Protein AF-A0A3M1HUI9-F1 (afdb_monomer)

Radius of gyration: 31.49 Å; Cα contacts (8 Å, |Δi|>4): 550; chains: 1; bounding box: 81×39×83 Å

Solvent-accessible surface area (backbone atoms only — not comparable to full-atom values): 22190 Å² total; per-residue (Å²): 111,68,66,59,52,52,53,45,47,54,58,43,59,48,35,97,84,17,37,10,55,61,41,33,34,36,57,38,60,70,34,57,77,90,70,54,48,73,41,55,50,24,37,60,72,42,13,69,85,40,21,71,70,35,24,54,88,84,27,46,71,53,17,51,54,40,17,48,51,40,40,50,52,37,35,78,70,65,78,42,52,72,64,57,40,56,53,34,65,68,52,79,91,74,66,47,76,70,81,75,77,80,67,55,38,41,41,37,41,51,53,50,53,52,44,32,73,74,59,32,64,64,42,64,70,62,58,72,73,85,84,86,72,71,69,36,69,66,53,33,50,53,49,48,47,50,51,28,44,53,49,52,61,49,56,74,74,45,57,46,70,77,58,56,78,43,55,84,88,45,41,65,62,49,25,56,60,34,34,60,56,56,79,80,45,59,90,78,46,56,51,67,47,69,46,62,27,33,25,72,42,72,60,92,57,39,33,33,31,31,31,44,82,51,78,46,80,30,73,62,74,97,66,55,60,55,75,87,58,92,66,51,83,81,48,54,76,68,69,72,54,76,97,65,94,50,63,23,32,43,40,32,33,24,31,45,98,81,74,45,67,41,83,52,72,84,75,88,73,74,54,58,46,75,42,65,40,82,90,76,72,41,60,32,22,46,33,18,33,70,83,50,49,74,88,50,80,37,35,72,83,68,59,86,71,87,65,66,76,74,50,47,65,58,60,52,48,53,42,41,76,72,72,44,48,62,76,38,76,37,53,24,51,90,57,79,39,85,33,83,90,77,77,46,70,50,62,74,70,39,96,83,75,65,72,77,37,77,36,32,42,47,55,34,60,74,68,62,38,45,42,24,52,54,48,51,45,61,76,70,36,90,90,108

Sequence (384 aa):
KDEILWLYLNQIYLGRGAYGVASAAWRYFGKTLDELTLAECAMLAGLPKAPTSYAPHAHPKKALARRNTVLRLMHEAGFISEEEMKKAMREPLVVRPLFQNTLIGAYENRVYEELVRRFGANAVRRGGLVVIVPYRAEAQRAAQEAVRRGILAIEERTPYRYPERVSPEAIETKIEELATQWEALADPPPPTQPFRAVITARHGRTLVAADGRHRWKIAAPDWAWETPEEDVARDPERYQRPPRWQPGDLVWLRMDEEDHVRLTQRTDLEAALLAVDLERGTALARVGGFDFRFGGFDRVGRARRQPGSALKPFLYATAIEYGWTPASIVIDAPVVFDNPEEGDFWRPENYARRFAGPVTLRNALEHSRNLASVRLLMDLGIQR

Mean predicted aligned error: 9.44 Å

pLDDT: mean 89.83, std 9.35, range [51.06, 98.38]

Nearest PDB structures (foldseek):
  5u2g-assembly2_B  TM=6.193E-01  e=8.064E-25  Haemophilus influenzae Rd KW20
  3ue0-assembly1_B  TM=5.589E-01  e=5.125E-26  Acinetobacter baumannii
  3udx-assembly1_A  TM=5.624E-01  e=1.869E-25  Acinetobacter baumannii
  3udi-assembly1_A  TM=5.532E-01  e=9.024E-25  Acinetobacter baumannii
  3zg9-assembly1_B  TM=5.046E-01  e=2.049E-14  Listeria monocytogenes

Secondary structure (DSSP, 8-state):
-HHHHHHHHHH-B-STT-BSHHHHHHHHHS--GGG--HHHHHHHHHGGG-TTTT-TTT-HHHHHHHHHHHHHHHHHTTSS-HHHHHHHHHS----PPPPP----HHHHHHHHHHHHHHHHHHHHHHS---------HHHHHHHHHHHHHHHHHHHTTSPBPPPEE--GGGHHHHHHHHHGGGGTS-SSPPTT--EEEEEEEEETTEEEEE-SS-EEEEEPP-PPBPP--GGGGG-HHHHSS-SS--TTEEEEEEE-TTS-EEEE--------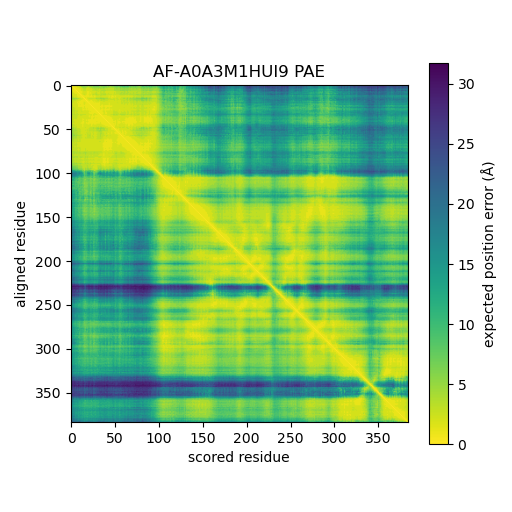EEEEETTTTEEEEEE-STT--TTS--HHHH-----GGGGHHHHHHHHHHTT--TT-EEEES---EEETTTTEEE----TT----EEEEHHHHHHTT-HHHHHHHHHHH-TT-

Foldseek 3Di:
DVVVVVVCQQAQDQDPLDGHPQSVCCQWPVDGPVPDALLRVLLSVLRSVPNVCLVCVVNVPSSLVSSLVSLVVCVVVPVDDPVSSVVSNPDDRHTDDGPDPLDDFPRVLVVLVVCCVVPNPCCVSRVSDDDDALADSVVQVVQLQVFLVVLQVVQQVDAAEQFDFDDPVCQVVVLQVLLVVPVVADVVHAQSDKGKWFFADDDPQWTWTGRNPDTDTEGNDPGHHDDDDPPCVPPVPSRPDPPDDDGRGIFIWGADPVRHIYTTHDGPDWDWDWDADPVVRGTHYTDQTNDGHNVDRRCVPPPDDDCPLVCLVVLLVLVVVVPADQFDKFFQDWDWDDDPVVRDIDTDAFPVNDGPGIDGSNVCSVSSRPSRSVRSCVVSDVVD

Structure (mmCIF, N/CA/C/O backbone):
data_AF-A0A3M1HUI9-F1
#
_entry.id   AF-A0A3M1HUI9-F1
#
loop_
_atom_site.group_PDB
_atom_site.id
_atom_site.type_symbol
_atom_site.label_atom_id
_atom_site.label_alt_id
_atom_site.label_comp_id
_atom_site.label_asym_id
_atom_site.label_entity_id
_atom_site.label_seq_id
_atom_site.pdbx_PDB_ins_code
_atom_site.Cartn_x
_atom_site.Cartn_y
_atom_site.Cartn_z
_atom_site.occupancy
_atom_site.B_iso_or_equiv
_atom_site.auth_seq_id
_atom_site.auth_comp_id
_atom_site.auth_asym_id
_atom_site.auth_atom_id
_atom_site.pdbx_PDB_model_num
ATOM 1 N N . LYS A 1 1 ? -44.506 14.246 18.195 1.00 80.88 1 LYS A N 1
ATOM 2 C CA . LYS A 1 1 ? -43.582 13.865 19.299 1.00 80.88 1 LYS A CA 1
ATOM 3 C C . LYS A 1 1 ? -42.683 12.716 18.863 1.00 80.88 1 LYS A C 1
ATOM 5 O O . LYS A 1 1 ? -41.469 12.859 18.945 1.00 80.88 1 LYS A O 1
ATOM 10 N N . ASP A 1 2 ? -43.263 11.642 18.334 1.00 86.19 2 ASP A N 1
ATOM 11 C CA . ASP A 1 2 ? -42.516 10.442 17.938 1.00 86.19 2 ASP A CA 1
ATOM 12 C C . ASP A 1 2 ? -41.558 10.688 16.769 1.00 86.19 2 ASP A C 1
ATOM 14 O O . ASP A 1 2 ? -40.432 10.212 16.804 1.00 86.19 2 ASP A O 1
ATOM 18 N N . GLU A 1 3 ? -41.923 11.543 15.811 1.00 86.62 3 GLU A N 1
ATOM 19 C CA . GLU A 1 3 ? -41.022 11.959 14.722 1.00 86.62 3 GLU A CA 1
ATOM 20 C C . GLU A 1 3 ? -39.769 12.699 15.219 1.00 86.62 3 GLU A C 1
ATOM 22 O O . GLU A 1 3 ? -38.675 12.497 14.696 1.00 86.62 3 GLU A O 1
ATOM 27 N N . ILE A 1 4 ? -39.901 13.523 16.265 1.00 89.88 4 ILE A N 1
ATOM 28 C CA . ILE A 1 4 ? -38.770 14.258 16.857 1.00 89.88 4 ILE A CA 1
ATOM 29 C C . ILE A 1 4 ? -37.828 13.276 17.555 1.00 89.88 4 ILE A C 1
ATOM 31 O O . ILE A 1 4 ? -36.611 13.366 17.399 1.00 89.88 4 ILE A O 1
ATOM 35 N N . LEU A 1 5 ? -38.389 12.320 18.302 1.00 89.06 5 LEU A N 1
ATOM 36 C CA . LEU A 1 5 ? -37.604 11.269 18.939 1.00 89.06 5 LEU A CA 1
ATOM 37 C C . LEU A 1 5 ? -36.931 10.379 17.888 1.00 89.06 5 LEU A C 1
ATOM 39 O O . LEU A 1 5 ? -35.750 10.080 18.019 1.00 89.06 5 LEU A O 1
ATOM 43 N N . TRP A 1 6 ? -37.642 10.014 16.823 1.00 88.56 6 TRP A N 1
ATOM 44 C CA . TRP A 1 6 ? -37.098 9.234 15.716 1.00 88.56 6 TRP A CA 1
ATOM 45 C C . TRP A 1 6 ? -35.922 9.953 15.042 1.00 88.56 6 TRP A C 1
ATOM 47 O O . TRP A 1 6 ? -34.850 9.364 14.900 1.00 88.56 6 TRP A O 1
ATOM 57 N N . LEU A 1 7 ? -36.069 11.238 14.701 1.00 87.50 7 LEU A N 1
ATOM 58 C CA . LEU A 1 7 ? -34.983 12.052 14.139 1.00 87.50 7 LEU A CA 1
ATOM 59 C C . LEU A 1 7 ? -33.784 12.113 15.090 1.00 87.50 7 LEU A C 1
ATOM 61 O O . LEU A 1 7 ? -32.647 11.878 14.677 1.00 87.50 7 LEU A O 1
ATOM 65 N N . TYR A 1 8 ? -34.036 12.371 16.375 1.00 90.94 8 TYR A N 1
ATOM 66 C CA . TYR A 1 8 ? -32.996 12.423 17.398 1.00 90.94 8 TYR A CA 1
ATOM 67 C C . TYR A 1 8 ? -32.230 11.097 17.507 1.00 90.94 8 TYR A C 1
ATOM 69 O O . TYR A 1 8 ? -30.999 11.088 17.454 1.00 90.94 8 TYR A O 1
ATOM 77 N N . LEU A 1 9 ? -32.943 9.971 17.599 1.00 91.75 9 LEU A N 1
ATOM 78 C CA . LEU A 1 9 ? -32.356 8.637 17.731 1.00 91.75 9 LEU A CA 1
ATOM 79 C C . LEU A 1 9 ? -31.540 8.214 16.506 1.00 91.75 9 LEU A C 1
ATOM 81 O O . LEU A 1 9 ? -30.655 7.374 16.652 1.00 91.75 9 LEU A O 1
ATOM 85 N N . ASN A 1 10 ? -31.791 8.791 15.329 1.00 87.56 10 ASN A N 1
ATOM 86 C CA . ASN A 1 10 ? -31.016 8.529 14.114 1.00 87.56 10 ASN A CA 1
ATOM 87 C C . ASN A 1 10 ? -29.785 9.437 13.963 1.00 87.56 10 ASN A C 1
ATOM 89 O O . ASN A 1 10 ? -28.849 9.076 13.255 1.00 87.56 10 ASN A O 1
ATOM 93 N N . GLN A 1 11 ? -29.752 10.597 14.624 1.00 87.38 11 GLN A N 1
ATOM 94 C CA . GLN A 1 11 ? -28.692 11.596 14.424 1.00 87.38 11 GLN A CA 1
ATOM 95 C C . GLN A 1 11 ? -27.763 11.781 15.627 1.00 87.38 11 GLN A C 1
ATOM 97 O O . GLN A 1 11 ? -26.660 12.310 15.472 1.00 87.38 11 GLN A O 1
ATOM 102 N N . ILE A 1 12 ? -28.178 11.365 16.826 1.00 90.88 12 ILE A N 1
ATOM 103 C CA . ILE A 1 12 ? -27.417 11.605 18.054 1.00 90.88 12 ILE A CA 1
ATOM 104 C C . ILE A 1 12 ? -26.034 10.947 18.008 1.00 90.88 12 ILE A C 1
ATOM 106 O O . ILE A 1 12 ? -25.888 9.773 17.669 1.00 90.88 12 ILE A O 1
ATOM 110 N N . TYR A 1 13 ? -25.001 11.701 18.382 1.00 89.00 13 TYR A N 1
ATOM 111 C CA . TYR A 1 13 ? -23.651 11.164 18.501 1.00 89.00 13 TYR A CA 1
ATOM 112 C C . TYR A 1 13 ? -23.488 10.379 19.806 1.00 89.00 13 TYR A C 1
ATOM 114 O O . TYR A 1 13 ? -23.690 10.918 20.895 1.00 89.00 13 TYR A O 1
ATOM 122 N N . LEU A 1 14 ? -23.076 9.115 19.697 1.00 92.50 14 LEU A N 1
ATOM 123 C CA . LEU A 1 14 ? -22.957 8.182 20.823 1.00 92.50 14 LEU A CA 1
ATOM 124 C C . LEU A 1 14 ? -21.514 7.700 21.048 1.00 92.50 14 LEU A C 1
ATOM 126 O O . LEU A 1 14 ? -21.293 6.753 21.791 1.00 92.50 14 LEU A O 1
ATOM 130 N N . GLY A 1 15 ? -20.513 8.371 20.465 1.00 88.69 15 GLY A N 1
ATOM 131 C CA . GLY A 1 15 ? -19.104 7.985 20.614 1.00 88.69 15 GLY A CA 1
ATOM 132 C C . GLY A 1 15 ? -18.670 6.920 19.601 1.00 88.69 15 GLY A C 1
ATOM 133 O O . GLY A 1 15 ? -19.481 6.397 18.844 1.00 88.69 15 GLY A O 1
ATOM 134 N N . ARG A 1 16 ? -17.360 6.634 19.520 1.00 85.25 16 ARG A N 1
ATOM 135 C CA . ARG A 1 16 ? -16.764 5.730 18.505 1.00 85.25 16 ARG A CA 1
ATOM 136 C C . ARG A 1 16 ? -17.149 6.066 17.054 1.00 85.25 16 ARG A C 1
ATOM 138 O O . ARG A 1 16 ? -17.158 5.176 16.217 1.00 85.25 16 ARG A O 1
ATOM 145 N N . GLY A 1 17 ? -17.487 7.317 16.731 1.00 82.00 17 GLY A N 1
ATOM 146 C CA . GLY A 1 17 ? -17.992 7.675 15.399 1.00 82.00 17 GLY A CA 1
ATOM 147 C C . GLY A 1 17 ? -19.431 7.213 15.113 1.00 82.00 17 GLY A C 1
ATOM 148 O O . GLY A 1 17 ? -19.867 7.308 13.969 1.00 82.00 17 GLY A O 1
ATOM 149 N N . ALA A 1 18 ? -20.153 6.657 16.091 1.00 87.38 18 ALA A N 1
ATOM 150 C CA . ALA A 1 18 ? -21.541 6.233 15.932 1.00 87.38 18 ALA A CA 1
ATOM 151 C C . ALA A 1 18 ? -22.483 7.442 15.968 1.00 87.38 18 ALA A C 1
ATOM 153 O O . ALA A 1 18 ? -22.549 8.154 16.975 1.00 87.38 18 ALA A O 1
ATOM 154 N N . TYR A 1 19 ? -23.221 7.636 14.877 1.00 88.44 19 TYR A N 1
ATOM 155 C CA . TYR A 1 19 ? -24.349 8.558 14.791 1.00 88.44 19 TYR A CA 1
ATOM 156 C C . TYR A 1 19 ? -25.625 7.723 14.690 1.00 88.44 19 TYR A C 1
ATOM 158 O O . TYR A 1 19 ? -25.761 6.894 13.791 1.00 88.44 19 TYR A O 1
ATOM 166 N N . GLY A 1 20 ? -26.506 7.899 15.668 1.00 91.00 20 GLY A N 1
ATOM 167 C CA . GLY A 1 20 ? -27.733 7.139 15.838 1.00 91.00 20 GLY A CA 1
ATOM 168 C C . GLY A 1 20 ? -27.578 5.825 16.613 1.00 91.00 20 GLY A C 1
ATOM 169 O O . GLY A 1 20 ? -26.504 5.217 16.678 1.00 91.00 20 GLY A O 1
ATOM 170 N N . VAL A 1 21 ? -28.680 5.374 17.219 1.00 93.75 21 VAL A N 1
ATOM 171 C CA . VAL A 1 21 ? -28.702 4.206 18.119 1.00 93.75 21 VAL A CA 1
ATOM 172 C C . VAL A 1 21 ? -28.389 2.890 17.412 1.00 93.75 21 VAL A C 1
ATOM 174 O O . VAL A 1 21 ? -27.696 2.059 17.992 1.00 93.75 21 VAL A O 1
ATOM 177 N N . ALA A 1 22 ? -28.800 2.720 16.151 1.00 91.12 22 ALA A N 1
ATOM 178 C CA . ALA A 1 22 ? -28.482 1.523 15.367 1.00 91.12 22 ALA A CA 1
ATOM 179 C C . ALA A 1 22 ? -26.972 1.409 15.092 1.00 91.12 22 ALA A C 1
ATOM 181 O O . ALA A 1 22 ? -26.373 0.352 15.290 1.00 91.12 22 ALA A O 1
ATOM 182 N N . SER A 1 23 ? -26.324 2.522 14.722 1.00 88.81 23 SER A N 1
ATOM 183 C CA . SER A 1 23 ? -24.868 2.561 14.539 1.00 88.81 23 SER A CA 1
ATOM 184 C C . SER A 1 23 ? -24.137 2.251 15.849 1.00 88.81 23 SER A C 1
ATOM 186 O O . SER A 1 23 ? -23.146 1.521 15.854 1.00 88.81 23 SER A O 1
ATOM 188 N N . ALA A 1 24 ? -24.634 2.758 16.980 1.00 92.25 24 ALA A N 1
ATOM 189 C CA . ALA A 1 24 ? -24.030 2.499 18.282 1.00 92.25 24 ALA A CA 1
ATOM 190 C C . ALA A 1 24 ? -24.196 1.037 18.728 1.00 92.25 24 ALA A C 1
ATOM 192 O O . ALA A 1 24 ? -23.216 0.439 19.171 1.00 92.25 24 ALA A O 1
ATOM 193 N N . ALA A 1 25 ? -25.378 0.442 18.551 1.00 94.25 25 ALA A N 1
ATOM 194 C CA . ALA A 1 25 ? -25.632 -0.975 18.821 1.00 94.25 25 ALA A CA 1
ATOM 195 C C . ALA A 1 25 ? -24.613 -1.871 18.102 1.00 94.25 25 ALA A C 1
ATOM 197 O O . ALA A 1 25 ? -23.915 -2.678 18.726 1.00 94.25 25 ALA A O 1
ATOM 198 N N . TRP A 1 26 ? -24.417 -1.623 16.807 1.00 89.38 26 TRP A N 1
ATOM 199 C CA . TRP A 1 26 ? -23.456 -2.366 16.004 1.00 89.38 26 TRP A CA 1
ATOM 200 C C . TRP A 1 26 ? -21.997 -2.106 16.425 1.00 89.38 26 TRP A C 1
ATOM 202 O O . TRP A 1 26 ? -21.218 -3.044 16.578 1.00 89.38 26 TRP A O 1
ATOM 212 N N . ARG A 1 27 ? -21.599 -0.852 16.684 1.00 88.25 27 ARG A N 1
ATOM 213 C CA . ARG A 1 27 ? -20.198 -0.511 17.026 1.00 88.25 27 ARG A CA 1
ATOM 214 C C . ARG A 1 27 ? -19.773 -0.884 18.448 1.00 88.25 27 ARG A C 1
ATOM 216 O O . ARG A 1 27 ? -18.570 -1.030 18.692 1.00 88.25 27 ARG A O 1
ATOM 223 N N . TYR A 1 28 ? -20.709 -0.967 19.391 1.00 92.38 28 TYR A N 1
ATOM 224 C CA . TYR A 1 28 ? -20.423 -1.343 20.778 1.00 92.38 28 TYR A CA 1
ATOM 225 C C . TYR A 1 28 ? -20.644 -2.832 21.037 1.00 92.38 28 TYR A C 1
ATOM 227 O O . TYR A 1 28 ? -19.827 -3.426 21.736 1.00 92.38 28 TYR A O 1
ATOM 235 N N . PHE A 1 29 ? -21.682 -3.439 20.460 1.00 93.81 29 PHE A N 1
ATOM 236 C CA . PHE A 1 29 ? -22.083 -4.814 20.783 1.00 93.81 29 PHE A CA 1
ATOM 237 C C . PHE A 1 29 ? -22.098 -5.745 19.564 1.00 93.81 29 PHE A C 1
ATOM 239 O O . PHE A 1 29 ? -22.062 -6.960 19.722 1.00 93.81 29 PHE A O 1
ATOM 246 N N . GLY A 1 30 ? -22.061 -5.201 18.343 1.00 90.75 30 GLY A N 1
ATOM 247 C CA . GLY A 1 30 ? -22.151 -5.995 17.116 1.00 90.75 30 GLY A CA 1
ATOM 248 C C . GLY A 1 30 ? -23.533 -6.603 16.902 1.00 90.75 30 GLY A C 1
ATOM 249 O O . GLY A 1 30 ? -23.606 -7.681 16.324 1.00 90.75 30 GLY A O 1
ATOM 250 N N . LYS A 1 31 ? -24.570 -5.921 17.398 1.00 93.56 31 LYS A N 1
ATOM 251 C CA . LYS A 1 31 ? -25.964 -6.368 17.445 1.00 93.56 31 LYS A CA 1
ATOM 252 C C . LYS A 1 31 ? -26.888 -5.418 16.687 1.00 93.56 31 LYS A C 1
ATOM 254 O O . LYS A 1 31 ? -26.590 -4.220 16.593 1.00 93.56 31 LYS A O 1
ATOM 259 N N . THR A 1 32 ? -28.005 -5.931 16.184 1.00 93.75 32 THR A N 1
ATOM 260 C CA . THR A 1 32 ? -29.153 -5.116 15.760 1.00 93.75 32 THR A CA 1
ATOM 261 C C . THR A 1 32 ? -29.937 -4.614 16.980 1.00 93.75 32 THR A C 1
ATOM 263 O O . THR A 1 32 ? -29.654 -4.994 18.115 1.00 93.75 32 THR A O 1
ATOM 266 N N . LEU A 1 33 ? -30.885 -3.689 16.786 1.00 94.38 33 LEU A N 1
ATOM 267 C CA . LEU A 1 33 ? -31.613 -3.071 17.907 1.00 94.38 33 LEU A CA 1
ATOM 268 C C . LEU A 1 33 ? -32.493 -4.070 18.672 1.00 94.38 33 LEU A C 1
ATOM 270 O O . LEU A 1 33 ? -32.640 -3.945 19.882 1.00 94.38 33 LEU A O 1
ATOM 274 N N . ASP A 1 34 ? -33.055 -5.047 17.968 1.00 96.31 34 ASP A N 1
ATOM 275 C CA . ASP A 1 34 ? -33.896 -6.127 18.488 1.00 96.31 34 ASP A CA 1
ATOM 276 C C . ASP A 1 34 ? -33.114 -7.189 19.281 1.00 96.31 34 ASP A C 1
ATOM 278 O O . ASP A 1 34 ? -33.689 -7.890 20.109 1.00 96.31 34 ASP A O 1
ATOM 282 N N . GLU A 1 35 ? -31.796 -7.262 19.094 1.00 96.81 35 GLU A N 1
ATOM 283 C CA . GLU A 1 35 ? -30.901 -8.165 19.827 1.00 96.81 35 GLU A CA 1
ATOM 284 C C . GLU A 1 35 ? -30.353 -7.549 21.130 1.00 96.81 35 GLU A C 1
ATOM 286 O O . GLU A 1 35 ? -29.666 -8.230 21.905 1.00 96.81 35 GLU A O 1
ATOM 291 N N . LEU A 1 36 ? -30.597 -6.253 21.368 1.00 97.19 36 LEU A N 1
ATOM 292 C CA . LEU A 1 36 ? -30.065 -5.551 22.533 1.00 97.19 36 LEU A CA 1
ATOM 293 C C . LEU A 1 36 ? -30.769 -5.974 23.821 1.00 97.19 36 LEU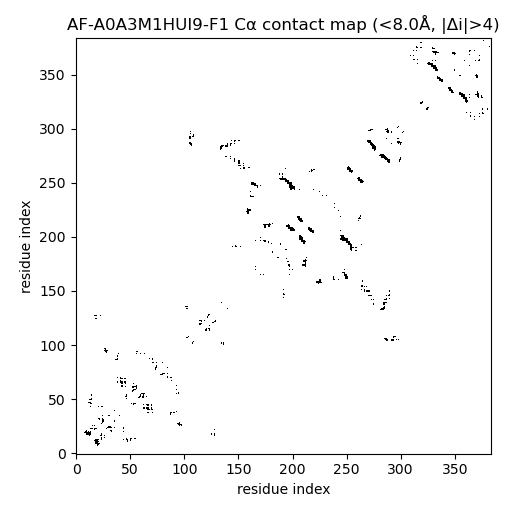 A C 1
ATOM 295 O O . LEU A 1 36 ? -31.996 -5.981 23.925 1.00 97.19 36 LEU A O 1
ATOM 299 N N . THR A 1 37 ? -29.977 -6.235 24.857 1.00 97.50 37 THR A N 1
ATOM 300 C CA . THR A 1 37 ? -30.508 -6.440 26.206 1.00 97.50 37 THR A CA 1
ATOM 301 C C . THR A 1 37 ? -30.914 -5.111 26.842 1.00 97.50 37 THR A C 1
ATOM 303 O O . THR A 1 37 ? -30.462 -4.030 26.454 1.00 97.50 37 THR A O 1
ATOM 306 N N . LEU A 1 38 ? -31.726 -5.174 27.900 1.00 97.56 38 LEU A N 1
ATOM 307 C CA . LEU A 1 38 ? -32.079 -3.991 28.690 1.00 97.56 38 LEU A CA 1
ATOM 308 C C . LEU A 1 38 ? -30.831 -3.263 29.231 1.00 97.56 38 LEU A C 1
ATOM 310 O O . LEU A 1 38 ? -30.795 -2.031 29.265 1.00 97.56 38 LEU A O 1
ATOM 314 N N . ALA A 1 39 ? -29.787 -4.006 29.617 1.00 97.75 39 ALA A N 1
ATOM 315 C CA . ALA A 1 39 ? -28.535 -3.432 30.098 1.00 97.75 39 ALA A CA 1
ATOM 316 C C . ALA A 1 39 ? -27.778 -2.681 28.989 1.00 97.75 39 ALA A C 1
ATOM 318 O O . ALA A 1 39 ? -27.239 -1.597 29.238 1.00 97.75 39 ALA A O 1
ATOM 319 N N . GLU A 1 40 ? -27.749 -3.225 27.771 1.00 97.69 40 GLU A N 1
ATOM 320 C CA . GLU A 1 40 ? -27.125 -2.596 26.603 1.00 97.69 40 GLU A CA 1
ATOM 321 C C . GLU A 1 40 ? -27.907 -1.354 26.150 1.00 97.69 40 GLU A C 1
ATOM 323 O O . GLU A 1 40 ? -27.307 -0.299 25.926 1.00 97.69 40 GLU A O 1
ATOM 328 N N . CYS A 1 41 ? -29.241 -1.421 26.125 1.00 97.44 41 CYS A N 1
ATOM 329 C CA . CYS A 1 41 ? -30.115 -0.271 25.874 1.00 97.44 41 CYS A CA 1
ATOM 330 C C . CYS A 1 41 ? -29.863 0.862 26.879 1.00 97.44 41 CYS A C 1
ATOM 332 O O . CYS A 1 41 ? -29.645 2.012 26.486 1.00 97.44 41 CYS A O 1
ATOM 334 N N . ALA A 1 42 ? -29.809 0.544 28.178 1.00 97.50 42 ALA A N 1
ATOM 335 C CA . ALA A 1 42 ? -29.512 1.519 29.225 1.00 97.50 42 ALA A CA 1
ATOM 336 C C . ALA A 1 42 ? -28.091 2.098 29.111 1.00 97.50 42 ALA A C 1
ATOM 338 O O . ALA A 1 42 ? -27.864 3.270 29.429 1.00 97.50 42 ALA A O 1
ATOM 339 N N . MET A 1 43 ? -27.128 1.303 28.634 1.00 97.56 43 MET A N 1
ATOM 340 C CA . MET A 1 43 ? -25.777 1.781 28.348 1.00 97.56 43 MET A CA 1
ATOM 341 C C . MET A 1 43 ? -25.807 2.815 27.218 1.00 97.56 43 MET A C 1
ATOM 343 O O . MET A 1 43 ? -25.308 3.924 27.410 1.00 97.56 43 MET A O 1
ATOM 347 N N . LEU A 1 44 ? -26.438 2.506 26.079 1.00 96.81 44 LEU A N 1
ATOM 348 C CA . LEU A 1 44 ? -26.535 3.433 24.944 1.00 96.81 44 LEU A CA 1
ATOM 349 C C . LEU A 1 44 ? -27.283 4.721 25.312 1.00 96.81 44 LEU A C 1
ATOM 351 O O . LEU A 1 44 ? -26.798 5.814 25.018 1.00 96.81 44 LEU A O 1
ATOM 355 N N . ALA A 1 45 ? -28.399 4.616 26.037 1.00 96.38 45 ALA A N 1
ATOM 356 C CA . ALA A 1 45 ? -29.171 5.764 26.519 1.00 96.38 45 ALA A CA 1
ATOM 357 C C . ALA A 1 45 ? -28.392 6.651 27.514 1.00 96.38 45 ALA A C 1
ATOM 359 O O . ALA A 1 45 ? -28.703 7.830 27.695 1.00 96.38 45 ALA A O 1
ATOM 360 N N . GLY A 1 46 ? -27.347 6.116 28.153 1.00 95.81 46 GLY A N 1
ATOM 361 C CA . GLY A 1 46 ? -26.476 6.858 29.060 1.00 95.81 46 GLY A CA 1
ATOM 362 C C . GLY A 1 46 ? -25.447 7.758 28.368 1.00 95.81 46 GLY A C 1
ATOM 363 O O . GLY A 1 46 ? -24.965 8.705 29.006 1.00 95.81 46 GLY A O 1
ATOM 364 N N . LEU A 1 47 ? -25.126 7.482 27.098 1.00 95.81 47 LEU A N 1
ATOM 365 C CA . LEU A 1 47 ? -24.039 8.108 26.336 1.00 95.81 47 LEU A CA 1
ATOM 366 C C . LEU A 1 47 ? -24.282 9.567 25.918 1.00 95.81 47 LEU A C 1
ATOM 368 O O . LEU A 1 47 ? -23.323 10.329 26.038 1.00 95.81 47 LEU A O 1
ATOM 372 N N . PRO A 1 48 ? -25.489 10.020 25.508 1.00 95.06 48 PRO A N 1
ATOM 373 C CA . PRO A 1 48 ? -25.694 11.381 24.997 1.00 95.06 48 PRO A CA 1
ATOM 374 C C . PRO A 1 48 ? -25.180 12.498 25.912 1.00 95.06 48 PRO A C 1
ATOM 376 O O . PRO A 1 48 ? -24.738 13.535 25.430 1.00 95.06 48 PRO A O 1
ATOM 379 N N . LYS A 1 49 ? -25.188 12.280 27.237 1.00 92.31 49 LYS A N 1
ATOM 380 C CA . LYS A 1 49 ? -24.700 13.260 28.221 1.00 92.31 49 LYS A CA 1
ATOM 381 C C . LYS A 1 49 ? -23.201 13.550 28.080 1.00 92.31 49 LYS A C 1
ATOM 383 O O . LYS A 1 49 ? -22.783 14.682 28.286 1.00 92.31 49 LYS A O 1
ATOM 388 N N . ALA A 1 50 ? -22.395 12.526 27.810 1.00 92.56 50 ALA A N 1
ATOM 389 C CA . ALA A 1 50 ? -20.951 12.653 27.623 1.00 92.56 50 ALA A CA 1
ATOM 390 C C . ALA A 1 50 ? -20.415 11.398 26.905 1.00 92.56 50 ALA A C 1
ATOM 392 O O . ALA A 1 50 ? -19.895 10.492 27.569 1.00 92.56 50 ALA A O 1
ATOM 393 N N . PRO A 1 51 ? -20.535 11.325 25.564 1.00 91.44 51 PRO A N 1
ATOM 394 C CA . PRO A 1 51 ? -20.269 10.099 24.809 1.00 91.44 51 PRO A CA 1
ATOM 395 C C . PRO A 1 51 ? -18.836 9.579 24.956 1.00 91.44 51 PRO A C 1
ATOM 397 O O . PRO A 1 51 ? -18.612 8.372 24.948 1.00 91.44 51 PRO A O 1
ATOM 400 N N . THR A 1 52 ? -17.869 10.481 25.139 1.00 89.06 52 THR A N 1
ATOM 401 C CA . THR A 1 52 ? -16.458 10.138 25.371 1.00 89.06 52 THR A CA 1
ATOM 402 C C . THR A 1 52 ? -16.216 9.690 26.815 1.00 89.06 52 THR A C 1
ATOM 404 O O . THR A 1 52 ? -15.634 8.636 27.043 1.00 89.06 52 THR A O 1
ATOM 407 N N . SER A 1 53 ? -16.711 10.434 27.810 1.00 91.44 53 SER A N 1
ATOM 408 C CA . SER A 1 53 ? -16.459 10.153 29.235 1.00 91.44 53 SER A CA 1
ATOM 409 C C . SER A 1 53 ? -17.154 8.891 29.748 1.00 91.44 53 SER A C 1
ATOM 411 O O . SER A 1 53 ? -16.660 8.245 30.673 1.00 91.44 53 SER A O 1
ATOM 413 N N . TYR A 1 54 ? -18.304 8.548 29.163 1.00 94.25 54 TYR A N 1
ATOM 414 C CA . TYR A 1 54 ? -19.047 7.323 29.462 1.00 94.25 54 TYR A CA 1
ATOM 415 C C . TYR A 1 54 ? -18.811 6.220 28.429 1.00 94.25 54 TYR A C 1
ATOM 417 O O . TYR A 1 54 ? -19.516 5.215 28.446 1.00 94.25 54 TYR A O 1
ATOM 425 N N . ALA A 1 55 ? -17.816 6.377 27.553 1.00 91.38 55 ALA A N 1
ATOM 426 C CA . ALA A 1 55 ? -17.474 5.370 26.568 1.00 91.38 55 ALA A CA 1
ATOM 427 C C . ALA A 1 55 ? -17.013 4.070 27.259 1.00 91.38 55 ALA A C 1
ATOM 429 O O . ALA A 1 55 ? -15.961 4.064 27.903 1.00 91.38 55 ALA A O 1
ATOM 430 N N . PRO A 1 56 ? -17.726 2.942 27.105 1.00 92.69 56 PRO A N 1
ATOM 431 C CA . PRO A 1 56 ? -17.457 1.731 27.883 1.00 92.69 56 PRO A CA 1
ATOM 432 C C . PRO A 1 56 ? -16.129 1.042 27.538 1.00 92.69 56 PRO A C 1
ATOM 434 O O . PRO A 1 56 ? -15.561 0.363 28.383 1.00 92.69 56 PRO A O 1
ATOM 437 N N . HIS A 1 57 ? -15.588 1.272 26.339 1.00 89.00 57 HIS A N 1
ATOM 438 C CA . HIS A 1 57 ? -14.277 0.755 25.930 1.00 89.00 57 HIS A CA 1
ATOM 439 C C . HIS A 1 57 ? -13.090 1.529 26.517 1.00 89.00 57 HIS A C 1
ATOM 441 O O . HIS A 1 57 ? -12.012 0.966 26.643 1.00 89.00 57 HIS A O 1
ATOM 447 N N . ALA A 1 58 ? -13.273 2.812 26.842 1.00 89.06 58 ALA A N 1
ATOM 448 C CA . ALA A 1 58 ? -12.219 3.663 27.398 1.00 89.06 58 ALA A CA 1
ATOM 449 C C . ALA A 1 58 ? -12.349 3.797 28.923 1.00 89.06 58 ALA A C 1
ATOM 451 O O . ALA A 1 58 ? -11.360 3.848 29.651 1.00 89.06 58 ALA A O 1
ATOM 452 N N . HIS A 1 59 ? -13.587 3.847 29.424 1.00 94.12 59 HIS A N 1
ATOM 453 C CA . HIS A 1 59 ? -13.908 4.115 30.824 1.00 94.12 59 HIS A CA 1
ATOM 454 C C . HIS A 1 59 ? -14.978 3.146 31.361 1.00 94.12 59 HIS A C 1
ATOM 456 O O . HIS A 1 59 ? -16.057 3.585 31.777 1.00 94.12 59 HIS A O 1
ATOM 462 N N . PRO A 1 60 ? -14.695 1.830 31.415 1.00 94.00 60 PRO A N 1
ATOM 463 C CA . PRO A 1 60 ? -15.688 0.798 31.731 1.00 94.00 60 PRO A CA 1
ATOM 464 C C . PRO A 1 60 ? -16.379 1.017 33.082 1.00 94.00 60 PRO A C 1
ATOM 466 O O . PRO A 1 60 ? -17.598 0.904 33.179 1.00 94.00 60 PRO A O 1
ATOM 469 N N . LYS A 1 61 ? -15.637 1.429 34.121 1.00 95.69 61 LYS A N 1
ATOM 470 C CA . LYS A 1 61 ? -16.206 1.705 35.455 1.00 95.69 61 LYS A CA 1
ATOM 471 C C . LYS A 1 61 ? -17.212 2.865 35.440 1.00 95.69 61 LYS A C 1
ATOM 473 O O . LYS A 1 61 ? -18.294 2.752 36.012 1.00 95.69 61 LYS A O 1
ATOM 478 N N . LYS A 1 62 ? -16.877 3.976 34.765 1.00 96.12 62 LYS A N 1
ATOM 479 C CA . LYS A 1 62 ? -17.771 5.146 34.642 1.00 96.12 62 LYS A CA 1
ATOM 480 C C . LYS A 1 62 ? -19.000 4.814 33.802 1.00 96.12 62 LYS A C 1
ATOM 482 O O . LYS A 1 62 ? -20.105 5.221 34.151 1.00 96.12 62 LYS A O 1
ATOM 487 N N . ALA A 1 63 ? -18.805 4.064 32.722 1.00 96.44 63 ALA A N 1
ATOM 488 C CA . ALA A 1 63 ? -19.874 3.597 31.855 1.00 96.44 63 ALA A CA 1
ATOM 489 C C . ALA A 1 63 ? -20.869 2.702 32.612 1.00 96.44 63 ALA A C 1
ATOM 491 O O . ALA A 1 63 ? -22.071 2.952 32.571 1.00 96.44 63 ALA A O 1
ATOM 492 N N . LEU A 1 64 ? -20.369 1.745 33.401 1.00 97.00 64 LEU A N 1
ATOM 493 C CA . LEU A 1 64 ? -21.188 0.861 34.232 1.00 97.00 64 LEU A CA 1
ATOM 494 C C . LEU A 1 64 ? -22.016 1.639 35.264 1.00 97.00 64 LEU A C 1
ATOM 496 O O . LEU A 1 64 ? -23.221 1.421 35.396 1.00 97.00 64 LEU A O 1
ATOM 500 N N . ALA A 1 65 ? -21.392 2.593 35.962 1.00 97.00 65 ALA A N 1
ATOM 501 C CA . ALA A 1 65 ? -22.094 3.462 36.903 1.00 97.00 65 ALA A CA 1
ATOM 502 C C . ALA A 1 65 ? -23.190 4.283 36.202 1.00 97.00 65 ALA A C 1
ATOM 504 O O . ALA A 1 65 ? -24.300 4.413 36.722 1.00 97.00 65 ALA A O 1
ATOM 505 N N . ARG A 1 66 ? -22.906 4.795 34.996 1.00 97.56 66 ARG A N 1
ATOM 506 C CA . ARG A 1 66 ? -23.873 5.550 34.194 1.00 97.56 66 ARG A CA 1
ATOM 507 C C . ARG A 1 66 ? -25.047 4.682 33.739 1.00 97.56 66 ARG A C 1
ATOM 509 O O . ARG A 1 66 ? -26.182 5.109 33.932 1.00 97.56 66 ARG A O 1
ATOM 516 N N . ARG A 1 67 ? -24.792 3.479 33.214 1.00 97.81 67 ARG A N 1
ATOM 517 C CA . ARG A 1 67 ? -25.814 2.477 32.861 1.00 97.81 67 ARG A CA 1
ATOM 518 C C . ARG A 1 67 ? -26.728 2.184 34.050 1.00 97.81 67 ARG A C 1
ATOM 520 O O . ARG A 1 67 ? -27.944 2.244 33.929 1.00 97.81 67 ARG A O 1
ATOM 527 N N . ASN A 1 68 ? -26.143 1.936 35.220 1.00 97.75 68 ASN A N 1
ATOM 528 C CA . ASN A 1 68 ? -26.885 1.632 36.444 1.00 97.75 68 ASN A CA 1
ATOM 529 C C . ASN A 1 68 ? -27.757 2.810 36.917 1.00 97.75 68 ASN A C 1
ATOM 531 O O . ASN A 1 68 ? -28.844 2.593 37.442 1.00 97.75 68 ASN A O 1
ATOM 535 N N . THR A 1 69 ? -27.319 4.055 36.704 1.00 97.88 69 THR A N 1
ATOM 536 C CA . THR A 1 69 ? -28.166 5.236 36.934 1.00 97.88 69 THR A CA 1
ATOM 537 C C . THR A 1 69 ? -29.342 5.296 35.964 1.00 97.88 69 THR A C 1
ATOM 539 O O . THR A 1 69 ? -30.444 5.602 36.401 1.00 97.88 69 THR A O 1
ATOM 542 N N . VAL A 1 70 ? -29.142 4.981 34.680 1.00 97.88 70 VAL A N 1
ATOM 543 C CA . VAL A 1 70 ? -30.244 4.928 33.702 1.00 97.88 70 VAL A CA 1
ATOM 544 C C . VAL A 1 70 ? -31.263 3.854 34.086 1.00 97.88 70 VAL A C 1
ATOM 546 O O . VAL A 1 70 ? -32.452 4.142 34.098 1.00 97.88 70 VAL A O 1
ATOM 549 N N . LEU A 1 71 ? -30.813 2.661 34.488 1.00 98.38 71 LEU A N 1
ATOM 550 C CA . LEU A 1 71 ? -31.699 1.580 34.938 1.00 98.38 71 LEU A CA 1
ATOM 551 C C . LEU A 1 71 ? -32.559 1.983 36.149 1.00 98.38 71 LEU A C 1
ATOM 553 O O . LEU A 1 71 ? -33.755 1.709 36.153 1.00 98.38 71 LEU A O 1
ATOM 557 N N . ARG A 1 72 ? -31.988 2.685 37.141 1.00 98.31 72 ARG A N 1
ATOM 558 C CA . ARG A 1 72 ? -32.766 3.226 38.274 1.00 98.31 72 ARG A CA 1
ATOM 559 C C . ARG A 1 72 ? -33.837 4.213 37.822 1.00 98.31 72 ARG A C 1
ATOM 561 O O . ARG A 1 72 ? -34.984 4.077 38.220 1.00 98.31 72 ARG A O 1
ATOM 568 N N . LEU A 1 73 ? -33.477 5.147 36.941 1.00 98.06 73 LEU A N 1
ATOM 569 C CA . LEU A 1 73 ? -34.423 6.129 36.405 1.00 98.06 73 LEU A CA 1
ATOM 570 C C . LEU A 1 73 ? -35.551 5.466 35.601 1.00 98.06 73 LEU A C 1
ATOM 572 O O . LEU A 1 73 ? -36.692 5.908 35.672 1.00 98.06 73 LEU A O 1
ATOM 576 N N . MET A 1 74 ? -35.255 4.399 34.851 1.00 97.88 74 MET A N 1
ATOM 577 C CA . MET A 1 74 ? -36.278 3.633 34.131 1.00 97.88 74 MET A CA 1
ATOM 578 C C . MET A 1 74 ? -37.258 2.952 35.090 1.00 97.88 74 MET A C 1
ATOM 580 O O . MET A 1 74 ? -38.455 2.938 34.813 1.00 97.88 74 MET A O 1
ATOM 584 N N . HIS A 1 75 ? -36.767 2.418 36.211 1.00 98.06 75 HIS A N 1
ATOM 585 C CA . HIS A 1 75 ? -37.615 1.819 37.238 1.00 98.06 75 HIS A CA 1
ATOM 586 C C . HIS A 1 75 ? -38.478 2.867 37.956 1.00 98.06 75 HIS A C 1
ATOM 588 O O . HIS A 1 75 ? -39.689 2.694 38.049 1.00 98.06 75 HIS A O 1
ATOM 594 N N . GLU A 1 76 ? -37.882 3.982 38.391 1.00 97.62 76 GLU A N 1
ATOM 595 C CA . GLU A 1 76 ? -38.589 5.097 39.045 1.00 97.62 76 GLU A CA 1
ATOM 596 C C . GLU A 1 76 ? -39.692 5.691 38.156 1.00 97.62 76 GLU A C 1
ATOM 598 O O . GLU A 1 76 ? -40.751 6.076 38.646 1.00 97.62 76 GLU A O 1
ATOM 603 N N . ALA A 1 77 ? -39.467 5.732 36.840 1.00 97.00 77 ALA A N 1
ATOM 604 C CA . ALA A 1 77 ? -40.452 6.180 35.860 1.00 97.00 77 ALA A CA 1
ATOM 605 C C . ALA A 1 77 ? -41.468 5.092 35.446 1.00 97.00 77 ALA A C 1
ATOM 607 O O . ALA A 1 77 ? -42.337 5.363 34.619 1.00 97.00 77 ALA A O 1
ATOM 608 N N . GLY A 1 78 ? -41.369 3.873 35.991 1.00 97.25 78 GLY A N 1
ATOM 609 C CA . GLY A 1 78 ? -42.312 2.777 35.747 1.00 97.25 78 GLY A CA 1
ATOM 610 C C . GLY A 1 78 ? -42.143 2.037 34.415 1.00 97.25 78 GLY A C 1
ATOM 611 O O . GLY A 1 78 ? -43.043 1.302 34.022 1.00 97.25 78 GLY A O 1
ATOM 612 N N . PHE A 1 79 ? -41.017 2.201 33.710 1.00 96.94 79 PHE A N 1
ATOM 613 C CA . PHE A 1 79 ? -40.763 1.503 32.438 1.00 96.94 79 PHE A CA 1
ATOM 614 C C . PHE A 1 79 ? -40.306 0.050 32.612 1.00 96.94 79 PHE A C 1
ATOM 616 O O . PHE A 1 79 ? -40.424 -0.728 31.670 1.00 96.94 79 PHE A O 1
ATOM 623 N N . ILE A 1 80 ? -39.747 -0.299 33.776 1.00 98.19 80 ILE A N 1
ATOM 624 C CA . ILE A 1 80 ? -39.263 -1.649 34.104 1.00 98.19 80 ILE A CA 1
ATOM 625 C C . ILE A 1 80 ? -39.574 -1.999 35.563 1.00 98.19 80 ILE A C 1
ATOM 627 O O . ILE A 1 80 ? -39.609 -1.130 36.441 1.00 98.19 80 ILE A O 1
ATOM 631 N N . SER A 1 81 ? -39.743 -3.288 35.838 1.00 98.25 81 SER A N 1
ATOM 632 C CA . SER A 1 81 ? -39.887 -3.826 37.192 1.00 98.25 81 SER A CA 1
ATOM 633 C C . SER A 1 81 ? -38.571 -3.782 37.983 1.00 98.25 81 SER A C 1
ATOM 635 O O . SER A 1 81 ? -37.471 -3.683 37.429 1.00 98.25 81 SER A O 1
ATOM 637 N N . GLU A 1 82 ? -38.669 -3.895 39.310 1.00 97.31 82 GLU A N 1
ATOM 638 C CA . GLU A 1 82 ? -37.489 -3.961 40.181 1.00 97.31 82 GLU A CA 1
ATOM 639 C C . GLU A 1 82 ? -36.624 -5.201 39.874 1.00 97.31 82 GLU A C 1
ATOM 641 O O . GLU A 1 82 ? -35.392 -5.154 39.947 1.00 97.31 82 GLU A O 1
ATOM 646 N N . GLU A 1 83 ? -37.261 -6.311 39.490 1.00 97.69 83 GLU A N 1
ATOM 647 C CA . GLU A 1 83 ? -36.581 -7.551 39.120 1.00 97.69 83 GLU A CA 1
ATOM 648 C C . GLU A 1 83 ? -35.783 -7.393 37.819 1.00 97.69 83 GLU A C 1
ATOM 650 O O . GLU A 1 83 ? -34.595 -7.728 37.783 1.00 97.69 83 GLU A O 1
ATOM 655 N N . GLU A 1 84 ? -36.385 -6.809 36.778 1.00 97.88 84 GLU A N 1
ATOM 656 C CA . GLU A 1 84 ? -35.702 -6.511 35.512 1.00 97.88 84 GLU A CA 1
ATOM 657 C C . GLU A 1 84 ? -34.522 -5.560 35.715 1.00 97.88 84 GLU A C 1
ATOM 659 O O . GLU A 1 84 ? -33.438 -5.798 35.175 1.00 97.88 84 GLU A O 1
ATOM 664 N N . MET A 1 85 ? -34.691 -4.525 36.548 1.00 98.25 85 MET A N 1
ATOM 665 C CA . MET A 1 85 ? -33.611 -3.606 36.910 1.00 98.25 85 MET A CA 1
ATOM 666 C C . MET A 1 85 ? -32.440 -4.359 37.556 1.00 98.25 85 MET A C 1
ATOM 668 O O . MET A 1 85 ? -31.293 -4.218 37.119 1.00 98.25 85 MET A O 1
ATOM 672 N N . LYS A 1 86 ? -32.706 -5.180 38.583 1.00 97.69 86 LYS A N 1
ATOM 673 C CA . LYS A 1 86 ? -31.672 -5.965 39.281 1.00 97.69 86 LYS A CA 1
ATOM 674 C C . LYS A 1 86 ? -30.994 -6.964 38.341 1.00 97.69 86 LYS A C 1
ATOM 676 O O . LYS A 1 86 ? -29.773 -7.121 38.412 1.00 97.69 86 LYS A O 1
ATOM 681 N N . LYS A 1 87 ? -31.753 -7.607 37.447 1.00 97.94 87 LYS A N 1
ATOM 682 C CA . LYS A 1 87 ? -31.231 -8.525 36.424 1.00 97.94 87 LYS A CA 1
ATOM 683 C C . LYS A 1 87 ? -30.287 -7.801 35.460 1.00 97.94 87 LYS A C 1
ATOM 685 O O . LYS A 1 87 ? -29.142 -8.222 35.318 1.00 97.94 87 LYS A O 1
ATOM 690 N N . ALA A 1 88 ? -30.712 -6.676 34.882 1.00 97.56 88 ALA A N 1
ATOM 691 C CA . ALA A 1 88 ? -29.901 -5.880 33.958 1.00 97.56 88 ALA A CA 1
ATOM 692 C C . ALA A 1 88 ? -28.649 -5.276 34.625 1.00 97.56 88 ALA A C 1
ATOM 694 O O . ALA A 1 88 ? -27.591 -5.165 34.008 1.00 97.56 88 ALA A O 1
ATOM 695 N N . MET A 1 89 ? -28.722 -4.920 35.912 1.00 97.62 89 MET A N 1
ATOM 696 C CA . MET A 1 89 ? -27.559 -4.432 36.663 1.00 97.62 89 MET A CA 1
ATOM 697 C C . MET A 1 89 ? -26.468 -5.494 36.856 1.00 97.62 89 MET A C 1
ATOM 699 O O . MET A 1 89 ? -25.289 -5.136 36.917 1.00 97.62 89 MET A O 1
ATOM 703 N N . ARG A 1 90 ? -26.843 -6.776 36.955 1.00 97.19 90 ARG A N 1
ATOM 704 C CA . ARG A 1 90 ? -25.902 -7.901 37.099 1.00 97.19 90 ARG A CA 1
ATOM 705 C C . ARG A 1 90 ? -25.257 -8.314 35.778 1.00 97.19 90 ARG A C 1
ATOM 707 O O . ARG A 1 90 ? -24.236 -8.994 35.801 1.00 97.19 90 ARG A O 1
ATOM 714 N N . GLU A 1 91 ? -25.826 -7.906 34.648 1.00 96.62 91 GLU A N 1
ATOM 715 C CA . GLU A 1 91 ? -25.285 -8.228 33.333 1.00 96.62 91 GLU A CA 1
ATOM 716 C C . GLU A 1 91 ? -23.889 -7.598 33.150 1.00 96.62 91 GLU A C 1
ATOM 718 O O . GLU A 1 91 ? -23.708 -6.404 33.438 1.00 96.62 91 GLU A O 1
ATOM 723 N N . PRO A 1 92 ? -22.877 -8.364 32.704 1.00 94.44 92 PRO A N 1
ATOM 724 C CA . PRO A 1 92 ? -21.543 -7.829 32.470 1.00 94.44 92 PRO A CA 1
ATOM 725 C C . PRO A 1 92 ? -21.541 -6.868 31.276 1.00 94.44 92 PRO A C 1
ATOM 727 O O . PRO A 1 92 ? -22.163 -7.117 30.249 1.00 94.44 92 PRO A O 1
ATOM 730 N N . LEU A 1 93 ? -20.801 -5.764 31.390 1.00 92.62 93 LEU A N 1
ATOM 731 C CA . LEU A 1 93 ? -20.639 -4.805 30.297 1.00 92.62 93 LEU A CA 1
ATOM 732 C C . LEU A 1 93 ? -19.508 -5.255 29.365 1.00 92.62 93 LEU A C 1
ATOM 734 O O . LEU A 1 93 ? -18.356 -4.853 29.534 1.00 92.62 93 LEU A O 1
ATOM 738 N N . VAL A 1 94 ? -19.846 -6.101 28.392 1.00 92.44 94 VAL A N 1
ATOM 739 C CA . VAL A 1 94 ? -18.913 -6.574 27.362 1.00 92.44 94 VAL A CA 1
ATOM 740 C C . VAL A 1 94 ? -19.025 -5.677 26.134 1.00 92.44 94 VAL A C 1
ATOM 742 O O . VAL A 1 94 ? -20.104 -5.504 25.579 1.00 92.44 94 VAL A O 1
ATOM 745 N N . VAL A 1 95 ? -17.907 -5.093 25.704 1.00 91.38 95 VAL A N 1
ATOM 746 C CA . VAL A 1 95 ? -17.848 -4.245 24.506 1.00 91.38 95 VAL A CA 1
ATOM 747 C C . VAL A 1 95 ? -17.044 -4.958 23.436 1.00 91.38 95 VAL A C 1
ATOM 749 O O . VAL A 1 95 ? -15.919 -5.393 23.684 1.00 91.38 95 VAL A O 1
ATOM 752 N N . ARG A 1 96 ? -17.586 -5.023 22.223 1.00 87.25 96 ARG A N 1
ATOM 753 C CA . ARG A 1 96 ? -16.886 -5.582 21.073 1.00 87.25 96 ARG A CA 1
ATOM 754 C C . ARG A 1 96 ? -15.709 -4.672 20.680 1.00 87.25 96 ARG A C 1
ATOM 756 O O . ARG A 1 96 ? -15.862 -3.439 20.642 1.00 87.25 96 ARG A O 1
ATOM 763 N N . PRO A 1 97 ? -14.521 -5.222 20.374 1.00 82.19 97 PRO A N 1
ATOM 764 C CA . PRO A 1 97 ? -13.471 -4.437 19.734 1.00 82.19 97 PRO A CA 1
ATOM 765 C C . PRO A 1 97 ? -13.990 -3.872 18.405 1.00 82.19 97 PRO A C 1
ATOM 767 O O . PRO A 1 97 ? -14.831 -4.486 17.746 1.00 82.19 97 PRO A O 1
ATOM 770 N N . LEU A 1 98 ? -13.519 -2.682 18.022 1.00 72.38 98 LEU A N 1
ATOM 771 C CA . LEU A 1 98 ? -13.805 -2.180 16.679 1.00 72.38 98 LEU A CA 1
ATOM 772 C C . LEU A 1 98 ? -13.214 -3.158 15.662 1.00 72.38 98 LEU A C 1
ATOM 774 O O . LEU A 1 98 ? -12.132 -3.702 15.888 1.00 72.38 98 LEU A O 1
ATOM 778 N N . PHE A 1 99 ? -13.920 -3.366 14.552 1.00 66.44 99 PHE A N 1
ATOM 779 C CA . PHE A 1 99 ? -13.352 -4.091 13.423 1.00 66.44 99 PHE A CA 1
ATOM 780 C C . PHE A 1 99 ? -12.032 -3.428 13.031 1.00 66.44 99 PHE A C 1
ATOM 782 O O . PHE A 1 99 ? -11.978 -2.211 12.831 1.00 66.44 99 PHE A O 1
ATOM 789 N N . GLN A 1 100 ? -10.968 -4.225 12.962 1.00 64.56 100 GLN A N 1
ATOM 790 C CA . GLN A 1 100 ? -9.725 -3.761 12.369 1.00 64.56 100 GLN A CA 1
ATOM 791 C C . GLN A 1 100 ? -9.993 -3.472 10.896 1.00 64.56 100 GLN A C 1
ATOM 793 O O . GLN A 1 100 ? -10.675 -4.244 10.219 1.00 64.56 100 GLN A O 1
ATOM 798 N N . ASN A 1 101 ? -9.494 -2.335 10.423 1.00 66.81 101 ASN A N 1
ATOM 799 C CA . ASN A 1 101 ? -9.678 -1.940 9.039 1.00 66.81 101 ASN A CA 1
ATOM 800 C C . ASN A 1 101 ? -8.905 -2.927 8.157 1.00 66.81 101 ASN A C 1
ATOM 802 O O . ASN A 1 101 ? -7.677 -2.958 8.174 1.00 66.81 101 ASN A O 1
ATOM 806 N N . THR A 1 102 ? -9.626 -3.791 7.447 1.00 71.69 102 THR A N 1
ATOM 807 C CA . THR A 1 102 ? -9.022 -4.770 6.534 1.00 71.69 102 THR A CA 1
ATOM 808 C C . THR A 1 102 ? -8.622 -4.120 5.220 1.00 71.69 102 THR A C 1
ATOM 810 O O . THR A 1 102 ? -7.692 -4.584 4.561 1.00 71.69 102 THR A O 1
ATOM 813 N N . LEU A 1 103 ? -9.316 -3.041 4.856 1.00 83.12 103 LEU A N 1
ATOM 814 C CA . LEU A 1 103 ? -9.038 -2.223 3.694 1.00 83.12 103 LEU A CA 1
ATOM 815 C C . LEU A 1 103 ? -7.945 -1.217 4.047 1.00 83.12 103 LEU A C 1
ATOM 817 O O . LEU A 1 103 ? -8.114 -0.416 4.960 1.00 83.12 103 LEU A O 1
ATOM 821 N N . ILE A 1 104 ? -6.829 -1.261 3.324 1.00 81.81 104 ILE A N 1
ATOM 822 C CA . ILE A 1 104 ? -5.672 -0.407 3.601 1.00 81.81 104 ILE A CA 1
ATOM 823 C C . ILE A 1 104 ? -5.144 0.256 2.330 1.00 81.81 104 ILE A C 1
ATOM 825 O O . ILE A 1 104 ? -5.294 -0.246 1.212 1.00 81.81 104 ILE A O 1
ATOM 829 N N . GLY A 1 105 ? -4.472 1.387 2.518 1.00 90.12 105 GLY A N 1
ATOM 830 C CA . GLY A 1 105 ? -3.664 2.035 1.493 1.00 90.12 105 GLY A CA 1
ATOM 831 C C . GLY A 1 105 ? -4.466 2.506 0.277 1.00 90.12 105 GLY A C 1
ATOM 832 O O . GLY A 1 105 ? -5.513 3.139 0.404 1.00 90.12 105 GLY A O 1
ATOM 833 N N . ALA A 1 106 ? -3.945 2.241 -0.925 1.00 94.81 106 ALA A N 1
ATOM 834 C CA . ALA A 1 106 ? -4.499 2.793 -2.162 1.00 94.81 106 ALA A CA 1
ATOM 835 C C . ALA A 1 106 ? -5.903 2.260 -2.479 1.00 94.81 106 ALA A C 1
ATOM 837 O O . ALA A 1 106 ? -6.710 2.981 -3.064 1.00 94.81 106 ALA A O 1
ATOM 838 N N . TYR A 1 107 ? -6.215 1.023 -2.074 1.00 95.06 107 TYR A N 1
ATOM 839 C CA . TYR A 1 107 ? -7.557 0.466 -2.233 1.00 95.06 107 TYR A CA 1
ATOM 840 C C . TYR A 1 107 ? -8.567 1.247 -1.388 1.00 95.06 107 TYR A C 1
ATOM 842 O O . TYR A 1 107 ? -9.570 1.725 -1.915 1.00 95.06 107 TYR A O 1
ATOM 850 N N . GLU A 1 108 ? -8.278 1.427 -0.096 1.00 93.12 108 GLU A N 1
ATOM 851 C CA . GLU A 1 108 ? -9.127 2.196 0.819 1.00 93.12 108 GLU A CA 1
ATOM 852 C C . GLU A 1 108 ? -9.346 3.618 0.309 1.00 93.12 108 GLU A C 1
ATOM 854 O O . GLU A 1 108 ? -10.484 4.074 0.198 1.00 93.12 108 GLU A O 1
ATOM 859 N N . ASN A 1 109 ? -8.260 4.288 -0.077 1.00 94.12 109 ASN A N 1
ATOM 860 C CA . ASN A 1 109 ? -8.325 5.643 -0.599 1.00 94.12 109 ASN A CA 1
ATOM 861 C C . ASN A 1 109 ? -9.206 5.720 -1.857 1.00 94.12 109 ASN A C 1
ATOM 863 O O . ASN A 1 109 ? -10.042 6.614 -1.970 1.00 94.12 109 ASN A O 1
ATOM 867 N N . ARG A 1 110 ? -9.096 4.745 -2.771 1.00 94.94 110 ARG A N 1
ATOM 868 C CA . ARG A 1 110 ? -9.930 4.692 -3.979 1.00 94.94 110 ARG A CA 1
ATOM 869 C C . ARG A 1 110 ? -11.412 4.476 -3.664 1.00 94.94 110 ARG A C 1
ATOM 871 O O . ARG A 1 110 ? -12.256 5.110 -4.294 1.00 94.94 110 ARG A O 1
ATOM 878 N N . VAL A 1 111 ? -11.733 3.605 -2.707 1.00 94.19 111 VAL A N 1
ATOM 879 C CA . VAL A 1 111 ? -13.117 3.386 -2.257 1.00 94.19 111 VAL A CA 1
ATOM 880 C C . VAL A 1 111 ? -13.673 4.660 -1.630 1.00 94.19 111 VAL A C 1
ATOM 882 O O . VAL A 1 111 ? -14.767 5.087 -1.990 1.00 94.19 111 VAL A O 1
ATOM 885 N N . TYR A 1 112 ? -12.906 5.312 -0.756 1.00 93.25 112 TYR A N 1
ATOM 886 C CA . TYR A 1 112 ? -13.309 6.570 -0.135 1.00 93.25 112 TYR A CA 1
ATOM 887 C C . TYR A 1 112 ? -13.565 7.672 -1.173 1.00 93.25 112 TYR A C 1
ATOM 889 O O . TYR A 1 112 ? -14.620 8.303 -1.142 1.00 93.25 112 TYR A O 1
ATOM 897 N N . GLU A 1 113 ? -12.645 7.876 -2.121 1.00 94.00 113 GLU A N 1
ATOM 898 C CA . GLU A 1 113 ? -12.807 8.842 -3.216 1.00 94.00 113 GLU A CA 1
ATOM 899 C C . GLU A 1 113 ? -14.086 8.587 -4.020 1.00 94.00 113 GLU A C 1
ATOM 901 O O . GLU A 1 113 ? -14.836 9.517 -4.313 1.00 94.00 113 GLU A O 1
ATOM 906 N N . GLU A 1 114 ? -14.361 7.325 -4.350 1.00 94.38 114 GLU A N 1
ATOM 907 C CA . GLU A 1 114 ? -15.537 6.947 -5.126 1.00 94.38 114 GLU A CA 1
ATOM 908 C C . GLU A 1 114 ? -16.843 7.174 -4.353 1.00 94.38 114 GLU A C 1
ATOM 910 O O . GLU A 1 114 ? -17.817 7.683 -4.911 1.00 94.38 114 GLU A O 1
ATOM 915 N N . LEU A 1 115 ? -16.862 6.861 -3.057 1.00 95.06 115 LEU A N 1
ATOM 916 C CA . LEU A 1 115 ? -18.012 7.121 -2.195 1.00 95.06 115 LEU A CA 1
ATOM 917 C C . LEU A 1 115 ? -18.264 8.622 -2.032 1.00 95.06 115 LEU A C 1
ATOM 919 O O . LEU A 1 115 ? -19.407 9.063 -2.128 1.00 95.06 115 LEU A O 1
ATOM 923 N N . VAL A 1 116 ? -17.213 9.420 -1.824 1.00 96.19 116 VAL A N 1
ATOM 924 C CA . VAL A 1 116 ? -17.336 10.881 -1.725 1.00 96.19 116 VAL A CA 1
ATOM 925 C C . VAL A 1 116 ? -17.837 11.465 -3.041 1.00 96.19 116 VAL A C 1
ATOM 927 O O . VAL A 1 116 ? -18.705 12.332 -3.019 1.00 96.19 116 VAL A O 1
ATOM 930 N N . ARG A 1 117 ? -17.349 10.965 -4.180 1.00 96.06 117 ARG A N 1
ATOM 931 C CA . ARG A 1 117 ? -17.801 11.391 -5.509 1.00 96.06 117 ARG A CA 1
ATOM 932 C C . ARG A 1 117 ? -19.286 11.104 -5.741 1.00 96.06 117 ARG A C 1
ATOM 934 O O . ARG A 1 117 ? -19.963 11.925 -6.347 1.00 96.06 117 ARG A O 1
ATOM 941 N N . ARG A 1 118 ? -19.788 9.953 -5.280 1.00 95.25 118 ARG A N 1
ATOM 942 C CA . ARG A 1 118 ? -21.185 9.531 -5.495 1.00 95.25 118 ARG A CA 1
ATOM 943 C C . ARG A 1 118 ? -22.168 10.117 -4.488 1.00 95.25 118 ARG A C 1
ATOM 945 O O . ARG A 1 118 ? -23.270 10.486 -4.869 1.00 95.25 118 ARG A O 1
ATOM 952 N N . PHE A 1 119 ? -21.788 10.172 -3.215 1.00 93.69 119 PHE A N 1
ATOM 953 C CA . PHE A 1 119 ? -22.707 10.467 -2.110 1.00 93.69 119 PHE A CA 1
ATOM 954 C C . PHE A 1 119 ? -22.373 11.770 -1.371 1.00 93.69 119 PHE A C 1
ATOM 956 O O . PHE A 1 119 ? -23.164 12.248 -0.560 1.00 93.69 119 PHE A O 1
ATOM 963 N N . GLY A 1 120 ? -21.209 12.364 -1.633 1.00 93.88 120 GLY A N 1
ATOM 964 C CA . GLY A 1 120 ? -20.712 13.532 -0.915 1.00 93.88 120 GLY A CA 1
ATOM 965 C C . GLY A 1 120 ? -20.079 13.180 0.435 1.00 93.88 120 GLY A C 1
ATOM 966 O O . GLY A 1 120 ? -20.456 12.228 1.120 1.00 93.88 120 GLY A O 1
ATOM 967 N N . ALA A 1 121 ? -19.111 13.993 0.865 1.00 90.38 121 ALA A N 1
ATOM 968 C CA . ALA A 1 121 ? -18.327 13.730 2.076 1.00 90.38 121 ALA A CA 1
ATOM 969 C C . ALA A 1 121 ? -19.175 13.629 3.358 1.00 90.38 121 ALA A C 1
ATOM 971 O O . ALA A 1 121 ? -18.843 12.864 4.264 1.00 90.38 121 ALA A O 1
ATOM 972 N N . ASN A 1 122 ? -20.282 14.374 3.442 1.00 85.88 122 ASN A N 1
ATOM 973 C CA . ASN A 1 122 ? -21.169 14.330 4.605 1.00 85.88 122 ASN A CA 1
ATOM 974 C C . ASN A 1 122 ? -21.915 12.997 4.716 1.00 85.88 122 ASN A C 1
ATOM 976 O O . ASN A 1 122 ? -21.959 12.439 5.811 1.00 85.88 122 ASN A O 1
ATOM 980 N N . ALA A 1 123 ? -22.444 12.467 3.609 1.00 85.94 123 ALA A N 1
ATOM 981 C CA . ALA A 1 123 ? -23.137 11.182 3.616 1.00 85.94 123 ALA A CA 1
ATOM 982 C C . ALA A 1 123 ? -22.171 10.037 3.943 1.00 85.94 123 ALA A C 1
ATOM 984 O O . ALA A 1 123 ? -22.486 9.189 4.769 1.00 85.94 123 ALA A O 1
ATOM 985 N N . VAL A 1 124 ? -20.954 10.063 3.391 1.00 87.19 124 VAL A N 1
ATOM 986 C CA . VAL A 1 124 ? -19.927 9.053 3.701 1.00 87.19 124 VAL A CA 1
ATOM 987 C C . VAL A 1 124 ? -19.550 9.063 5.183 1.00 87.19 124 VAL A C 1
ATOM 989 O O . VAL A 1 124 ? -19.408 8.007 5.791 1.00 87.19 124 VAL A O 1
ATOM 992 N N . ARG A 1 125 ? -19.412 10.247 5.794 1.00 80.06 125 ARG A N 1
ATOM 993 C CA . ARG A 1 125 ? -18.990 10.367 7.200 1.00 80.06 125 ARG A CA 1
ATOM 994 C C . ARG A 1 125 ? -20.109 10.138 8.213 1.00 80.06 125 ARG A C 1
ATOM 996 O O . ARG A 1 125 ? -19.830 9.647 9.302 1.00 80.06 125 ARG A O 1
ATOM 1003 N N . ARG A 1 126 ? -21.342 10.546 7.902 1.00 73.50 126 ARG A N 1
ATOM 1004 C CA . ARG A 1 126 ? -22.453 10.606 8.874 1.00 73.50 126 ARG A CA 1
ATOM 1005 C C . ARG A 1 126 ? -23.633 9.710 8.520 1.00 73.50 126 ARG A C 1
ATOM 1007 O O . ARG A 1 126 ? -24.500 9.517 9.358 1.00 73.50 126 ARG A O 1
ATOM 1014 N N . GLY A 1 127 ? -23.672 9.168 7.307 1.00 72.50 127 GLY A N 1
ATOM 1015 C CA . GLY A 1 127 ? -24.803 8.390 6.802 1.00 72.50 127 GLY A CA 1
ATOM 1016 C C . GLY A 1 127 ? -24.870 6.953 7.312 1.00 72.50 127 GLY A C 1
ATOM 1017 O O . GLY A 1 127 ? -25.790 6.241 6.935 1.00 72.50 127 GLY A O 1
ATOM 1018 N N . GLY A 1 128 ? -23.906 6.505 8.128 1.00 71.38 128 GLY A N 1
ATOM 1019 C CA . GLY A 1 128 ? -23.914 5.150 8.692 1.00 71.38 128 GLY A CA 1
ATOM 1020 C C . GLY A 1 128 ? -23.848 4.041 7.635 1.00 71.38 128 GLY A C 1
ATOM 1021 O O . GLY A 1 128 ? -24.403 2.968 7.847 1.00 71.38 128 GLY A O 1
ATOM 1022 N N . LEU A 1 129 ? -23.207 4.307 6.491 1.00 75.81 129 LEU A N 1
ATOM 1023 C CA . LEU A 1 129 ? -23.174 3.394 5.349 1.00 75.81 129 LEU A CA 1
ATOM 1024 C C . LEU A 1 129 ? -22.412 2.102 5.677 1.00 75.81 129 LEU A C 1
ATOM 1026 O O . LEU A 1 129 ? -21.301 2.143 6.207 1.00 75.81 129 LEU A O 1
ATOM 1030 N N . VAL A 1 130 ? -22.978 0.966 5.270 1.00 78.19 130 VAL A N 1
ATOM 1031 C CA . VAL A 1 130 ? -22.261 -0.311 5.180 1.00 78.19 130 VAL A CA 1
ATOM 1032 C C . VAL A 1 130 ? -21.772 -0.465 3.746 1.00 78.19 130 VAL A C 1
ATOM 1034 O O . VAL A 1 130 ? -22.571 -0.501 2.812 1.00 78.19 130 VAL A O 1
ATOM 1037 N N . VAL A 1 131 ? -20.453 -0.524 3.565 1.00 84.81 131 VAL A N 1
ATOM 1038 C CA . VAL A 1 131 ? -19.826 -0.586 2.241 1.00 84.81 131 VAL A CA 1
ATOM 1039 C C . VAL A 1 131 ? -19.257 -1.981 2.027 1.00 84.81 131 VAL A C 1
ATOM 1041 O O . VAL A 1 131 ? -18.331 -2.392 2.722 1.00 84.81 131 VAL A O 1
ATOM 1044 N N . ILE A 1 132 ? -19.808 -2.697 1.050 1.00 85.88 132 ILE A N 1
ATOM 1045 C CA . ILE A 1 132 ? -19.330 -4.017 0.636 1.00 85.88 132 ILE A CA 1
ATOM 1046 C C . ILE A 1 132 ? -18.501 -3.834 -0.635 1.00 85.88 132 ILE A C 1
ATOM 1048 O O . ILE A 1 132 ? -18.978 -3.259 -1.613 1.00 85.88 132 ILE A O 1
ATOM 1052 N N . VAL A 1 133 ? -17.253 -4.302 -0.613 1.00 90.12 133 VAL A N 1
ATOM 1053 C CA . VAL A 1 133 ? -16.307 -4.193 -1.734 1.00 90.12 133 VAL A CA 1
ATOM 1054 C C . VAL A 1 133 ? -15.740 -5.566 -2.105 1.00 90.12 133 VAL A C 1
ATOM 1056 O O . VAL A 1 133 ? -15.601 -6.414 -1.223 1.00 90.12 133 VAL A O 1
ATOM 1059 N N . PRO A 1 134 ? -15.371 -5.794 -3.381 1.00 89.19 134 PRO A N 1
ATOM 1060 C CA . PRO A 1 134 ? -14.789 -7.051 -3.866 1.00 89.19 134 PRO A CA 1
ATOM 1061 C C . PRO A 1 134 ? -13.300 -7.184 -3.481 1.00 89.19 134 PRO A C 1
ATOM 1063 O O . PRO A 1 134 ? -12.439 -7.468 -4.309 1.00 89.19 134 PRO A O 1
ATOM 1066 N N . TYR A 1 135 ? -12.986 -6.928 -2.213 1.00 88.44 135 TYR A N 1
ATOM 1067 C CA . TYR A 1 135 ? -11.635 -6.948 -1.664 1.00 88.44 135 TYR A CA 1
ATOM 1068 C C . TYR A 1 135 ? -11.213 -8.368 -1.277 1.00 88.44 135 TYR A C 1
ATOM 1070 O O . TYR A 1 135 ? -11.959 -9.076 -0.599 1.00 88.44 135 TYR A O 1
ATOM 1078 N N . ARG A 1 136 ? -9.991 -8.768 -1.650 1.00 91.06 136 ARG A N 1
ATOM 1079 C CA . ARG A 1 136 ? -9.372 -10.020 -1.193 1.00 91.06 136 ARG A CA 1
ATOM 1080 C C . ARG A 1 136 ? -8.106 -9.717 -0.403 1.00 91.06 136 ARG A C 1
ATOM 1082 O O . ARG A 1 136 ? -7.111 -9.278 -0.977 1.00 91.06 136 ARG A O 1
ATOM 1089 N N . ALA A 1 137 ? -8.135 -9.978 0.902 1.00 90.31 137 ALA A N 1
ATOM 1090 C CA . ALA A 1 137 ? -7.036 -9.650 1.809 1.00 90.31 137 ALA A CA 1
ATOM 1091 C C . ALA A 1 137 ? -5.729 -10.367 1.435 1.00 90.31 137 ALA A C 1
ATOM 1093 O O . ALA A 1 137 ? -4.657 -9.766 1.480 1.00 90.31 137 ALA A O 1
ATOM 1094 N N . GLU A 1 138 ? -5.817 -11.627 1.009 1.00 92.50 138 GLU A N 1
ATOM 1095 C CA . GLU A 1 138 ? -4.663 -12.424 0.589 1.00 92.50 138 GLU A CA 1
ATOM 1096 C C . GLU A 1 138 ? -4.046 -11.857 -0.693 1.00 92.50 138 GLU A C 1
ATOM 1098 O O . GLU A 1 138 ? -2.831 -11.692 -0.774 1.00 92.50 138 GLU A O 1
ATOM 1103 N N . ALA A 1 139 ? -4.882 -11.488 -1.672 1.00 93.81 139 ALA A N 1
ATOM 1104 C CA . ALA A 1 139 ? -4.424 -10.882 -2.920 1.00 93.81 139 ALA A CA 1
ATOM 1105 C C . ALA A 1 139 ? -3.792 -9.505 -2.676 1.00 93.81 139 ALA A C 1
ATOM 1107 O O . ALA A 1 139 ? -2.758 -9.191 -3.261 1.00 93.81 139 ALA A O 1
ATOM 1108 N N . GLN A 1 140 ? -4.385 -8.694 -1.793 1.00 94.19 140 GLN A N 1
ATOM 1109 C CA . GLN A 1 140 ? -3.833 -7.397 -1.414 1.00 94.19 140 GLN A CA 1
ATOM 1110 C C . GLN A 1 140 ? -2.462 -7.542 -0.752 1.00 94.19 140 GLN A C 1
ATOM 1112 O O . GLN A 1 140 ? -1.533 -6.833 -1.137 1.00 94.19 140 GLN A O 1
ATOM 1117 N N . ARG A 1 141 ? -2.324 -8.463 0.209 1.00 91.94 141 ARG A N 1
ATOM 1118 C CA . ARG A 1 141 ? -1.055 -8.712 0.902 1.00 91.94 141 ARG A CA 1
ATOM 1119 C C . ARG A 1 141 ? 0.018 -9.196 -0.070 1.00 91.94 141 ARG A C 1
ATOM 1121 O O . ARG A 1 141 ? 1.084 -8.591 -0.134 1.00 91.94 141 ARG A O 1
ATOM 1128 N N . ALA A 1 142 ? -0.298 -10.198 -0.891 1.00 94.31 142 ALA A N 1
ATOM 1129 C CA . ALA A 1 142 ? 0.621 -10.722 -1.899 1.00 94.31 142 ALA A CA 1
ATOM 1130 C C . ALA A 1 142 ? 1.052 -9.638 -2.903 1.00 94.31 142 ALA A C 1
ATOM 1132 O O . ALA A 1 142 ? 2.229 -9.536 -3.240 1.00 94.31 142 ALA A O 1
ATOM 1133 N N . ALA A 1 143 ? 0.126 -8.780 -3.345 1.00 95.75 143 ALA A N 1
ATOM 1134 C CA . ALA A 1 143 ? 0.442 -7.663 -4.231 1.00 95.75 143 ALA A CA 1
ATOM 1135 C C . ALA A 1 143 ? 1.378 -6.634 -3.575 1.00 95.75 143 ALA A C 1
ATOM 1137 O O . ALA A 1 143 ? 2.314 -6.157 -4.217 1.00 95.75 143 ALA A O 1
ATOM 1138 N N . GLN A 1 144 ? 1.139 -6.283 -2.307 1.00 94.06 144 GLN A N 1
ATOM 1139 C CA . GLN A 1 144 ? 1.991 -5.352 -1.561 1.00 94.06 144 GLN A CA 1
ATOM 1140 C C . GLN A 1 144 ? 3.397 -5.918 -1.361 1.00 94.06 144 GLN A C 1
ATOM 1142 O O . GLN A 1 144 ? 4.380 -5.218 -1.603 1.00 94.06 144 GLN A O 1
ATOM 1147 N N . GLU A 1 145 ? 3.494 -7.185 -0.965 1.00 93.62 145 GLU A N 1
ATOM 1148 C CA . GLU A 1 145 ? 4.767 -7.883 -0.801 1.00 93.62 145 GLU A CA 1
ATOM 1149 C C . GLU A 1 145 ? 5.524 -7.985 -2.126 1.00 93.62 145 GLU A C 1
ATOM 1151 O O . GLU A 1 145 ? 6.714 -7.683 -2.160 1.00 93.62 145 GLU A O 1
ATOM 1156 N N . ALA A 1 146 ? 4.851 -8.335 -3.228 1.00 95.81 146 ALA A N 1
ATOM 1157 C CA . ALA A 1 146 ? 5.467 -8.434 -4.550 1.00 95.81 146 ALA A CA 1
ATOM 1158 C C . ALA A 1 146 ? 6.027 -7.088 -5.032 1.00 95.81 146 ALA A C 1
ATOM 1160 O O . ALA A 1 146 ? 7.173 -7.026 -5.480 1.00 95.81 146 ALA A O 1
ATOM 1161 N N . VAL A 1 147 ? 5.255 -6.002 -4.895 1.00 96.25 147 VAL A N 1
ATOM 1162 C CA . VAL A 1 147 ? 5.706 -4.646 -5.250 1.00 96.25 147 VAL A CA 1
ATOM 1163 C C . VAL A 1 147 ? 6.918 -4.241 -4.415 1.00 96.25 147 VAL A C 1
ATOM 1165 O O . VAL A 1 147 ? 7.925 -3.801 -4.968 1.00 96.25 147 VAL A O 1
ATOM 1168 N N . ARG A 1 148 ? 6.853 -4.420 -3.091 1.00 94.88 148 ARG A N 1
ATOM 1169 C CA . ARG A 1 148 ? 7.947 -4.038 -2.191 1.00 94.88 148 ARG A CA 1
ATOM 1170 C C . ARG A 1 148 ? 9.200 -4.871 -2.427 1.00 94.88 148 ARG A C 1
ATOM 1172 O O . ARG A 1 148 ? 10.283 -4.310 -2.544 1.00 94.88 148 ARG A O 1
ATOM 1179 N N . ARG A 1 149 ? 9.056 -6.190 -2.556 1.00 93.88 149 ARG A N 1
ATOM 1180 C CA . ARG A 1 149 ? 10.160 -7.111 -2.852 1.00 93.88 149 ARG A CA 1
ATOM 1181 C C . ARG A 1 149 ? 10.819 -6.776 -4.186 1.00 93.88 149 ARG A C 1
ATOM 1183 O O . ARG A 1 149 ? 12.040 -6.717 -4.249 1.00 93.88 149 ARG A O 1
ATOM 1190 N N . GLY A 1 150 ? 10.025 -6.529 -5.230 1.00 94.50 150 GLY A N 1
ATOM 1191 C CA . GLY A 1 150 ? 10.533 -6.165 -6.553 1.00 94.50 150 GLY A CA 1
ATOM 1192 C C . GLY A 1 150 ? 11.333 -4.864 -6.531 1.00 94.50 150 GLY A C 1
ATOM 1193 O O . GLY A 1 150 ? 12.431 -4.815 -7.075 1.00 94.50 150 GLY A O 1
ATOM 1194 N N . ILE A 1 151 ? 10.822 -3.839 -5.844 1.00 95.25 151 ILE A N 1
ATOM 1195 C CA . ILE A 1 151 ? 11.526 -2.563 -5.668 1.00 95.25 151 ILE A CA 1
ATOM 1196 C C . ILE A 1 151 ? 12.839 -2.754 -4.902 1.00 95.25 151 ILE A C 1
ATOM 1198 O O . ILE A 1 151 ? 13.886 -2.338 -5.389 1.00 95.25 151 ILE A O 1
ATOM 1202 N N . LEU A 1 152 ? 12.809 -3.429 -3.749 1.00 93.12 152 LEU A N 1
ATOM 1203 C CA . LEU A 1 152 ? 14.009 -3.656 -2.935 1.00 93.12 152 LEU A CA 1
ATOM 1204 C C . LEU A 1 152 ? 15.071 -4.466 -3.689 1.00 93.12 152 LEU A C 1
ATOM 1206 O O . LEU A 1 152 ? 16.253 -4.152 -3.607 1.00 93.12 152 LEU A O 1
ATOM 1210 N N . ALA A 1 153 ? 14.658 -5.460 -4.480 1.00 91.38 153 ALA A N 1
ATOM 1211 C CA . ALA A 1 153 ? 15.572 -6.250 -5.300 1.00 91.38 153 ALA A CA 1
ATOM 1212 C C . ALA A 1 153 ? 16.247 -5.430 -6.414 1.00 91.38 153 ALA A C 1
ATOM 1214 O O . ALA A 1 153 ? 17.371 -5.746 -6.807 1.00 91.38 153 ALA A O 1
ATOM 1215 N N . ILE A 1 154 ? 15.577 -4.399 -6.944 1.00 92.12 154 ILE A N 1
ATOM 1216 C CA . ILE A 1 154 ? 16.195 -3.462 -7.893 1.00 92.12 154 ILE A CA 1
ATOM 1217 C C . ILE A 1 154 ? 17.144 -2.527 -7.147 1.00 92.12 154 ILE A C 1
ATOM 1219 O O . ILE A 1 154 ? 18.271 -2.343 -7.597 1.00 92.12 154 ILE A O 1
ATOM 1223 N N . GLU A 1 155 ? 16.725 -1.986 -6.001 1.00 89.50 155 GLU A N 1
ATOM 1224 C CA . GLU A 1 155 ? 17.559 -1.092 -5.191 1.00 89.50 155 GLU A CA 1
ATOM 1225 C C . GLU A 1 155 ? 18.861 -1.752 -4.729 1.00 89.50 155 GLU A C 1
ATOM 1227 O O . GLU A 1 155 ? 19.880 -1.087 -4.640 1.00 89.50 155 GLU A O 1
ATOM 1232 N N . GLU A 1 156 ? 18.888 -3.062 -4.496 1.00 86.31 156 GLU A N 1
ATOM 1233 C CA . GLU A 1 156 ? 20.126 -3.786 -4.158 1.00 86.31 156 GLU A CA 1
ATOM 1234 C C . GLU A 1 156 ? 21.123 -3.898 -5.317 1.00 86.31 156 GLU A C 1
ATOM 1236 O O . GLU A 1 156 ? 22.296 -4.202 -5.107 1.00 86.31 156 GLU A O 1
ATOM 1241 N N . ARG A 1 157 ? 20.666 -3.665 -6.549 1.00 88.75 157 ARG A N 1
ATOM 1242 C CA . ARG A 1 157 ? 21.493 -3.694 -7.763 1.00 88.75 157 ARG A CA 1
ATOM 1243 C C . ARG A 1 157 ? 21.891 -2.299 -8.228 1.00 88.75 157 ARG A C 1
ATOM 1245 O O . ARG A 1 157 ? 22.703 -2.186 -9.144 1.00 88.75 157 ARG A O 1
ATOM 1252 N N . THR A 1 158 ? 21.314 -1.252 -7.645 1.00 89.69 158 THR A N 1
ATOM 1253 C CA . THR A 1 158 ? 21.719 0.127 -7.910 1.00 89.69 158 THR A CA 1
ATOM 1254 C C . THR A 1 158 ? 22.887 0.500 -6.998 1.00 89.69 158 THR A C 1
ATOM 1256 O O . THR A 1 158 ? 23.018 -0.063 -5.908 1.00 89.69 158 THR A O 1
ATOM 1259 N N . PRO A 1 159 ? 23.770 1.421 -7.416 1.00 90.81 159 PRO A N 1
ATOM 1260 C CA . PRO A 1 159 ? 24.806 1.939 -6.533 1.00 90.81 159 PRO A CA 1
ATOM 1261 C C . PRO A 1 159 ? 24.217 2.492 -5.227 1.00 90.81 159 PRO A C 1
ATOM 1263 O O . PRO A 1 159 ? 23.127 3.070 -5.215 1.00 90.81 159 PRO A O 1
ATOM 1266 N N . TYR A 1 160 ? 24.929 2.296 -4.120 1.00 91.12 160 TYR A N 1
ATOM 1267 C CA . TYR A 1 160 ? 24.509 2.757 -2.807 1.00 91.12 160 TYR A CA 1
ATOM 1268 C C . TYR A 1 160 ? 24.636 4.275 -2.699 1.00 91.12 160 TYR A C 1
ATOM 1270 O O . TYR A 1 160 ? 25.720 4.835 -2.892 1.00 91.12 160 TYR A O 1
ATOM 1278 N N . ARG A 1 161 ? 23.532 4.926 -2.335 1.00 89.19 161 ARG A N 1
ATOM 1279 C CA . ARG A 1 161 ? 23.469 6.375 -2.123 1.00 89.19 161 ARG A CA 1
ATOM 1280 C C . ARG A 1 161 ? 24.019 6.733 -0.744 1.00 89.19 161 ARG A C 1
ATOM 1282 O O . ARG A 1 161 ? 23.640 6.122 0.255 1.00 89.19 161 ARG A O 1
ATOM 1289 N N . TYR A 1 162 ? 24.889 7.743 -0.664 1.00 88.44 162 TYR A N 1
ATOM 1290 C CA . TYR A 1 162 ? 25.518 8.162 0.599 1.00 88.44 162 TYR A CA 1
ATOM 1291 C C . TYR A 1 162 ? 24.470 8.378 1.704 1.00 88.44 162 TYR A C 1
ATOM 1293 O O . TYR A 1 162 ? 23.472 9.044 1.441 1.00 88.44 162 TYR A O 1
ATOM 1301 N N . PRO A 1 163 ? 24.639 7.855 2.931 1.00 90.69 163 PRO A N 1
ATOM 1302 C CA . PRO A 1 163 ? 23.619 7.984 3.967 1.00 90.69 163 PRO A CA 1
ATOM 1303 C C . PRO A 1 163 ? 23.614 9.394 4.573 1.00 90.69 163 PRO A C 1
ATOM 1305 O O . PRO A 1 163 ? 24.616 10.110 4.509 1.00 90.69 163 PRO A O 1
ATOM 1308 N N . GLU A 1 164 ? 22.502 9.766 5.212 1.00 90.62 164 GLU A N 1
ATOM 1309 C CA . GLU A 1 164 ? 22.477 10.906 6.138 1.00 90.62 164 GLU A CA 1
ATOM 1310 C C . GLU A 1 164 ? 23.473 10.662 7.282 1.00 90.62 164 GLU A C 1
ATOM 1312 O O . GLU A 1 164 ? 23.702 9.516 7.686 1.00 90.62 164 GLU A O 1
ATOM 1317 N N . ARG A 1 165 ? 24.058 11.735 7.825 1.00 89.62 165 ARG A N 1
ATOM 1318 C CA . ARG A 1 165 ? 25.037 11.641 8.910 1.00 89.62 165 ARG A CA 1
ATOM 1319 C C . ARG A 1 165 ? 24.517 12.281 10.186 1.00 89.62 165 ARG A C 1
ATOM 1321 O O . ARG A 1 165 ? 24.007 13.395 10.177 1.00 89.62 165 ARG A O 1
ATOM 1328 N N . VAL A 1 166 ? 24.709 11.571 11.286 1.00 93.38 166 VAL A N 1
ATOM 1329 C CA . VAL A 1 166 ? 24.479 12.042 12.648 1.00 93.38 166 VAL A CA 1
ATOM 1330 C C . VAL A 1 166 ? 25.827 12.461 13.227 1.00 93.38 166 VAL A C 1
ATOM 1332 O O . VAL A 1 166 ? 26.812 11.727 13.083 1.00 93.38 166 VAL A O 1
ATOM 1335 N N . SER A 1 167 ? 25.899 13.643 13.847 1.00 92.25 167 SER A N 1
ATOM 1336 C CA . SER A 1 167 ? 27.132 14.074 14.513 1.00 92.25 167 SER A CA 1
ATOM 1337 C C . SER A 1 167 ? 27.447 13.140 15.690 1.00 92.25 167 SER A C 1
ATOM 1339 O O . SER A 1 167 ? 26.513 12.596 16.285 1.00 92.25 167 SER A O 1
ATOM 1341 N N . PRO A 1 168 ? 28.727 12.930 16.045 1.00 92.06 168 PRO A N 1
ATOM 1342 C CA . PRO A 1 168 ? 29.104 12.027 17.133 1.00 92.06 168 PRO A CA 1
ATOM 1343 C C . PRO A 1 168 ? 28.364 12.294 18.450 1.00 92.06 168 PRO A C 1
ATOM 1345 O O . PRO A 1 168 ? 27.965 11.354 19.132 1.00 92.06 168 PRO A O 1
ATOM 1348 N N . GLU A 1 169 ? 28.128 13.564 18.774 1.00 93.75 169 GLU A N 1
ATOM 1349 C CA . GLU A 1 169 ? 27.459 14.011 20.000 1.00 93.75 169 GLU A CA 1
ATOM 1350 C C . GLU A 1 169 ? 25.951 13.723 19.983 1.00 93.75 169 GLU A C 1
ATOM 1352 O O . GLU A 1 169 ? 25.341 13.577 21.038 1.00 93.75 169 GLU A O 1
ATOM 1357 N N . ALA A 1 170 ? 25.350 13.616 18.794 1.00 95.62 170 ALA A N 1
ATOM 1358 C CA . ALA A 1 170 ? 23.920 13.390 18.602 1.00 95.62 170 ALA A CA 1
ATOM 1359 C C . ALA A 1 170 ? 23.556 11.909 18.385 1.00 95.62 170 ALA A C 1
ATOM 1361 O O . ALA A 1 170 ? 22.378 11.594 18.214 1.00 95.62 170 ALA A O 1
ATOM 1362 N N . ILE A 1 171 ? 24.532 10.989 18.370 1.00 94.75 171 ILE A N 1
ATOM 1363 C CA . ILE A 1 171 ? 24.285 9.562 18.090 1.00 94.75 171 ILE A CA 1
ATOM 1364 C C . ILE A 1 171 ? 23.319 8.953 19.108 1.00 94.75 171 ILE A C 1
ATOM 1366 O O . ILE A 1 171 ? 22.345 8.325 18.700 1.00 94.75 171 ILE A O 1
ATOM 1370 N N . GLU A 1 172 ? 23.556 9.146 20.406 1.00 95.19 172 GLU A N 1
ATOM 1371 C CA . GLU A 1 172 ? 22.707 8.545 21.445 1.00 95.19 172 GLU A CA 1
ATOM 1372 C C . GLU A 1 172 ? 21.289 9.135 21.416 1.00 95.19 172 GLU A C 1
ATOM 1374 O O . GLU A 1 172 ? 20.321 8.378 21.382 1.00 95.19 172 GLU A O 1
ATOM 1379 N N . THR A 1 173 ? 21.151 10.459 21.261 1.00 96.44 173 THR A N 1
ATOM 1380 C CA . THR A 1 173 ? 19.842 11.099 21.032 1.00 96.44 173 THR A CA 1
ATOM 1381 C C . THR A 1 173 ? 19.137 10.505 19.813 1.00 96.44 173 THR A C 1
ATOM 1383 O O . THR A 1 173 ? 17.943 10.214 19.857 1.00 96.44 173 THR A O 1
ATOM 1386 N N . LYS A 1 174 ? 19.866 10.263 18.714 1.00 96.94 174 LYS A N 1
ATOM 1387 C CA . LYS A 1 174 ? 19.271 9.686 17.508 1.00 96.94 174 LYS A CA 1
ATOM 1388 C C . LYS A 1 174 ? 18.822 8.242 17.707 1.00 96.94 174 LYS A C 1
ATOM 1390 O O . LYS A 1 174 ? 17.802 7.849 17.149 1.00 96.94 174 LYS A O 1
ATOM 1395 N N . ILE A 1 175 ? 19.557 7.452 18.483 1.00 96.31 175 ILE A N 1
ATOM 1396 C CA . ILE A 1 175 ? 19.168 6.084 18.843 1.00 96.31 175 ILE A CA 1
ATOM 1397 C C . ILE A 1 175 ? 17.860 6.110 19.647 1.00 96.31 175 ILE A C 1
ATOM 1399 O O . ILE A 1 175 ? 16.947 5.353 19.327 1.00 96.31 175 ILE A O 1
ATOM 1403 N N . GLU A 1 176 ? 17.723 7.016 20.618 1.00 95.88 176 GLU A N 1
ATOM 1404 C CA . GLU A 1 176 ? 16.480 7.191 21.384 1.00 95.88 176 GLU A CA 1
ATOM 1405 C C . GLU A 1 176 ? 15.299 7.596 20.490 1.00 95.88 176 GLU A C 1
ATOM 1407 O O . GLU A 1 176 ? 14.225 7.000 20.575 1.00 95.88 176 GLU A O 1
ATOM 1412 N N . GLU A 1 177 ? 15.495 8.543 19.565 1.00 95.62 177 GLU A N 1
ATOM 1413 C CA . GLU A 1 177 ? 14.470 8.916 18.579 1.00 95.62 177 GLU A CA 1
ATOM 1414 C C . GLU A 1 177 ? 14.033 7.718 17.726 1.00 95.62 177 GLU A C 1
ATOM 1416 O O . GLU A 1 177 ? 12.841 7.529 17.469 1.00 95.62 177 GLU A O 1
ATOM 1421 N N . LEU A 1 178 ? 14.989 6.893 17.287 1.00 95.56 178 LEU A N 1
ATOM 1422 C CA . LEU A 1 178 ? 14.713 5.707 16.483 1.00 95.56 178 LEU A CA 1
ATOM 1423 C C . LEU A 1 178 ? 13.912 4.648 17.246 1.00 95.56 178 LEU A C 1
ATOM 1425 O O . LEU A 1 178 ? 13.198 3.884 16.602 1.00 95.56 178 LEU A O 1
ATOM 1429 N N . ALA A 1 179 ? 13.929 4.633 18.583 1.00 93.50 179 ALA A N 1
ATOM 1430 C CA . ALA A 1 179 ? 13.122 3.695 19.364 1.00 93.50 179 ALA A CA 1
ATOM 1431 C C . ALA A 1 179 ? 11.613 3.862 19.098 1.00 93.50 179 ALA A C 1
ATOM 1433 O O . ALA A 1 179 ? 10.877 2.876 19.079 1.00 93.50 179 ALA A O 1
ATOM 1434 N N . THR A 1 180 ? 11.159 5.087 18.802 1.00 92.94 180 THR A N 1
ATOM 1435 C CA . THR A 1 180 ? 9.743 5.388 18.514 1.00 92.94 180 THR A CA 1
ATOM 1436 C C . THR A 1 180 ? 9.223 4.707 17.246 1.00 92.94 180 THR A C 1
ATOM 1438 O O . THR A 1 180 ? 8.027 4.446 17.128 1.00 92.94 180 THR A O 1
ATOM 1441 N N . GLN A 1 181 ? 10.102 4.337 16.303 1.00 91.12 181 GLN A N 1
ATOM 1442 C CA . GLN A 1 181 ? 9.684 3.654 15.073 1.00 91.12 181 GLN A CA 1
ATOM 1443 C C . GLN A 1 181 ? 9.031 2.290 15.366 1.00 91.12 181 GLN A C 1
ATOM 1445 O O . GLN A 1 181 ? 8.160 1.841 14.619 1.00 91.12 181 GLN A O 1
ATOM 1450 N N . TRP A 1 182 ? 9.409 1.655 16.481 1.00 90.25 182 TRP A N 1
ATOM 1451 C CA . TRP A 1 182 ? 8.895 0.357 16.919 1.00 90.25 182 TRP A CA 1
ATOM 1452 C C . TRP A 1 182 ? 7.451 0.400 17.420 1.00 90.25 182 TRP A C 1
ATOM 1454 O O . TRP A 1 182 ? 6.838 -0.650 17.575 1.00 90.25 182 TRP A O 1
ATOM 1464 N N . GLU A 1 183 ? 6.867 1.586 17.609 1.00 87.44 183 GLU A N 1
ATOM 1465 C CA . GLU A 1 183 ? 5.423 1.720 17.837 1.00 87.44 183 GLU A CA 1
ATOM 1466 C C . GLU A 1 183 ? 4.609 1.345 16.588 1.00 87.44 183 GLU A C 1
ATOM 1468 O O . GLU A 1 183 ? 3.459 0.917 16.693 1.00 87.44 183 GLU A O 1
ATOM 1473 N N . ALA A 1 184 ? 5.205 1.497 15.399 1.00 80.31 184 ALA A N 1
ATOM 1474 C CA . ALA A 1 184 ? 4.560 1.256 14.110 1.00 80.31 184 ALA A CA 1
ATOM 1475 C C . ALA A 1 184 ? 5.081 0.006 13.375 1.00 80.31 184 ALA A C 1
ATOM 1477 O O . ALA A 1 184 ? 4.485 -0.399 12.372 1.00 80.31 184 ALA A O 1
ATOM 1478 N N . LEU A 1 185 ? 6.188 -0.588 13.832 1.00 84.62 185 LEU A N 1
ATOM 1479 C CA . LEU A 1 185 ? 6.777 -1.795 13.251 1.00 84.62 185 LEU A CA 1
ATOM 1480 C C . LEU A 1 185 ? 6.373 -3.047 14.033 1.00 84.62 185 LEU A C 1
ATOM 1482 O O . LEU A 1 185 ? 6.274 -3.034 15.257 1.00 84.62 185 LEU A O 1
ATOM 1486 N N . ALA A 1 186 ? 6.189 -4.151 13.308 1.00 83.44 186 ALA A N 1
ATOM 1487 C CA . ALA A 1 186 ? 6.213 -5.469 13.928 1.00 83.44 186 ALA A CA 1
ATOM 1488 C C . ALA A 1 186 ? 7.631 -5.781 14.429 1.00 83.44 186 ALA A C 1
ATOM 1490 O O . ALA A 1 186 ? 8.607 -5.236 13.912 1.00 83.44 186 ALA A O 1
ATOM 1491 N N . ASP A 1 187 ? 7.731 -6.668 15.414 1.00 84.50 187 ASP A N 1
ATOM 1492 C CA . ASP A 1 187 ? 9.003 -7.115 15.974 1.00 84.50 187 ASP A CA 1
ATOM 1493 C C . ASP A 1 187 ? 9.084 -8.656 15.950 1.00 84.50 187 ASP A C 1
ATOM 1495 O O . ASP A 1 187 ? 8.384 -9.297 16.742 1.00 84.50 187 ASP A O 1
ATOM 1499 N N . PRO A 1 188 ? 9.868 -9.258 15.030 1.00 84.88 188 PRO A N 1
ATOM 1500 C CA . PRO A 1 188 ? 10.688 -8.601 14.003 1.00 84.88 188 PRO A CA 1
ATOM 1501 C C . PRO A 1 188 ? 9.851 -7.986 12.856 1.00 84.88 188 PRO A C 1
ATOM 1503 O O . PRO A 1 188 ? 8.722 -8.422 12.600 1.00 84.88 188 PRO A O 1
ATOM 1506 N N . PRO A 1 189 ? 10.379 -6.974 12.137 1.00 89.38 189 PRO A N 1
ATOM 1507 C CA . PRO A 1 189 ? 9.688 -6.386 10.996 1.00 89.38 189 PRO A CA 1
ATOM 1508 C C . PRO A 1 189 ? 9.705 -7.354 9.80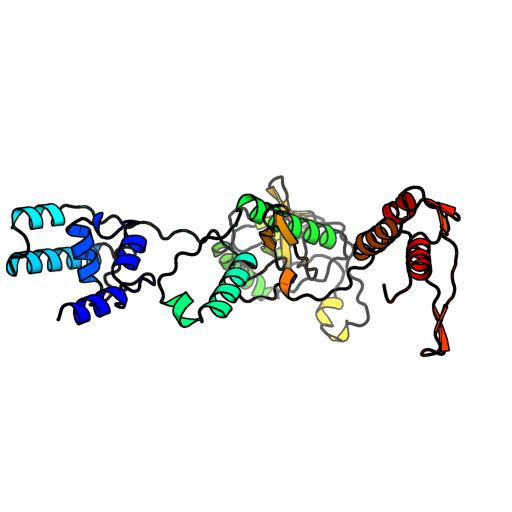2 1.00 89.38 189 PRO A C 1
ATOM 1510 O O . PRO A 1 189 ? 10.677 -8.087 9.618 1.00 89.38 189 PRO A O 1
ATOM 1513 N N . PRO A 1 190 ? 8.667 -7.362 8.946 1.00 89.69 190 PRO A N 1
ATOM 1514 C CA . PRO A 1 190 ? 8.636 -8.261 7.797 1.00 89.69 190 PRO A CA 1
ATOM 1515 C C . PRO A 1 190 ? 9.763 -7.932 6.796 1.00 89.69 190 PRO A C 1
ATOM 1517 O O . PRO A 1 190 ? 10.122 -6.759 6.656 1.00 89.69 190 PRO A O 1
ATOM 1520 N N . PRO A 1 191 ? 10.261 -8.906 6.003 1.00 91.12 191 PRO A N 1
ATOM 1521 C CA . PRO A 1 191 ? 11.411 -8.708 5.105 1.00 91.12 191 PRO A CA 1
ATOM 1522 C C . PRO A 1 191 ? 11.262 -7.562 4.093 1.00 91.12 191 PRO A C 1
ATOM 1524 O O . PRO A 1 191 ? 12.238 -6.972 3.629 1.00 91.12 191 PRO A O 1
ATOM 1527 N N . THR A 1 192 ? 10.019 -7.227 3.743 1.00 91.62 192 THR A N 1
ATOM 1528 C CA . THR A 1 192 ? 9.676 -6.151 2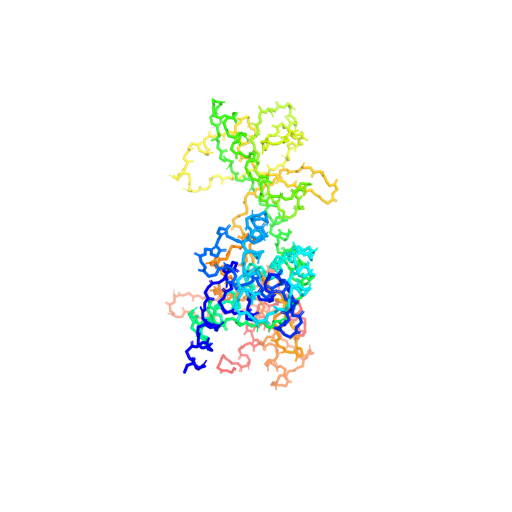.805 1.00 91.62 192 THR A CA 1
ATOM 1529 C C . THR A 1 192 ? 9.537 -4.771 3.453 1.00 91.62 192 THR A C 1
ATOM 1531 O O . THR A 1 192 ? 9.111 -3.834 2.779 1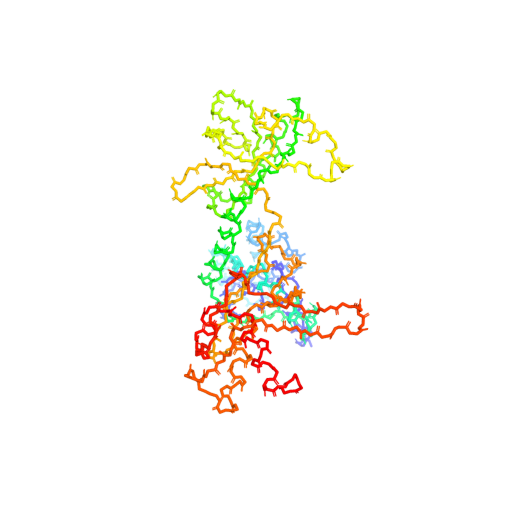.00 91.62 192 THR A O 1
ATOM 1534 N N . GLN A 1 193 ? 9.814 -4.633 4.752 1.00 91.69 193 GLN A N 1
ATOM 1535 C CA . GLN A 1 193 ? 9.667 -3.385 5.498 1.00 91.69 193 GLN A CA 1
ATOM 1536 C C . GLN A 1 193 ? 11.011 -2.946 6.092 1.00 91.69 193 GLN A C 1
ATOM 1538 O O . GLN A 1 193 ? 11.378 -3.377 7.185 1.00 91.69 193 GLN A O 1
ATOM 1543 N N . PRO A 1 194 ? 11.752 -2.081 5.377 1.00 94.25 194 PRO A N 1
ATOM 1544 C CA . PRO A 1 194 ? 12.981 -1.502 5.893 1.00 94.25 194 PRO A CA 1
ATOM 1545 C C . PRO A 1 194 ? 12.746 -0.631 7.130 1.00 94.25 194 PRO A C 1
ATOM 1547 O O . PRO A 1 194 ? 11.715 0.033 7.252 1.00 94.25 194 PRO A O 1
ATOM 1550 N N . PHE A 1 195 ? 13.743 -0.582 8.006 1.00 95.06 195 PHE A N 1
ATOM 1551 C CA . PHE A 1 195 ? 13.770 0.227 9.223 1.00 95.06 195 PHE A CA 1
ATOM 1552 C C . PHE A 1 195 ? 15.102 0.972 9.349 1.00 95.06 195 PHE A C 1
ATOM 1554 O O . PHE A 1 195 ? 16.080 0.634 8.678 1.00 95.06 195 PHE A O 1
ATOM 1561 N N . ARG A 1 196 ? 15.147 2.028 10.165 1.00 96.44 196 ARG A N 1
ATOM 1562 C CA . ARG A 1 196 ? 16.335 2.888 10.281 1.00 96.44 196 ARG A CA 1
ATOM 1563 C C . ARG A 1 196 ? 17.223 2.467 11.444 1.00 96.44 196 ARG A C 1
ATOM 1565 O O . ARG A 1 196 ? 16.723 2.136 12.517 1.00 96.44 196 ARG A O 1
ATOM 1572 N N . ALA A 1 197 ? 18.534 2.580 11.245 1.00 97.38 197 ALA A N 1
ATOM 1573 C CA . ALA A 1 197 ? 19.541 2.379 12.282 1.00 97.38 197 ALA A CA 1
ATOM 1574 C C . ALA A 1 197 ? 20.733 3.327 12.099 1.00 97.38 197 ALA A C 1
ATOM 1576 O O . ALA A 1 197 ? 21.054 3.722 10.980 1.00 97.38 197 ALA A O 1
ATOM 1577 N N . VAL A 1 198 ? 21.419 3.664 13.189 1.00 97.81 198 VAL A N 1
ATOM 1578 C CA . VAL A 1 198 ? 22.683 4.412 13.164 1.00 97.81 198 VAL A CA 1
ATOM 1579 C C . VAL A 1 198 ? 23.844 3.439 13.315 1.00 97.81 198 VAL A C 1
ATOM 1581 O O . VAL A 1 198 ? 23.853 2.620 14.234 1.00 97.81 198 VAL A O 1
ATOM 1584 N N . ILE A 1 199 ? 24.854 3.534 12.451 1.00 97.19 199 ILE A N 1
ATOM 1585 C CA . ILE A 1 199 ? 26.117 2.817 12.649 1.00 97.19 199 ILE A CA 1
ATOM 1586 C C . ILE A 1 199 ? 26.840 3.426 13.854 1.00 97.19 199 ILE A C 1
ATOM 1588 O O . ILE A 1 199 ? 27.190 4.601 13.842 1.00 97.19 199 ILE A O 1
ATOM 1592 N N . THR A 1 200 ? 27.106 2.633 14.890 1.00 96.88 200 THR A N 1
ATOM 1593 C CA . THR A 1 200 ? 27.817 3.082 16.099 1.00 96.88 200 THR A CA 1
ATOM 1594 C C . THR A 1 200 ? 29.289 2.689 16.086 1.00 96.88 200 THR A C 1
ATOM 1596 O O . THR A 1 200 ? 30.114 3.354 16.701 1.00 96.88 200 THR A O 1
ATOM 1599 N N . ALA A 1 201 ? 29.642 1.600 15.399 1.00 95.31 201 ALA A N 1
ATOM 1600 C CA . ALA A 1 201 ? 31.020 1.125 15.315 1.00 95.31 201 ALA A CA 1
ATOM 1601 C C . ALA A 1 201 ? 31.273 0.318 14.037 1.00 95.31 201 ALA A C 1
ATOM 1603 O O . ALA A 1 201 ? 30.356 -0.252 13.442 1.00 95.31 201 ALA A O 1
ATOM 1604 N N . ARG A 1 202 ? 32.546 0.233 13.644 1.00 94.31 202 ARG A N 1
ATOM 1605 C CA . ARG A 1 202 ? 33.026 -0.619 12.554 1.00 94.31 202 ARG A CA 1
ATOM 1606 C C . ARG A 1 202 ? 34.289 -1.357 12.988 1.00 94.31 202 ARG A C 1
ATOM 1608 O O . ARG A 1 202 ? 35.284 -0.730 13.335 1.00 94.31 202 ARG A O 1
ATOM 1615 N N . HIS A 1 203 ? 34.262 -2.681 12.888 1.00 94.12 203 HIS A N 1
ATOM 1616 C CA . HIS A 1 203 ? 35.383 -3.574 13.172 1.00 94.12 203 HIS A CA 1
ATOM 1617 C C . HIS A 1 203 ? 35.709 -4.380 11.909 1.00 94.12 203 HIS A C 1
ATOM 1619 O O . HIS A 1 203 ? 35.091 -5.407 11.629 1.00 94.12 203 HIS A O 1
ATOM 1625 N N . GLY A 1 204 ? 36.646 -3.885 11.094 1.00 89.81 204 GLY A N 1
ATOM 1626 C CA . GLY A 1 204 ? 36.974 -4.488 9.799 1.00 89.81 204 GLY A CA 1
ATOM 1627 C C . GLY A 1 204 ? 35.776 -4.474 8.839 1.00 89.81 204 GLY A C 1
ATOM 1628 O O . GLY A 1 204 ? 35.376 -3.406 8.356 1.00 89.81 204 GLY A O 1
ATOM 1629 N N . ARG A 1 205 ? 35.218 -5.663 8.571 1.00 91.19 205 ARG A N 1
ATOM 1630 C CA . ARG A 1 205 ? 33.997 -5.866 7.769 1.00 91.19 205 ARG A CA 1
ATOM 1631 C C . ARG A 1 205 ? 32.717 -5.940 8.603 1.00 91.19 205 ARG A C 1
ATOM 1633 O O . ARG A 1 205 ? 31.647 -5.987 8.020 1.00 91.19 205 ARG A O 1
ATOM 1640 N N . THR A 1 206 ? 32.789 -5.930 9.928 1.00 95.44 206 THR A N 1
ATOM 1641 C CA . THR A 1 206 ? 31.595 -5.966 10.783 1.00 95.44 206 THR A CA 1
ATOM 1642 C C . THR A 1 206 ? 31.174 -4.548 11.147 1.00 95.44 206 THR A C 1
ATOM 1644 O O . THR A 1 206 ? 31.982 -3.774 11.661 1.00 95.44 206 THR A O 1
ATOM 1647 N N . LEU A 1 207 ? 29.912 -4.206 10.904 1.00 96.62 207 LEU A N 1
ATOM 1648 C CA . LEU A 1 207 ? 29.284 -2.967 11.359 1.00 96.62 207 LEU A CA 1
ATOM 1649 C C . LEU A 1 207 ? 28.402 -3.264 12.571 1.00 96.62 207 LEU A C 1
ATOM 1651 O O . LEU A 1 207 ? 27.737 -4.301 12.623 1.00 96.62 207 LEU A O 1
ATOM 1655 N N . VAL A 1 208 ? 28.390 -2.344 13.532 1.00 97.19 208 VAL A N 1
ATOM 1656 C CA . VAL A 1 208 ? 27.439 -2.347 14.646 1.00 97.19 208 VAL A CA 1
ATOM 1657 C C . VAL A 1 208 ? 26.427 -1.243 14.388 1.00 97.19 208 VAL A C 1
ATOM 1659 O O . VAL A 1 208 ? 26.823 -0.084 14.272 1.00 97.19 208 VAL A O 1
ATOM 1662 N N . ALA A 1 209 ? 25.150 -1.602 14.281 1.00 97.38 209 ALA A N 1
ATOM 1663 C CA . ALA A 1 209 ? 24.056 -0.678 13.998 1.00 97.38 209 ALA A CA 1
ATOM 1664 C C . ALA A 1 209 ? 23.029 -0.696 15.137 1.00 97.38 209 ALA A C 1
ATOM 1666 O O . ALA A 1 209 ? 22.650 -1.770 15.598 1.00 97.38 209 ALA A O 1
ATOM 1667 N N . ALA A 1 210 ? 22.579 0.471 15.587 1.00 97.38 210 ALA A N 1
ATOM 1668 C CA . ALA A 1 210 ? 21.585 0.617 16.647 1.00 97.38 210 ALA A CA 1
ATOM 1669 C C . ALA A 1 210 ? 20.308 1.273 16.106 1.00 97.38 210 ALA A C 1
ATOM 1671 O O . ALA A 1 210 ? 20.378 2.307 15.445 1.00 97.38 210 ALA A O 1
ATOM 1672 N N . ASP A 1 211 ? 19.149 0.684 16.393 1.00 95.25 211 ASP A N 1
ATOM 1673 C CA . ASP A 1 211 ? 17.833 1.143 15.907 1.00 95.25 211 ASP A CA 1
ATOM 1674 C C . ASP A 1 211 ? 16.921 1.691 17.024 1.00 95.25 211 ASP A C 1
ATOM 1676 O O . ASP A 1 211 ? 15.712 1.840 16.833 1.00 95.25 211 ASP A O 1
ATOM 1680 N N . GLY A 1 212 ? 17.500 1.931 18.203 1.00 94.62 212 GLY A N 1
ATOM 1681 C CA . GLY A 1 212 ? 16.799 2.345 19.420 1.00 94.62 212 GLY A CA 1
ATOM 1682 C C . GLY A 1 212 ? 16.379 1.206 20.342 1.00 94.62 212 GLY A C 1
ATOM 1683 O O . GLY A 1 212 ? 16.284 1.410 21.549 1.00 94.62 212 GLY A O 1
ATOM 1684 N N . ARG A 1 213 ? 16.192 -0.006 19.815 1.00 93.44 213 ARG A N 1
ATOM 1685 C CA . ARG A 1 213 ? 15.762 -1.178 20.590 1.00 93.44 213 ARG A CA 1
ATOM 1686 C C . ARG A 1 213 ? 16.795 -2.298 20.588 1.00 93.44 213 ARG A C 1
ATOM 1688 O O . ARG A 1 213 ? 17.025 -2.942 21.609 1.00 93.44 213 ARG A O 1
ATOM 1695 N N . HIS A 1 214 ? 17.433 -2.507 19.450 1.00 94.06 214 HIS A N 1
ATOM 1696 C CA . HIS A 1 214 ? 18.377 -3.572 19.188 1.00 94.06 214 HIS A CA 1
ATOM 1697 C C . HIS A 1 214 ? 19.730 -3.002 18.755 1.00 94.06 214 HIS A C 1
ATOM 1699 O O . HIS A 1 214 ? 19.842 -1.900 18.208 1.00 94.06 214 HIS A O 1
ATOM 1705 N N . ARG A 1 215 ? 20.785 -3.787 18.998 1.00 95.88 215 ARG A N 1
ATOM 1706 C CA . ARG A 1 215 ? 22.133 -3.548 18.472 1.00 95.88 215 ARG A CA 1
ATOM 1707 C C . ARG A 1 215 ? 22.523 -4.713 17.571 1.00 95.88 215 ARG A C 1
ATOM 1709 O O . ARG A 1 215 ? 22.831 -5.804 18.047 1.00 95.88 215 ARG A O 1
ATOM 1716 N N . TRP A 1 216 ? 22.522 -4.465 16.271 1.00 95.56 216 TRP A N 1
ATOM 1717 C CA . TRP A 1 216 ? 22.776 -5.458 15.237 1.00 95.56 216 TRP A CA 1
ATOM 1718 C C . TRP A 1 216 ? 24.251 -5.524 14.876 1.00 95.56 216 TRP A C 1
ATOM 1720 O O . TRP A 1 216 ? 24.919 -4.496 14.758 1.00 95.56 216 TRP A O 1
ATOM 1730 N N . LYS A 1 217 ? 24.744 -6.740 14.641 1.00 95.81 217 LYS A N 1
ATOM 1731 C CA . LYS A 1 217 ? 26.038 -6.980 14.001 1.00 95.81 217 LYS A CA 1
ATOM 1732 C C . LYS A 1 217 ? 25.771 -7.415 12.570 1.00 95.81 217 LYS A C 1
ATOM 1734 O O . LYS A 1 217 ? 25.227 -8.492 12.357 1.00 95.81 217 LYS A O 1
ATOM 1739 N N . ILE A 1 218 ? 26.155 -6.584 11.611 1.00 95.19 218 ILE A N 1
ATOM 1740 C CA . ILE A 1 218 ? 25.926 -6.839 10.186 1.00 95.19 218 ILE A CA 1
ATOM 1741 C C . ILE A 1 218 ? 27.257 -6.862 9.441 1.00 95.19 218 ILE A C 1
ATOM 1743 O O . ILE A 1 218 ? 28.179 -6.107 9.761 1.00 95.19 218 ILE A O 1
ATOM 1747 N N . ALA A 1 219 ? 27.373 -7.731 8.442 1.00 92.88 219 ALA A N 1
ATOM 1748 C CA . ALA A 1 219 ? 28.506 -7.697 7.530 1.00 92.88 219 ALA A CA 1
ATOM 1749 C C . ALA A 1 219 ? 28.362 -6.490 6.590 1.00 92.88 219 ALA A C 1
ATOM 1751 O O . ALA A 1 219 ? 27.310 -6.285 5.987 1.00 92.88 219 ALA A O 1
ATOM 1752 N N . ALA A 1 220 ? 29.420 -5.694 6.457 1.00 89.94 220 ALA A N 1
ATOM 1753 C CA . ALA A 1 220 ? 29.503 -4.626 5.476 1.00 89.94 220 ALA A CA 1
ATOM 1754 C C . ALA A 1 220 ? 29.408 -5.244 4.069 1.00 89.94 220 ALA A C 1
ATOM 1756 O O . ALA A 1 220 ? 30.254 -6.083 3.734 1.00 89.94 220 ALA A O 1
ATOM 1757 N N . PRO A 1 221 ? 28.408 -4.861 3.256 1.00 88.69 221 PRO A N 1
ATOM 1758 C CA . PRO A 1 221 ? 28.267 -5.389 1.906 1.00 88.69 221 PRO A CA 1
ATOM 1759 C C . PRO A 1 221 ? 29.350 -4.816 0.986 1.00 88.69 221 PRO A C 1
ATOM 1761 O O . PRO A 1 221 ? 29.788 -3.674 1.164 1.00 88.69 221 PRO A O 1
ATOM 1764 N N . ASP A 1 222 ? 29.727 -5.583 -0.038 1.00 87.38 222 ASP A N 1
ATOM 1765 C CA . ASP A 1 222 ? 30.580 -5.121 -1.142 1.00 87.38 222 ASP A CA 1
ATOM 1766 C C . ASP A 1 222 ? 29.742 -4.343 -2.169 1.00 87.38 222 ASP A C 1
ATOM 1768 O O . ASP A 1 222 ? 29.626 -4.708 -3.336 1.00 87.38 222 ASP A O 1
ATOM 1772 N N . TRP A 1 223 ? 29.087 -3.285 -1.693 1.00 89.69 223 TRP A N 1
ATOM 1773 C CA . TRP A 1 223 ? 28.179 -2.465 -2.484 1.00 89.69 223 TRP A CA 1
ATOM 1774 C C . TRP A 1 223 ? 28.963 -1.382 -3.231 1.00 89.69 223 TRP A C 1
ATOM 1776 O O . TRP A 1 223 ? 29.716 -0.621 -2.617 1.00 89.69 223 TRP A O 1
ATOM 1786 N N . ALA A 1 224 ? 28.784 -1.296 -4.550 1.00 90.44 224 ALA A N 1
ATOM 1787 C CA . ALA A 1 224 ? 29.269 -0.158 -5.325 1.00 90.44 224 ALA A CA 1
ATOM 1788 C C . ALA A 1 224 ? 28.586 1.127 -4.838 1.00 90.44 224 ALA A C 1
ATOM 1790 O O . ALA A 1 224 ? 27.374 1.134 -4.648 1.00 90.44 224 ALA A O 1
ATOM 1791 N N . TRP A 1 225 ? 29.348 2.199 -4.638 1.00 89.25 225 TRP A N 1
ATOM 1792 C CA . TRP A 1 225 ? 28.812 3.493 -4.213 1.00 89.25 225 TRP A CA 1
ATOM 1793 C C . TRP A 1 225 ? 28.402 4.314 -5.427 1.00 89.25 225 TRP A C 1
ATOM 1795 O O . TRP A 1 225 ? 29.024 4.219 -6.486 1.00 89.25 225 TRP A O 1
ATOM 1805 N N . GLU A 1 226 ? 27.355 5.115 -5.266 1.00 87.25 226 GLU A N 1
ATOM 1806 C CA . GLU A 1 226 ? 26.962 6.104 -6.261 1.00 87.25 226 GLU A CA 1
ATOM 1807 C C . GLU A 1 226 ? 28.148 7.020 -6.582 1.00 87.25 226 GLU A C 1
ATOM 1809 O O . GLU A 1 226 ? 28.827 7.534 -5.686 1.00 87.25 226 GLU A O 1
ATOM 1814 N N . THR A 1 227 ? 28.423 7.185 -7.876 1.00 77.50 227 THR A N 1
ATOM 1815 C CA . THR A 1 227 ? 29.397 8.175 -8.329 1.00 77.50 227 THR A CA 1
ATOM 1816 C C . THR A 1 227 ? 28.665 9.506 -8.394 1.00 77.50 227 THR A C 1
ATOM 1818 O O . THR A 1 227 ? 27.618 9.557 -9.036 1.00 77.50 227 THR A O 1
ATOM 1821 N N . PRO A 1 228 ? 29.159 10.563 -7.735 1.00 66.69 228 PRO A N 1
ATOM 1822 C CA . PRO A 1 228 ? 28.511 11.860 -7.820 1.00 66.69 228 PRO A CA 1
ATOM 1823 C C . PRO A 1 228 ? 28.583 12.367 -9.271 1.00 66.69 228 PRO A C 1
ATOM 1825 O O . PRO A 1 228 ? 29.654 12.759 -9.731 1.00 66.69 228 PRO A O 1
ATOM 1828 N N . GLU A 1 229 ? 27.473 12.322 -10.009 1.00 69.44 229 GLU A N 1
ATOM 1829 C CA . GLU A 1 229 ? 27.284 13.153 -11.208 1.00 69.44 229 GLU A CA 1
ATOM 1830 C C . GLU A 1 229 ? 26.843 14.572 -10.778 1.00 69.44 229 GLU A C 1
ATOM 1832 O O . GLU A 1 229 ? 26.749 14.836 -9.581 1.00 69.44 229 GLU A O 1
ATOM 1837 N N . GLU A 1 230 ? 26.638 15.500 -11.725 1.00 53.22 230 GLU A N 1
ATOM 1838 C CA . GLU A 1 230 ? 26.537 16.980 -11.591 1.00 53.22 230 GLU A CA 1
ATOM 1839 C C . GLU A 1 230 ? 25.706 17.568 -10.410 1.00 53.22 230 GLU A C 1
ATOM 1841 O O . GLU A 1 230 ? 25.824 18.755 -10.102 1.00 53.22 230 GLU A O 1
ATOM 1846 N N . ASP A 1 231 ? 24.938 16.761 -9.674 1.00 51.06 231 ASP A N 1
ATOM 1847 C CA . ASP A 1 231 ? 24.139 17.102 -8.485 1.00 51.06 231 ASP A CA 1
ATOM 1848 C C . ASP A 1 231 ? 24.939 17.290 -7.168 1.00 51.06 231 ASP A C 1
ATOM 1850 O O . ASP A 1 231 ? 24.352 17.509 -6.100 1.00 51.06 231 ASP A O 1
ATOM 1854 N N . VAL A 1 232 ? 26.282 17.308 -7.220 1.00 53.97 232 VAL A N 1
ATOM 1855 C CA . VAL A 1 232 ? 27.168 17.706 -6.094 1.00 53.97 232 VAL A CA 1
ATOM 1856 C C . VAL A 1 232 ? 26.765 19.071 -5.502 1.00 53.97 232 VAL A C 1
ATOM 1858 O O . VAL A 1 232 ? 26.996 19.339 -4.322 1.00 53.97 232 VAL A O 1
ATOM 1861 N N . ALA A 1 233 ? 26.103 19.920 -6.296 1.00 52.84 233 A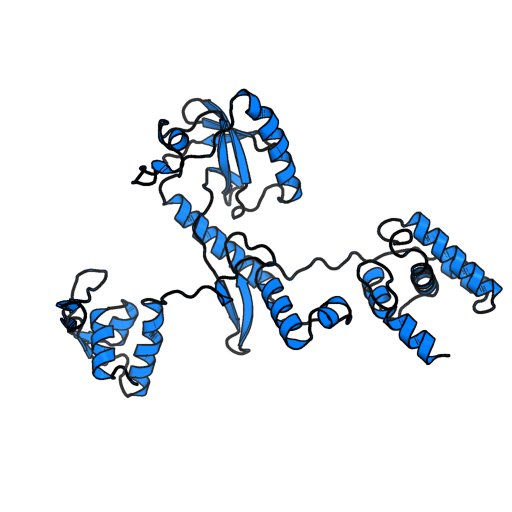LA A N 1
ATOM 1862 C CA . ALA A 1 233 ? 25.641 21.247 -5.900 1.00 52.84 233 ALA A CA 1
ATOM 1863 C C . ALA A 1 233 ? 24.591 21.261 -4.769 1.00 52.84 233 ALA A C 1
ATOM 1865 O O . ALA A 1 233 ? 24.458 22.281 -4.094 1.00 52.84 233 ALA A O 1
ATOM 1866 N N . ARG A 1 234 ? 23.837 20.171 -4.543 1.00 57.69 234 ARG A N 1
ATOM 1867 C CA . ARG A 1 234 ? 22.753 20.143 -3.537 1.00 57.69 234 ARG A CA 1
ATOM 1868 C C . ARG A 1 234 ? 23.200 19.800 -2.117 1.00 57.69 234 ARG A C 1
ATOM 1870 O O . ARG A 1 234 ? 22.556 20.256 -1.178 1.00 57.69 234 ARG A O 1
ATOM 1877 N N . ASP A 1 235 ? 24.254 19.002 -1.958 1.00 62.81 235 ASP A N 1
ATOM 1878 C CA . ASP A 1 235 ? 24.774 18.593 -0.645 1.00 62.81 235 ASP A CA 1
ATOM 1879 C C . ASP A 1 235 ? 26.276 18.252 -0.736 1.00 62.81 235 ASP A C 1
ATOM 1881 O O . ASP A 1 235 ? 26.660 17.080 -0.798 1.00 62.81 235 ASP A O 1
ATOM 1885 N N . PRO A 1 236 ? 27.149 19.275 -0.799 1.00 65.19 236 PRO A N 1
ATOM 1886 C CA . PRO A 1 236 ? 28.577 19.069 -1.015 1.00 65.19 236 PRO A CA 1
ATOM 1887 C C . PRO A 1 236 ? 29.223 18.233 0.097 1.00 65.19 236 PRO A C 1
ATOM 1889 O O . PRO A 1 236 ? 30.112 17.427 -0.173 1.00 65.19 236 PRO A O 1
ATOM 1892 N N . GLU A 1 237 ? 28.772 18.392 1.345 1.00 68.69 237 GLU A N 1
ATOM 1893 C CA . GLU A 1 237 ? 29.331 17.681 2.500 1.00 68.69 237 GLU A CA 1
ATOM 1894 C C . GLU A 1 237 ? 29.033 16.177 2.453 1.00 68.69 237 GLU A C 1
ATOM 1896 O O . GLU A 1 237 ? 29.884 15.361 2.822 1.00 68.69 237 GLU A O 1
ATOM 1901 N N . ARG A 1 238 ? 27.861 15.786 1.935 1.00 70.81 238 ARG A N 1
ATOM 1902 C CA . ARG A 1 238 ? 27.481 14.376 1.767 1.00 70.81 238 ARG A CA 1
ATOM 1903 C C . ARG A 1 238 ? 28.363 13.628 0.767 1.00 70.81 238 ARG A C 1
ATOM 1905 O O . ARG A 1 238 ? 28.623 12.445 0.988 1.00 70.81 238 ARG A O 1
ATOM 1912 N N . TYR A 1 239 ? 28.858 14.301 -0.275 1.00 71.00 239 TYR A N 1
ATOM 1913 C CA . TYR A 1 239 ? 29.664 13.695 -1.348 1.00 71.00 239 TYR A CA 1
ATOM 1914 C C . TYR A 1 239 ? 31.187 13.885 -1.199 1.00 71.00 239 TYR A C 1
ATOM 1916 O O . TYR A 1 239 ? 31.950 13.249 -1.919 1.00 71.00 239 TYR A O 1
ATOM 1924 N N . GLN A 1 240 ? 31.662 14.694 -0.244 1.00 71.06 240 GLN A N 1
ATOM 1925 C CA . GLN A 1 240 ? 33.101 14.917 0.016 1.00 71.06 240 GLN A CA 1
ATOM 1926 C C . GLN A 1 240 ? 33.777 13.822 0.867 1.00 71.06 240 GLN A C 1
ATOM 1928 O O . GLN A 1 240 ? 34.970 13.897 1.170 1.00 71.06 240 GLN A O 1
ATOM 1933 N N . ARG A 1 241 ? 33.036 12.792 1.283 1.00 76.62 241 ARG A N 1
ATOM 1934 C CA . ARG A 1 241 ? 33.538 11.713 2.150 1.00 76.62 241 ARG A CA 1
ATOM 1935 C C . ARG A 1 241 ? 34.013 10.493 1.352 1.00 76.62 241 ARG A C 1
ATOM 1937 O O . ARG A 1 241 ? 33.506 10.232 0.266 1.00 76.62 241 ARG A O 1
ATOM 1944 N N . PRO A 1 242 ? 34.904 9.661 1.924 1.00 80.94 242 PRO A N 1
ATOM 1945 C CA . PRO A 1 242 ? 35.240 8.382 1.312 1.00 80.94 242 PRO A CA 1
ATOM 1946 C C . PRO A 1 242 ? 34.005 7.459 1.214 1.00 80.94 242 PRO A C 1
ATOM 1948 O O . PRO A 1 242 ? 33.192 7.439 2.153 1.00 80.94 242 PRO A O 1
ATOM 1951 N N . PRO A 1 243 ? 33.904 6.638 0.147 1.00 86.44 243 PRO A N 1
ATOM 1952 C CA . PRO A 1 243 ? 32.837 5.657 -0.077 1.00 86.44 243 PRO A CA 1
ATOM 1953 C C . PRO A 1 243 ? 32.992 4.455 0.868 1.00 86.44 243 PRO A C 1
ATOM 1955 O O . PRO A 1 243 ? 33.367 3.347 0.488 1.00 86.44 243 PRO A O 1
ATOM 1958 N N . ARG A 1 244 ? 32.803 4.694 2.166 1.00 89.38 244 ARG A N 1
ATOM 1959 C CA . ARG A 1 244 ? 32.925 3.683 3.219 1.00 89.38 244 ARG A CA 1
ATOM 1960 C C . ARG A 1 244 ? 31.947 3.963 4.351 1.00 89.38 244 ARG A C 1
ATOM 1962 O O . ARG A 1 244 ? 31.731 5.118 4.713 1.00 89.38 244 ARG A O 1
ATOM 1969 N N . TRP A 1 245 ? 31.457 2.896 4.973 1.00 91.94 245 TRP A N 1
ATOM 1970 C CA . TRP A 1 245 ? 30.658 2.933 6.201 1.00 91.94 245 TRP A CA 1
ATOM 1971 C C . TRP A 1 245 ? 31.458 3.465 7.392 1.00 91.94 245 TRP A C 1
ATOM 1973 O O . TRP A 1 245 ? 32.594 3.014 7.604 1.00 91.94 245 TRP A O 1
ATOM 1983 N N . GLN A 1 246 ? 30.870 4.379 8.162 1.00 91.94 246 GLN A N 1
ATOM 1984 C CA . GLN A 1 246 ? 31.479 5.052 9.313 1.00 91.94 246 GLN A CA 1
ATOM 1985 C C . GLN A 1 246 ? 30.475 5.210 10.470 1.00 91.94 246 GLN A C 1
ATOM 1987 O O . GLN A 1 246 ? 29.268 5.238 10.231 1.00 91.94 246 GLN A O 1
ATOM 1992 N N . PRO A 1 247 ? 30.950 5.335 11.725 1.00 94.56 247 PRO A N 1
ATOM 1993 C CA . PRO A 1 247 ? 30.088 5.721 12.837 1.00 94.56 247 PRO A CA 1
ATOM 1994 C C . PRO A 1 247 ? 29.352 7.043 12.564 1.00 94.56 247 PRO A C 1
ATOM 1996 O O . PRO A 1 247 ? 29.944 7.987 12.032 1.00 94.56 247 PRO A O 1
ATOM 1999 N N . GLY A 1 248 ? 28.070 7.091 12.923 1.00 94.75 248 GLY A N 1
ATOM 2000 C CA . GLY A 1 248 ? 27.151 8.194 12.636 1.00 94.75 248 GLY A CA 1
ATOM 2001 C C . GLY A 1 248 ? 26.371 8.048 11.323 1.00 94.75 248 GLY A C 1
ATOM 2002 O O . GLY A 1 248 ? 25.485 8.859 11.069 1.00 94.75 248 GLY A O 1
ATOM 2003 N N . ASP A 1 249 ? 26.649 7.035 10.495 1.00 94.81 249 ASP A N 1
ATOM 2004 C CA . ASP A 1 249 ? 25.873 6.786 9.274 1.00 94.81 249 ASP A CA 1
ATOM 2005 C C . ASP A 1 249 ? 24.457 6.314 9.619 1.00 94.81 249 ASP A C 1
ATOM 2007 O O . ASP A 1 249 ? 24.279 5.278 10.262 1.00 94.81 249 ASP A O 1
ATOM 2011 N N . LEU A 1 250 ? 23.448 7.055 9.162 1.00 96.12 250 LEU A N 1
ATOM 2012 C CA . LEU A 1 250 ? 22.042 6.706 9.320 1.00 96.12 250 LEU A CA 1
ATOM 2013 C C . LEU A 1 250 ? 21.592 5.873 8.118 1.00 96.12 250 LEU A C 1
ATOM 2015 O O . LEU A 1 250 ? 21.341 6.388 7.028 1.00 96.12 250 LEU A O 1
ATOM 2019 N N . VAL A 1 251 ? 21.533 4.562 8.326 1.00 95.56 251 VAL A N 1
ATOM 2020 C CA . VAL A 1 251 ? 21.324 3.550 7.289 1.00 95.56 251 VAL A CA 1
ATOM 2021 C C . VAL A 1 251 ? 19.927 2.944 7.361 1.00 95.56 251 VAL A C 1
ATOM 2023 O O . VAL A 1 251 ? 19.221 3.057 8.368 1.00 95.56 251 VAL A O 1
ATOM 2026 N N . TRP A 1 252 ? 19.545 2.272 6.279 1.00 95.38 252 TRP A N 1
ATOM 2027 C CA . TRP A 1 252 ? 18.359 1.429 6.236 1.00 95.38 252 TRP A CA 1
ATOM 2028 C C . TRP A 1 252 ? 18.764 -0.034 6.382 1.00 95.38 252 TRP A C 1
ATOM 2030 O O . TRP A 1 252 ? 19.708 -0.498 5.744 1.00 95.38 252 TRP A O 1
ATOM 2040 N N . LEU A 1 253 ? 18.043 -0.760 7.224 1.00 95.19 253 LEU A N 1
ATOM 2041 C CA . LEU A 1 253 ? 18.194 -2.193 7.437 1.00 95.19 253 LEU A CA 1
ATOM 2042 C C . LEU A 1 253 ? 16.893 -2.903 7.065 1.00 95.19 253 LEU A C 1
ATOM 2044 O O . LEU A 1 253 ? 15.820 -2.302 7.095 1.00 95.19 253 LEU A O 1
ATOM 2048 N N . ARG A 1 254 ? 16.981 -4.183 6.716 1.00 93.62 254 ARG A N 1
ATOM 2049 C CA . ARG A 1 254 ? 15.819 -5.057 6.521 1.00 93.62 254 ARG A CA 1
ATOM 2050 C C . ARG A 1 254 ? 16.129 -6.474 6.988 1.00 93.62 254 ARG A C 1
ATOM 2052 O O . ARG A 1 254 ? 17.290 -6.881 6.960 1.00 93.62 254 ARG A O 1
ATOM 2059 N N . MET A 1 255 ? 15.089 -7.215 7.357 1.00 92.94 255 MET A N 1
ATOM 2060 C CA . MET A 1 255 ? 15.185 -8.664 7.547 1.00 92.94 255 MET A CA 1
ATOM 2061 C C . MET A 1 255 ? 15.234 -9.358 6.177 1.00 92.94 255 MET A C 1
ATOM 2063 O O . MET A 1 255 ? 14.656 -8.868 5.197 1.00 92.94 255 MET A O 1
ATOM 2067 N N . ASP A 1 256 ? 15.930 -10.484 6.080 1.00 89.00 256 ASP A N 1
ATOM 2068 C CA . ASP A 1 256 ? 15.747 -11.443 4.992 1.00 89.00 256 ASP A CA 1
ATOM 2069 C C . ASP A 1 256 ? 14.724 -12.528 5.374 1.00 89.00 256 ASP A C 1
ATOM 2071 O O . ASP A 1 256 ? 14.079 -12.445 6.416 1.00 89.00 256 ASP A O 1
ATOM 2075 N N . GLU A 1 257 ? 14.507 -13.506 4.491 1.00 86.12 257 GLU A N 1
ATOM 2076 C CA . GLU A 1 257 ? 13.546 -14.595 4.734 1.00 86.12 257 GLU A CA 1
ATOM 2077 C C . GLU A 1 257 ? 14.016 -15.582 5.830 1.00 86.12 257 GLU A C 1
ATOM 2079 O O . GLU A 1 257 ? 13.231 -16.421 6.257 1.00 86.12 257 GLU A O 1
ATOM 2084 N N . GLU A 1 258 ? 15.264 -15.469 6.301 1.00 88.81 258 GLU A N 1
ATOM 2085 C CA . GLU A 1 258 ? 15.894 -16.307 7.334 1.00 88.81 258 GLU A CA 1
ATOM 2086 C C . GLU A 1 258 ? 16.099 -15.538 8.656 1.00 88.81 258 GLU A C 1
ATOM 2088 O O . GLU A 1 258 ? 16.893 -15.943 9.503 1.00 88.81 258 GLU A O 1
ATOM 2093 N N . ASP A 1 259 ? 15.403 -14.411 8.831 1.00 86.31 259 ASP A N 1
ATOM 2094 C CA . ASP A 1 259 ? 15.510 -13.510 9.982 1.00 86.31 259 ASP A CA 1
ATOM 2095 C C . ASP A 1 259 ? 16.913 -12.901 10.208 1.00 86.31 259 ASP A C 1
ATOM 2097 O O . ASP A 1 259 ? 17.234 -12.415 11.299 1.00 86.31 259 ASP A O 1
ATOM 2101 N N . HIS A 1 260 ? 17.759 -12.836 9.175 1.00 90.88 260 HIS A N 1
ATOM 2102 C CA . HIS A 1 260 ? 19.019 -12.101 9.248 1.00 90.88 260 HIS A CA 1
ATOM 2103 C C . HIS A 1 260 ? 18.839 -10.635 8.851 1.00 90.88 260 HIS A C 1
ATOM 2105 O O . HIS A 1 260 ? 18.202 -10.294 7.852 1.00 90.88 260 HIS A O 1
ATOM 2111 N N . VAL A 1 261 ? 19.489 -9.743 9.601 1.00 93.62 261 VAL A N 1
ATOM 2112 C CA . VAL A 1 261 ? 19.503 -8.308 9.298 1.00 93.62 261 VAL A CA 1
ATOM 2113 C C . VAL A 1 261 ? 20.549 -7.998 8.235 1.00 93.62 261 VAL A C 1
ATOM 2115 O O . VAL A 1 261 ? 21.729 -8.327 8.380 1.00 93.62 261 VAL A O 1
ATOM 2118 N N . ARG A 1 262 ? 20.127 -7.299 7.180 1.00 92.25 262 ARG A N 1
ATOM 2119 C CA . ARG A 1 262 ? 20.991 -6.846 6.085 1.00 92.25 262 ARG A CA 1
ATOM 2120 C C . ARG A 1 262 ? 20.833 -5.353 5.837 1.00 92.25 262 ARG A C 1
ATOM 2122 O O . ARG A 1 262 ? 19.786 -4.767 6.111 1.00 92.25 262 ARG A O 1
ATOM 2129 N N . LEU A 1 263 ? 21.887 -4.749 5.297 1.00 93.25 263 LEU A N 1
ATOM 2130 C CA . LEU A 1 263 ? 21.873 -3.354 4.873 1.00 93.25 263 LEU A CA 1
ATOM 2131 C C . LEU A 1 263 ? 21.065 -3.221 3.577 1.00 93.25 263 LEU A C 1
ATOM 2133 O O . LEU A 1 263 ? 21.215 -4.024 2.660 1.00 93.25 263 LEU A O 1
ATOM 2137 N N . THR A 1 264 ? 20.211 -2.208 3.513 1.00 93.19 264 THR A N 1
ATOM 2138 C CA . THR A 1 264 ? 19.460 -1.817 2.318 1.00 93.19 264 THR A CA 1
ATOM 2139 C C . THR A 1 264 ? 19.522 -0.296 2.160 1.00 93.19 264 THR A C 1
ATOM 2141 O O . THR A 1 264 ? 20.185 0.393 2.937 1.00 93.19 264 THR A O 1
ATOM 2144 N N . GLN A 1 265 ? 18.855 0.254 1.152 1.00 91.00 265 GLN A N 1
ATOM 2145 C CA . GLN A 1 265 ? 18.789 1.697 0.952 1.00 91.00 265 GLN A CA 1
ATOM 2146 C C . GLN A 1 265 ? 17.351 2.186 0.841 1.00 91.00 265 GLN A C 1
ATOM 2148 O O . GLN A 1 265 ? 16.432 1.422 0.541 1.00 91.00 265 GLN A O 1
ATOM 2153 N N . ARG A 1 266 ? 17.155 3.481 1.106 1.00 89.19 266 ARG A N 1
ATOM 2154 C CA . ARG A 1 266 ? 15.859 4.126 0.900 1.00 89.19 266 ARG A CA 1
ATOM 2155 C C . ARG A 1 266 ? 15.498 4.014 -0.572 1.00 89.19 266 ARG A C 1
ATOM 2157 O O . ARG A 1 266 ? 16.274 4.470 -1.403 1.00 89.19 266 ARG A O 1
ATOM 2164 N N . THR A 1 267 ? 14.328 3.475 -0.884 1.00 88.25 267 THR A N 1
ATOM 2165 C CA . THR A 1 267 ? 13.875 3.435 -2.272 1.00 88.25 267 THR A CA 1
ATOM 2166 C C . THR A 1 267 ? 13.452 4.816 -2.754 1.00 88.25 267 THR A C 1
ATOM 2168 O O . THR A 1 267 ? 12.621 5.467 -2.121 1.00 88.25 267 THR A O 1
ATOM 2171 N N . ASP A 1 268 ? 14.008 5.241 -3.883 1.00 85.38 268 ASP A N 1
ATOM 2172 C CA . ASP A 1 268 ? 13.467 6.358 -4.670 1.00 85.38 268 ASP A CA 1
ATOM 2173 C C . ASP A 1 268 ? 12.646 5.818 -5.862 1.00 85.38 268 ASP A C 1
ATOM 2175 O O . ASP A 1 268 ? 11.882 6.544 -6.504 1.00 85.38 268 ASP A O 1
ATOM 2179 N N . LEU A 1 269 ? 12.755 4.508 -6.117 1.00 91.38 269 LEU A N 1
ATOM 2180 C CA . LEU A 1 269 ? 11.926 3.774 -7.055 1.00 91.38 269 LEU A CA 1
ATOM 2181 C C . LEU A 1 269 ? 10.513 3.568 -6.519 1.00 91.38 269 LEU A C 1
ATOM 2183 O O . LEU A 1 269 ? 10.267 3.370 -5.327 1.00 91.38 269 LEU A O 1
ATOM 2187 N N . GLU A 1 270 ? 9.573 3.560 -7.454 1.00 93.75 270 GLU A N 1
ATOM 2188 C CA . GLU A 1 270 ? 8.156 3.415 -7.179 1.00 93.75 270 GLU A CA 1
ATOM 2189 C C . GLU A 1 270 ? 7.512 2.506 -8.215 1.00 93.75 270 GLU A C 1
ATOM 2191 O O . GLU A 1 270 ? 7.853 2.532 -9.398 1.00 93.75 270 GLU A O 1
ATOM 2196 N N . ALA A 1 271 ? 6.533 1.730 -7.771 1.00 95.06 271 ALA A N 1
ATOM 2197 C CA . ALA A 1 271 ? 5.780 0.824 -8.618 1.00 95.06 271 ALA A CA 1
ATOM 2198 C C . ALA A 1 271 ? 4.327 0.765 -8.158 1.00 95.06 271 ALA A C 1
ATOM 2200 O O . ALA A 1 271 ? 3.966 1.204 -7.064 1.00 95.06 271 ALA A O 1
ATOM 2201 N N . ALA A 1 272 ? 3.481 0.247 -9.035 1.00 96.50 272 ALA A N 1
ATOM 2202 C CA . ALA A 1 272 ? 2.056 0.140 -8.809 1.00 96.50 272 ALA A CA 1
ATOM 2203 C C . ALA A 1 272 ? 1.568 -1.219 -9.299 1.00 96.50 272 ALA A C 1
ATOM 2205 O O . ALA A 1 272 ? 2.109 -1.760 -10.262 1.00 96.50 272 ALA A O 1
ATOM 2206 N N . LEU A 1 273 ? 0.537 -1.755 -8.653 1.00 97.56 273 LEU A N 1
ATOM 2207 C CA . LEU A 1 273 ? -0.060 -3.032 -9.027 1.00 97.56 273 LEU A CA 1
ATOM 2208 C C . LEU A 1 273 ? -1.575 -2.961 -8.854 1.00 97.56 273 LEU A C 1
ATOM 2210 O O . LEU A 1 273 ? -2.077 -2.525 -7.817 1.00 97.56 273 LEU A O 1
ATOM 2214 N N . LEU A 1 274 ? -2.300 -3.400 -9.879 1.00 96.75 274 LEU A N 1
ATOM 2215 C CA . LEU A 1 274 ? -3.744 -3.597 -9.848 1.00 96.75 274 LEU A CA 1
ATOM 2216 C C . LEU A 1 274 ? -4.042 -5.037 -10.257 1.00 96.75 274 LEU A C 1
ATOM 2218 O O . LEU A 1 274 ? -3.695 -5.439 -11.363 1.00 96.75 274 LEU A O 1
ATOM 2222 N N . ALA A 1 275 ? -4.681 -5.797 -9.374 1.00 96.25 275 ALA A N 1
ATOM 2223 C CA . ALA A 1 275 ? -5.198 -7.119 -9.703 1.00 96.25 275 ALA A CA 1
ATOM 2224 C C . ALA A 1 275 ? -6.702 -7.011 -9.953 1.00 96.25 275 ALA A C 1
ATOM 2226 O O . ALA A 1 275 ? -7.422 -6.425 -9.139 1.00 96.25 275 ALA A O 1
ATOM 2227 N N . VAL A 1 276 ? -7.172 -7.574 -11.064 1.00 95.81 276 VAL A N 1
ATOM 2228 C CA . VAL A 1 276 ? -8.569 -7.499 -11.507 1.00 95.81 276 VAL A CA 1
ATOM 2229 C C . VAL A 1 276 ? -9.105 -8.910 -11.728 1.00 95.81 276 VAL A C 1
ATOM 2231 O O . VAL A 1 276 ? -8.417 -9.759 -12.287 1.00 95.81 276 VAL A O 1
ATOM 2234 N N . ASP A 1 277 ? -10.330 -9.152 -11.277 1.00 95.31 277 ASP A N 1
ATOM 2235 C CA . ASP A 1 277 ? -11.135 -10.310 -11.662 1.00 95.31 277 ASP A CA 1
ATOM 2236 C C . ASP A 1 277 ? -11.664 -10.067 -13.082 1.00 95.31 277 ASP A C 1
ATOM 2238 O O . ASP A 1 277 ? -12.428 -9.126 -13.293 1.00 95.31 277 ASP A O 1
ATOM 2242 N N . LEU A 1 278 ? -11.225 -10.871 -14.055 1.00 94.56 278 LEU A N 1
ATOM 2243 C CA . LEU A 1 278 ? -11.576 -10.681 -15.467 1.00 94.56 278 LEU A CA 1
ATOM 2244 C C . LEU A 1 278 ? -13.039 -11.018 -15.776 1.00 94.56 278 LEU A C 1
ATOM 2246 O O . LEU A 1 278 ? -13.596 -10.441 -16.704 1.00 94.56 278 LEU A O 1
ATOM 2250 N N . GLU A 1 279 ? -13.670 -11.905 -15.004 1.00 95.12 279 GLU A N 1
ATOM 2251 C CA . GLU A 1 279 ? -15.081 -12.255 -15.197 1.00 95.12 279 GLU A CA 1
ATOM 2252 C C . GLU A 1 279 ? -15.987 -11.150 -14.656 1.00 95.12 279 GLU A C 1
ATOM 2254 O O . GLU A 1 279 ? -16.975 -10.771 -15.283 1.00 95.12 279 GLU A O 1
ATOM 2259 N N . ARG A 1 280 ? -15.641 -10.608 -13.482 1.00 92.88 280 ARG A N 1
ATOM 2260 C CA . ARG A 1 280 ? -16.457 -9.594 -12.798 1.00 92.88 280 ARG A CA 1
ATOM 2261 C C . ARG A 1 280 ? -16.069 -8.154 -13.126 1.00 92.88 280 ARG A C 1
ATOM 2263 O O . ARG A 1 280 ? -16.809 -7.235 -12.786 1.00 92.88 280 ARG A O 1
ATOM 2270 N N . GLY A 1 281 ? -14.888 -7.931 -13.697 1.00 92.81 281 GLY A N 1
ATOM 2271 C CA . GLY A 1 281 ? -14.301 -6.600 -13.872 1.00 92.81 281 GLY A CA 1
ATOM 2272 C C . GLY A 1 281 ? -13.967 -5.892 -12.550 1.00 92.81 281 GLY A C 1
ATOM 2273 O O . GLY A 1 281 ? -13.843 -4.667 -12.516 1.00 92.81 281 GLY A O 1
ATOM 2274 N N . THR A 1 282 ? -13.854 -6.624 -11.436 1.00 93.31 282 THR A N 1
ATOM 2275 C CA . THR A 1 282 ? -13.671 -6.042 -10.096 1.00 93.31 282 THR A CA 1
ATOM 2276 C C . THR A 1 282 ? -12.212 -6.015 -9.656 1.00 93.31 282 THR A C 1
ATOM 2278 O O . THR A 1 282 ? -11.484 -6.983 -9.855 1.00 93.31 282 THR A O 1
ATOM 2281 N N . ALA A 1 283 ? -11.786 -4.945 -8.980 1.00 93.75 283 ALA A N 1
ATOM 2282 C CA . ALA A 1 283 ? -10.443 -4.859 -8.410 1.00 93.75 283 ALA A CA 1
ATOM 2283 C C . ALA A 1 283 ? -10.314 -5.740 -7.156 1.00 93.75 283 ALA A C 1
ATOM 2285 O O . ALA A 1 283 ? -10.980 -5.487 -6.154 1.00 93.75 283 ALA A O 1
ATOM 2286 N N . LEU A 1 284 ? -9.422 -6.729 -7.201 1.00 93.94 284 LEU A N 1
ATOM 2287 C CA . LEU A 1 284 ? -9.124 -7.641 -6.092 1.00 93.94 284 LEU A CA 1
ATOM 2288 C C . LEU A 1 284 ? -8.046 -7.084 -5.156 1.00 93.94 284 LEU A C 1
ATOM 2290 O O . LEU A 1 284 ? -8.125 -7.269 -3.943 1.00 93.94 284 LEU A O 1
ATOM 2294 N N . ALA A 1 285 ? -7.056 -6.393 -5.729 1.00 95.31 285 ALA A N 1
ATOM 2295 C CA . ALA A 1 285 ? -5.951 -5.761 -5.016 1.00 95.31 285 ALA A CA 1
ATOM 2296 C C . ALA A 1 285 ? -5.512 -4.473 -5.721 1.00 95.31 285 ALA A C 1
ATOM 2298 O O . ALA A 1 285 ? -5.555 -4.389 -6.949 1.00 95.31 285 ALA A O 1
ATOM 2299 N N . ARG A 1 286 ? -5.063 -3.478 -4.952 1.00 96.38 286 ARG A N 1
ATOM 2300 C CA . ARG A 1 286 ? -4.587 -2.183 -5.453 1.00 96.38 286 ARG A CA 1
ATOM 2301 C C . ARG A 1 286 ? -3.438 -1.664 -4.594 1.00 96.38 286 ARG A C 1
ATOM 2303 O O . ARG A 1 286 ? -3.613 -1.368 -3.411 1.00 96.38 286 ARG A O 1
ATOM 2310 N N . VAL A 1 287 ? -2.275 -1.497 -5.211 1.00 96.88 287 VAL A N 1
ATOM 2311 C CA . VAL A 1 287 ? -1.050 -0.974 -4.598 1.00 96.88 287 VAL A CA 1
ATOM 2312 C C . VAL A 1 287 ? -0.615 0.259 -5.381 1.00 96.88 287 VAL A C 1
ATOM 2314 O O . VAL A 1 287 ? -0.242 0.153 -6.544 1.00 96.88 287 VAL A O 1
ATOM 2317 N N . GLY A 1 288 ? -0.703 1.434 -4.755 1.00 96.06 288 GLY A N 1
ATOM 2318 C CA . GLY A 1 288 ? -0.427 2.726 -5.399 1.00 96.06 288 GLY A CA 1
ATOM 2319 C C . GLY A 1 288 ? 1.023 3.213 -5.291 1.00 96.06 288 GLY A C 1
ATOM 2320 O O . GLY A 1 288 ? 1.347 4.263 -5.844 1.00 96.06 288 GLY A O 1
ATOM 2321 N N . GLY A 1 289 ? 1.880 2.495 -4.565 1.00 94.69 289 GLY A N 1
ATOM 2322 C CA . GLY A 1 289 ? 3.270 2.867 -4.294 1.00 94.69 289 GLY A CA 1
ATOM 2323 C C . GLY A 1 289 ? 3.913 1.956 -3.249 1.00 94.69 289 GLY A C 1
ATOM 2324 O O . GLY A 1 289 ? 3.213 1.165 -2.610 1.00 94.69 289 GLY A O 1
ATOM 2325 N N . PHE A 1 290 ? 5.226 2.095 -3.058 1.00 93.00 290 PHE A N 1
ATOM 2326 C CA . PHE A 1 290 ? 6.015 1.294 -2.112 1.00 93.00 290 PHE A CA 1
ATOM 2327 C C . PHE A 1 290 ? 5.565 1.473 -0.651 1.00 93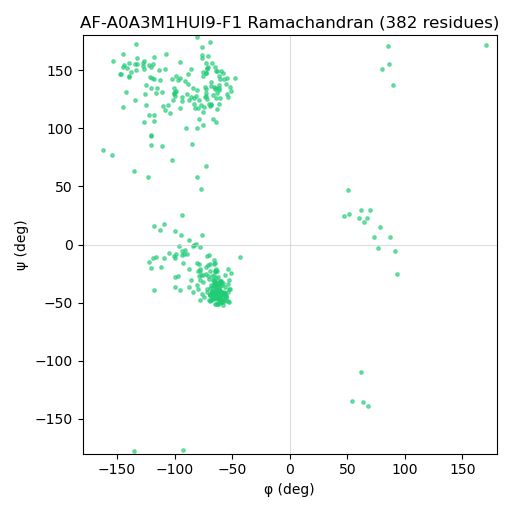.00 290 PHE A C 1
ATOM 2329 O O . PHE A 1 290 ? 5.283 0.494 0.049 1.00 93.00 290 PHE A O 1
ATOM 2336 N N . ASP A 1 291 ? 5.449 2.728 -0.206 1.00 87.94 291 ASP A N 1
ATOM 2337 C CA . ASP A 1 291 ? 4.958 3.097 1.128 1.00 87.94 291 ASP A CA 1
ATOM 2338 C C . ASP A 1 291 ? 3.751 4.040 1.041 1.00 87.94 291 ASP A C 1
ATOM 2340 O O . ASP A 1 291 ? 3.757 5.179 1.507 1.00 87.94 291 ASP A O 1
ATOM 2344 N N . PHE A 1 292 ? 2.693 3.575 0.372 1.00 90.50 292 PHE A N 1
ATOM 2345 C CA . PHE A 1 292 ? 1.479 4.368 0.203 1.00 90.50 292 PHE A CA 1
ATOM 2346 C C . PHE A 1 292 ? 0.788 4.650 1.550 1.00 90.50 292 PHE A C 1
ATOM 2348 O O . PHE A 1 292 ? 0.395 3.729 2.269 1.00 90.50 292 PHE A O 1
ATOM 2355 N N . ARG A 1 293 ? 0.536 5.932 1.836 1.00 87.75 293 ARG A N 1
ATOM 2356 C CA . ARG A 1 293 ? -0.297 6.407 2.955 1.00 87.75 293 ARG A CA 1
ATOM 2357 C C . ARG A 1 293 ? -1.617 6.967 2.432 1.00 87.75 293 ARG A C 1
ATOM 2359 O O . ARG A 1 293 ? -1.671 7.444 1.302 1.00 87.75 293 ARG A O 1
ATOM 2366 N N . PHE A 1 294 ? -2.684 6.895 3.230 1.00 86.25 294 PHE A N 1
ATOM 2367 C CA . PHE A 1 294 ? -4.000 7.429 2.852 1.00 86.25 294 PHE A CA 1
ATOM 2368 C C . PHE A 1 294 ? -3.889 8.895 2.395 1.00 86.25 294 PHE A C 1
ATOM 2370 O O . PHE A 1 294 ? -3.173 9.681 3.011 1.00 86.25 294 PHE A O 1
ATOM 2377 N N . GLY A 1 295 ? -4.561 9.256 1.296 1.00 86.75 295 GLY A N 1
ATOM 2378 C CA . GLY A 1 295 ? -4.401 10.558 0.634 1.00 86.75 295 GLY A CA 1
ATOM 2379 C C . GLY A 1 295 ? -3.127 10.720 -0.214 1.00 86.75 295 GLY A C 1
ATOM 2380 O O . GLY A 1 295 ? -2.961 11.752 -0.861 1.00 86.75 295 GLY A O 1
ATOM 2381 N N . GLY A 1 296 ? -2.244 9.719 -0.247 1.00 89.94 296 GLY A N 1
ATOM 2382 C CA . GLY A 1 296 ? -1.022 9.712 -1.048 1.00 89.94 296 GLY A CA 1
ATOM 2383 C C . GLY A 1 296 ? -1.264 9.623 -2.559 1.00 89.94 296 GLY A C 1
ATOM 2384 O O . GLY A 1 296 ? -2.386 9.453 -3.045 1.00 89.94 296 GLY A O 1
ATOM 2385 N N . PHE A 1 297 ? -0.182 9.728 -3.334 1.00 93.81 297 PHE A N 1
ATOM 2386 C CA . PHE A 1 297 ? -0.249 9.668 -4.793 1.00 93.81 297 PHE A CA 1
ATOM 2387 C C . PHE A 1 297 ? -0.461 8.230 -5.288 1.00 93.81 297 PHE A C 1
ATOM 2389 O O . PHE A 1 297 ? 0.461 7.419 -5.319 1.00 93.81 297 PHE A O 1
ATOM 2396 N N . ASP A 1 298 ? -1.692 7.912 -5.687 1.00 95.69 298 ASP A N 1
ATOM 2397 C CA . ASP A 1 298 ? -2.052 6.586 -6.188 1.00 95.69 298 ASP A CA 1
ATOM 2398 C C . ASP A 1 298 ? -1.659 6.411 -7.659 1.00 95.69 298 ASP A C 1
ATOM 2400 O O . ASP A 1 298 ? -2.365 6.839 -8.581 1.00 95.69 298 ASP A O 1
ATOM 2404 N N . ARG A 1 299 ? -0.531 5.734 -7.879 1.00 96.75 299 ARG A N 1
ATOM 2405 C CA . ARG A 1 299 ? 0.034 5.522 -9.214 1.00 96.75 299 ARG A CA 1
ATOM 2406 C C . ARG A 1 299 ? -0.834 4.659 -10.118 1.00 96.75 299 ARG A C 1
ATOM 2408 O O . ARG A 1 299 ? -0.791 4.869 -11.322 1.00 96.75 299 ARG A O 1
ATOM 2415 N N . VAL A 1 300 ? -1.674 3.776 -9.575 1.00 96.00 300 VAL A N 1
ATOM 2416 C CA . VAL A 1 300 ? -2.588 2.978 -10.407 1.00 96.00 300 VAL A CA 1
ATOM 2417 C C . VAL A 1 300 ? -3.609 3.877 -11.108 1.00 96.00 300 VAL A C 1
ATOM 2419 O O . VAL A 1 300 ? -3.990 3.621 -12.242 1.00 96.00 300 VAL A O 1
ATOM 2422 N N . GLY A 1 301 ? -4.102 4.911 -10.421 1.00 91.88 301 GLY A N 1
ATOM 2423 C CA . GLY A 1 301 ? -5.165 5.776 -10.945 1.00 91.88 301 GLY A CA 1
ATOM 2424 C C . GLY A 1 301 ? -4.671 7.064 -11.594 1.00 91.88 301 GLY A C 1
ATOM 2425 O O . GLY A 1 301 ? -5.374 7.623 -12.430 1.00 91.88 301 GLY A O 1
ATOM 2426 N N . ARG A 1 302 ? -3.503 7.568 -11.179 1.00 93.94 302 ARG A N 1
ATOM 2427 C CA . ARG A 1 302 ? -3.066 8.935 -11.501 1.00 93.94 302 ARG A CA 1
ATOM 2428 C C . ARG A 1 302 ? -1.756 9.009 -12.282 1.00 93.94 302 ARG A C 1
ATOM 2430 O O . ARG A 1 302 ? -1.507 10.033 -12.915 1.00 93.94 302 ARG A O 1
ATOM 2437 N N . ALA A 1 303 ? -0.913 7.974 -12.262 1.00 95.25 303 ALA A N 1
ATOM 2438 C CA . ALA A 1 303 ? 0.358 8.024 -12.980 1.00 95.25 303 ALA A CA 1
ATOM 2439 C C . ALA A 1 303 ? 0.146 7.765 -14.477 1.00 95.25 303 ALA A C 1
ATOM 2441 O O . ALA A 1 303 ? -0.100 6.637 -14.896 1.00 95.25 303 ALA A O 1
ATOM 2442 N N . ARG A 1 304 ? 0.289 8.808 -15.300 1.00 95.06 304 ARG A N 1
ATOM 2443 C CA . ARG A 1 304 ? 0.368 8.664 -16.758 1.00 95.06 304 ARG A CA 1
ATOM 2444 C C . ARG A 1 304 ? 1.795 8.290 -17.142 1.00 95.06 304 ARG A C 1
ATOM 2446 O O . ARG A 1 304 ? 2.727 9.050 -16.879 1.00 95.06 304 ARG A O 1
ATOM 2453 N N . ARG A 1 305 ? 1.967 7.110 -17.732 1.00 94.00 305 ARG A N 1
ATOM 2454 C CA . ARG A 1 305 ? 3.256 6.575 -18.186 1.00 94.00 305 ARG A CA 1
ATOM 2455 C C . ARG A 1 305 ? 3.111 6.019 -19.594 1.00 94.00 305 ARG A C 1
ATOM 2457 O O . ARG A 1 305 ? 2.036 5.561 -19.971 1.00 94.00 305 ARG A O 1
ATOM 2464 N N . GLN A 1 306 ? 4.197 6.063 -20.358 1.00 94.81 306 GLN A N 1
ATOM 2465 C CA . GLN A 1 306 ? 4.247 5.394 -21.651 1.00 94.81 306 GLN A CA 1
ATOM 2466 C C . GLN A 1 306 ? 4.190 3.874 -21.414 1.00 94.81 306 GLN A C 1
ATOM 2468 O O . GLN A 1 306 ? 4.981 3.367 -20.618 1.00 94.81 306 GLN A O 1
ATOM 2473 N N . PRO A 1 307 ? 3.283 3.134 -22.076 1.00 93.88 307 PRO A N 1
ATOM 2474 C CA . PRO A 1 307 ? 3.182 1.681 -21.912 1.00 93.88 307 PRO A CA 1
ATOM 2475 C C . PRO A 1 307 ? 4.359 0.932 -22.556 1.00 93.88 307 PRO A C 1
ATOM 2477 O O . PRO A 1 307 ? 4.589 -0.243 -22.268 1.00 93.88 307 PRO A O 1
ATOM 2480 N N . GLY A 1 308 ? 5.102 1.593 -23.452 1.00 93.19 308 GLY A N 1
ATOM 2481 C CA . GLY A 1 308 ? 6.177 0.975 -24.218 1.00 93.19 308 GLY A CA 1
ATOM 2482 C C . GLY A 1 308 ? 5.684 -0.266 -24.965 1.00 93.19 308 GLY A C 1
ATOM 2483 O O . GLY A 1 308 ? 4.604 -0.276 -25.555 1.00 93.19 308 GLY A O 1
ATOM 2484 N N . SER A 1 309 ? 6.459 -1.347 -24.899 1.00 94.56 309 SER A N 1
ATOM 2485 C CA . SER A 1 309 ? 6.121 -2.603 -25.580 1.00 94.56 309 SER A CA 1
ATOM 2486 C C . SER A 1 309 ? 4.850 -3.286 -25.060 1.00 94.56 309 SER A C 1
ATOM 2488 O O . SER A 1 309 ? 4.306 -4.126 -25.771 1.00 94.56 309 SER A O 1
ATOM 2490 N N . ALA A 1 310 ? 4.332 -2.913 -23.884 1.00 95.06 310 ALA A N 1
ATOM 2491 C CA . ALA A 1 310 ? 3.069 -3.453 -23.376 1.00 95.06 310 ALA A CA 1
ATOM 2492 C C . ALA A 1 310 ? 1.852 -3.052 -24.234 1.00 95.06 310 ALA A C 1
ATOM 2494 O O . ALA A 1 310 ? 0.789 -3.646 -24.090 1.00 95.06 310 ALA A O 1
ATOM 2495 N N . LEU A 1 311 ? 2.001 -2.081 -25.147 1.00 95.31 311 LEU A N 1
ATOM 2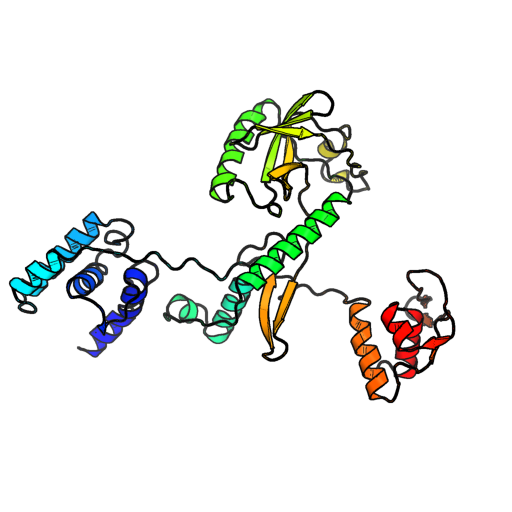496 C CA . LEU A 1 311 ? 0.968 -1.721 -26.123 1.00 95.31 311 LEU A CA 1
ATOM 2497 C C . LEU A 1 311 ? 0.886 -2.707 -27.305 1.00 95.31 311 LEU A C 1
ATOM 2499 O O . LEU A 1 311 ? -0.155 -2.808 -27.950 1.00 95.31 311 LEU A O 1
ATOM 2503 N N . LYS A 1 312 ? 1.962 -3.449 -27.604 1.00 96.06 312 LYS A N 1
ATOM 2504 C CA . LYS A 1 312 ? 2.046 -4.314 -28.795 1.00 96.06 312 LYS A CA 1
ATOM 2505 C C . LYS A 1 312 ? 0.913 -5.344 -28.889 1.00 96.06 312 LYS A C 1
ATOM 2507 O O . LYS A 1 312 ? 0.371 -5.470 -29.979 1.00 96.06 312 LYS A O 1
ATOM 2512 N N . PRO A 1 313 ? 0.475 -6.031 -27.815 1.00 96.81 313 PRO A N 1
ATOM 2513 C CA . PRO A 1 313 ? -0.651 -6.958 -27.914 1.00 96.81 313 PRO A CA 1
ATOM 2514 C C . PRO A 1 313 ? -1.919 -6.345 -28.524 1.00 96.81 313 PRO A C 1
ATOM 2516 O O . PRO A 1 313 ? -2.600 -7.037 -29.269 1.00 96.81 313 PRO A O 1
ATOM 2519 N N . PHE A 1 314 ? -2.205 -5.059 -28.284 1.00 95.94 314 PHE A N 1
ATOM 2520 C CA . PHE A 1 314 ? -3.361 -4.379 -28.881 1.00 95.94 314 PHE A CA 1
ATOM 2521 C C . PHE A 1 314 ? -3.189 -4.195 -30.390 1.00 95.94 314 PHE A C 1
ATOM 2523 O O . PHE A 1 314 ? -4.063 -4.594 -31.148 1.00 95.94 314 PHE A O 1
ATOM 2530 N N . LEU A 1 315 ? -2.026 -3.702 -30.831 1.00 96.06 315 LEU A N 1
ATOM 2531 C CA . LEU A 1 315 ? -1.699 -3.579 -32.256 1.00 96.06 315 LEU A CA 1
ATOM 2532 C C . LEU A 1 315 ? -1.798 -4.931 -32.985 1.00 96.06 315 LEU A C 1
ATOM 2534 O O . LEU A 1 315 ? -2.313 -5.026 -34.096 1.00 96.06 315 LEU A O 1
ATOM 2538 N N . TYR A 1 316 ? -1.299 -5.994 -32.358 1.00 97.06 316 TYR A N 1
ATOM 2539 C CA . TYR A 1 316 ? -1.292 -7.328 -32.953 1.00 97.06 316 TYR A CA 1
ATOM 2540 C C . TYR A 1 316 ? -2.687 -7.965 -32.925 1.00 97.06 316 TYR A C 1
ATOM 2542 O O . TYR A 1 316 ? -3.029 -8.705 -33.844 1.00 97.06 316 TYR A O 1
ATOM 2550 N N . ALA A 1 317 ? -3.509 -7.662 -31.916 1.00 96.75 317 ALA A N 1
ATOM 2551 C CA . ALA A 1 317 ? -4.917 -8.044 -31.901 1.00 96.75 317 ALA A CA 1
ATOM 2552 C C . ALA A 1 317 ? -5.681 -7.373 -33.052 1.00 96.75 317 ALA A C 1
ATOM 2554 O O . ALA A 1 317 ? -6.396 -8.065 -33.772 1.00 96.75 317 ALA A O 1
ATOM 2555 N N . THR A 1 318 ? -5.445 -6.078 -33.296 1.00 95.94 318 THR A N 1
ATOM 2556 C CA . THR A 1 318 ? -5.984 -5.368 -34.464 1.00 95.94 318 THR A CA 1
ATOM 2557 C C . THR A 1 318 ? -5.552 -6.050 -35.762 1.00 95.94 318 THR A C 1
ATOM 2559 O O . THR A 1 318 ? -6.385 -6.316 -36.617 1.00 95.94 318 THR A O 1
ATOM 2562 N N . ALA A 1 319 ? -4.280 -6.441 -35.905 1.00 96.50 319 ALA A N 1
ATOM 2563 C CA . ALA A 1 319 ? -3.839 -7.182 -37.090 1.00 96.50 319 ALA A CA 1
ATOM 2564 C C . ALA A 1 319 ? -4.661 -8.458 -37.335 1.00 96.50 319 ALA A C 1
ATOM 2566 O O . ALA A 1 319 ? -5.087 -8.722 -38.461 1.00 96.50 319 ALA A O 1
ATOM 2567 N N . ILE A 1 320 ? -4.897 -9.238 -36.276 1.00 97.12 320 ILE A N 1
ATOM 2568 C CA . ILE A 1 320 ? -5.669 -10.484 -36.348 1.00 97.12 320 ILE A CA 1
ATOM 2569 C C . ILE A 1 320 ? -7.129 -10.212 -36.727 1.00 97.12 320 ILE A C 1
ATOM 2571 O O . ILE A 1 320 ? -7.689 -10.935 -37.549 1.00 97.12 320 ILE A O 1
ATOM 2575 N N . GLU A 1 321 ? -7.728 -9.149 -36.188 1.00 96.31 321 GLU A N 1
ATOM 2576 C CA . GLU A 1 321 ? -9.080 -8.705 -36.550 1.00 96.31 321 GLU A CA 1
ATOM 2577 C C . GLU A 1 321 ? -9.208 -8.401 -38.053 1.00 96.31 321 GLU A C 1
ATOM 2579 O O . GLU A 1 321 ? -10.230 -8.704 -38.666 1.00 96.31 321 GLU A O 1
ATOM 2584 N N . TYR A 1 322 ? -8.134 -7.907 -38.677 1.00 94.44 322 TYR A N 1
ATOM 2585 C CA . TYR A 1 322 ? -8.059 -7.629 -40.115 1.00 94.44 322 TYR A CA 1
ATOM 2586 C C . TYR A 1 322 ? -7.478 -8.783 -40.950 1.00 94.44 322 TYR A C 1
ATOM 2588 O O . TYR A 1 322 ? -6.952 -8.571 -42.044 1.00 94.44 322 TYR A O 1
ATOM 2596 N N . GLY A 1 323 ? -7.589 -10.021 -40.464 1.00 95.38 323 GLY A N 1
ATOM 2597 C CA . GLY A 1 323 ? -7.298 -11.227 -41.245 1.00 95.38 323 GLY A CA 1
ATOM 2598 C C . GLY A 1 323 ? -5.838 -11.677 -41.231 1.00 95.38 323 GLY A C 1
ATOM 2599 O O . GLY A 1 323 ? -5.491 -12.639 -41.921 1.00 95.38 323 GLY A O 1
ATOM 2600 N N . TRP A 1 324 ? -4.974 -11.040 -40.435 1.00 97.06 324 TRP A N 1
ATOM 2601 C CA . TRP A 1 324 ? -3.650 -11.595 -40.171 1.00 97.06 324 TRP A CA 1
ATOM 2602 C C . TRP A 1 324 ? -3.764 -12.822 -39.268 1.00 97.06 324 TRP A C 1
ATOM 2604 O O . TRP A 1 324 ? -4.657 -12.948 -38.435 1.00 97.06 324 TRP A O 1
ATOM 2614 N N . THR A 1 325 ? -2.817 -13.742 -39.401 1.00 97.81 325 THR A N 1
ATOM 2615 C CA . THR A 1 325 ? -2.740 -14.930 -38.551 1.00 97.81 325 THR A CA 1
ATOM 2616 C C . THR A 1 325 ? -1.436 -14.913 -37.762 1.00 97.81 325 THR A C 1
ATOM 2618 O O . THR A 1 325 ? -0.473 -14.261 -38.174 1.00 97.81 325 THR A O 1
ATOM 2621 N N . PRO A 1 326 ? -1.322 -15.688 -36.671 1.00 97.31 326 PRO A N 1
ATOM 2622 C CA . PRO A 1 326 ? -0.047 -15.873 -35.978 1.00 97.31 326 PRO A CA 1
ATOM 2623 C C . PRO A 1 326 ? 1.105 -16.348 -36.886 1.00 97.31 326 PRO A C 1
ATOM 2625 O O . PRO A 1 326 ? 2.268 -16.169 -36.522 1.00 97.31 326 PRO A O 1
ATOM 2628 N N . ALA A 1 327 ? 0.796 -16.943 -38.047 1.00 97.69 327 ALA A N 1
ATOM 2629 C CA . ALA A 1 327 ? 1.756 -17.412 -39.045 1.00 97.69 327 ALA A CA 1
ATOM 2630 C C . ALA A 1 327 ? 2.062 -16.391 -40.160 1.00 97.69 327 ALA A C 1
ATOM 2632 O O . ALA A 1 327 ? 2.993 -16.621 -40.930 1.00 97.69 327 ALA A O 1
ATOM 2633 N N . SER A 1 328 ? 1.325 -15.276 -40.250 1.00 97.38 328 SER A N 1
ATOM 2634 C CA . SER A 1 328 ? 1.602 -14.208 -41.219 1.00 97.38 328 SER A CA 1
ATOM 2635 C C . SER A 1 328 ? 3.027 -13.683 -41.052 1.00 97.38 328 SER A C 1
ATOM 2637 O O . SER A 1 328 ? 3.522 -13.579 -39.930 1.00 97.38 328 SER A O 1
ATOM 2639 N N . ILE A 1 329 ? 3.692 -13.356 -42.159 1.00 96.38 329 ILE A N 1
ATOM 2640 C CA . ILE A 1 329 ? 5.076 -12.877 -42.142 1.00 96.38 329 ILE A CA 1
ATOM 2641 C C . ILE A 1 329 ? 5.102 -11.355 -42.007 1.00 96.38 329 ILE A C 1
ATOM 2643 O O . ILE A 1 329 ? 4.451 -10.651 -42.771 1.00 96.38 329 ILE A O 1
ATOM 2647 N N . VAL A 1 330 ? 5.895 -10.863 -41.058 1.00 94.00 330 VAL A N 1
ATOM 2648 C CA . VAL A 1 330 ? 6.232 -9.450 -40.873 1.00 94.00 330 VAL A CA 1
ATOM 2649 C C . VAL A 1 330 ? 7.743 -9.301 -41.015 1.00 94.00 330 VAL A C 1
ATOM 2651 O O . VAL A 1 330 ? 8.517 -10.166 -40.600 1.00 94.00 330 VAL A O 1
ATOM 2654 N N . ILE A 1 331 ? 8.182 -8.198 -41.609 1.00 91.69 331 ILE A N 1
ATOM 2655 C CA . ILE A 1 331 ? 9.604 -7.940 -41.824 1.00 91.69 331 ILE A CA 1
ATOM 2656 C C . ILE A 1 331 ? 10.208 -7.234 -40.606 1.00 91.69 331 ILE A C 1
ATOM 2658 O O . ILE A 1 331 ? 9.773 -6.156 -40.223 1.00 91.69 331 ILE A O 1
ATOM 2662 N N . ASP A 1 332 ? 11.254 -7.811 -40.023 1.00 88.44 332 ASP A N 1
ATOM 2663 C CA . ASP A 1 332 ? 12.102 -7.209 -38.992 1.00 88.44 332 ASP A CA 1
ATOM 2664 C C . ASP A 1 332 ? 13.418 -6.720 -39.616 1.00 88.44 332 ASP A C 1
ATOM 2666 O O . ASP A 1 332 ? 14.476 -7.336 -39.464 1.00 88.44 332 ASP A O 1
ATOM 2670 N N . ALA A 1 333 ? 13.330 -5.631 -40.381 1.00 83.00 333 ALA A N 1
ATOM 2671 C CA . ALA A 1 333 ? 14.452 -5.013 -41.088 1.00 83.00 333 ALA A CA 1
ATOM 2672 C C . ALA A 1 333 ? 14.444 -3.487 -40.894 1.00 83.00 333 ALA A C 1
ATOM 2674 O O . ALA A 1 333 ? 13.361 -2.932 -40.652 1.00 83.00 333 ALA A O 1
ATOM 2675 N N . PRO A 1 334 ? 15.608 -2.808 -41.023 1.00 79.50 334 PRO A N 1
ATOM 2676 C CA . PRO A 1 334 ? 15.720 -1.363 -40.852 1.00 79.50 334 PRO A CA 1
ATOM 2677 C C . PRO A 1 334 ? 14.646 -0.606 -41.625 1.00 79.50 334 PRO A C 1
ATOM 2679 O O . PRO A 1 334 ? 14.265 -0.989 -42.735 1.00 79.50 334 PRO A O 1
ATOM 2682 N N . VAL A 1 335 ? 14.158 0.470 -41.029 1.00 75.06 335 VAL A N 1
ATOM 2683 C CA . VAL A 1 335 ? 13.254 1.408 -41.680 1.00 75.06 335 VAL A CA 1
ATOM 2684 C C . VAL A 1 335 ? 13.655 2.818 -41.264 1.00 75.06 335 VAL A C 1
ATOM 2686 O O . VAL A 1 335 ? 14.137 3.026 -40.151 1.00 75.06 335 VAL A O 1
ATOM 2689 N N . VAL A 1 336 ? 13.528 3.758 -42.192 1.00 78.88 336 VAL A N 1
ATOM 2690 C CA . VAL A 1 336 ? 13.890 5.160 -42.006 1.00 78.88 336 VAL A CA 1
ATOM 2691 C C . VAL A 1 336 ? 12.667 5.981 -42.367 1.00 78.88 336 VAL A C 1
ATOM 2693 O O . VAL A 1 336 ? 12.088 5.768 -43.433 1.00 78.88 336 VAL A O 1
ATOM 2696 N N . PHE A 1 337 ? 12.282 6.891 -41.483 1.00 75.56 337 PHE A N 1
ATOM 2697 C CA . PHE A 1 337 ? 11.198 7.833 -41.720 1.00 75.56 337 PHE A CA 1
ATOM 2698 C C . PHE A 1 337 ? 11.753 9.235 -41.808 1.00 75.56 337 PHE A C 1
ATOM 2700 O O . PHE A 1 337 ? 12.664 9.595 -41.063 1.00 75.56 337 PHE A O 1
ATOM 2707 N N . ASP A 1 338 ? 11.189 10.008 -42.720 1.00 72.69 338 ASP A N 1
ATOM 2708 C CA . ASP A 1 338 ? 11.440 11.436 -42.795 1.00 72.69 338 ASP A CA 1
ATOM 2709 C C . ASP A 1 338 ? 10.710 12.118 -41.628 1.00 72.69 338 ASP A C 1
ATOM 2711 O O . ASP A 1 338 ? 9.515 11.867 -41.434 1.00 72.69 338 ASP A O 1
ATOM 2715 N N . ASN A 1 339 ? 11.414 12.919 -40.822 1.00 70.38 339 ASN A N 1
ATOM 2716 C CA . ASN A 1 339 ? 10.804 13.758 -39.792 1.00 70.38 339 ASN A CA 1
ATOM 2717 C C . ASN A 1 339 ? 10.927 15.239 -40.196 1.00 70.38 339 ASN A C 1
ATOM 2719 O O . ASN A 1 339 ? 11.857 15.929 -39.764 1.00 70.38 339 ASN A O 1
ATOM 2723 N N . PRO A 1 340 ? 9.989 15.754 -41.012 1.00 60.00 340 PRO A N 1
ATOM 2724 C CA . PRO A 1 340 ? 10.069 17.117 -41.526 1.00 60.00 340 PRO A CA 1
ATOM 2725 C C . PRO A 1 340 ? 9.933 18.201 -40.443 1.00 60.00 340 PRO A C 1
ATOM 2727 O O . PRO A 1 340 ? 10.307 19.341 -40.703 1.00 60.00 340 PRO A O 1
ATOM 2730 N N . GLU A 1 341 ? 9.438 17.878 -39.239 1.00 63.75 341 GLU A N 1
ATOM 2731 C CA . GLU A 1 341 ? 9.347 18.841 -38.127 1.00 63.75 341 GLU A CA 1
ATOM 2732 C C . GLU A 1 341 ? 10.690 19.074 -37.416 1.00 63.75 341 GLU A C 1
ATOM 2734 O O . GLU A 1 341 ? 10.939 20.178 -36.933 1.00 63.75 341 GLU A O 1
ATOM 2739 N N . GLU A 1 342 ? 11.572 18.071 -37.374 1.00 62.78 342 GLU A N 1
ATOM 2740 C CA . GLU A 1 342 ? 12.882 18.160 -36.703 1.00 62.78 342 GLU A CA 1
ATOM 2741 C C . GLU A 1 342 ? 14.057 18.294 -37.688 1.00 62.78 342 GLU A C 1
ATOM 2743 O O . GLU A 1 342 ? 15.187 18.534 -37.267 1.00 62.78 342 GLU A O 1
ATOM 2748 N N . GLY A 1 343 ? 13.806 18.170 -38.998 1.00 57.06 343 GLY A N 1
ATOM 2749 C CA . GLY A 1 343 ? 14.848 18.224 -40.028 1.00 57.06 343 GLY A CA 1
ATOM 2750 C C . GLY A 1 343 ? 15.824 17.041 -39.976 1.00 57.06 343 GLY A C 1
ATOM 2751 O O . GLY A 1 343 ? 16.948 17.161 -40.463 1.00 57.06 343 GLY A O 1
ATOM 2752 N N . ASP A 1 344 ? 15.405 15.920 -39.383 1.00 69.62 344 ASP A N 1
ATOM 2753 C CA . ASP A 1 344 ? 16.203 14.703 -39.201 1.00 69.62 344 ASP A CA 1
ATOM 2754 C C . ASP A 1 344 ? 15.397 13.446 -39.590 1.00 69.62 344 ASP A C 1
ATOM 2756 O O . ASP A 1 344 ? 14.203 13.504 -39.882 1.00 69.62 344 ASP A O 1
ATOM 2760 N N . PHE A 1 345 ? 16.045 12.284 -39.616 1.00 72.75 345 PHE A N 1
ATOM 2761 C CA . PHE A 1 345 ? 15.417 11.001 -39.913 1.00 72.75 345 PHE A CA 1
ATOM 2762 C C . PHE A 1 345 ? 15.116 10.212 -38.638 1.00 72.7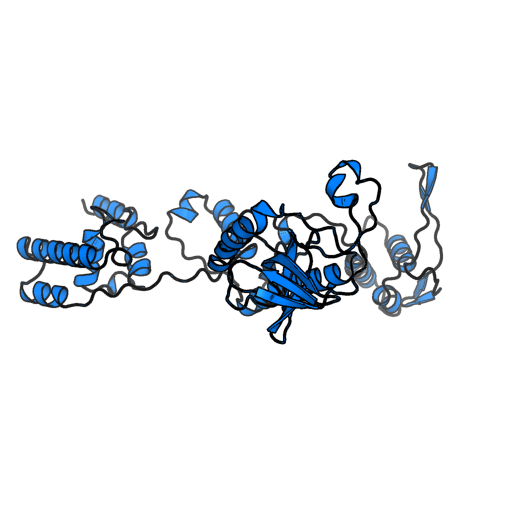5 345 PHE A C 1
ATOM 2764 O O . PHE A 1 345 ? 16.022 9.882 -37.871 1.00 72.75 345 PHE A O 1
ATOM 2771 N N . TRP A 1 346 ? 13.873 9.756 -38.465 1.00 72.81 346 TRP A N 1
ATOM 2772 C CA . TRP A 1 346 ? 13.555 8.799 -37.407 1.00 72.81 346 TRP A CA 1
ATOM 2773 C C . TRP A 1 346 ? 13.943 7.375 -37.831 1.00 72.81 346 TRP A C 1
ATOM 2775 O O . TRP A 1 346 ? 13.419 6.817 -38.799 1.00 72.81 346 TRP A O 1
ATOM 2785 N N . ARG A 1 347 ? 14.885 6.774 -37.094 1.00 78.50 347 ARG A N 1
ATOM 2786 C CA . ARG A 1 347 ? 15.427 5.427 -37.338 1.00 78.50 347 ARG A CA 1
ATOM 2787 C C . ARG A 1 347 ? 15.178 4.538 -36.118 1.00 78.50 347 ARG A C 1
ATOM 2789 O O . ARG A 1 347 ? 16.036 4.464 -35.239 1.00 78.50 347 ARG A O 1
ATOM 2796 N N . PRO A 1 348 ? 14.008 3.890 -36.002 1.00 66.44 348 PRO A N 1
ATOM 2797 C CA . PRO A 1 348 ? 13.751 3.003 -34.875 1.00 66.44 348 PRO A CA 1
ATOM 2798 C C . PRO A 1 348 ? 14.743 1.833 -34.863 1.00 66.44 348 PRO A C 1
ATOM 2800 O O . PRO A 1 348 ? 15.010 1.222 -35.893 1.00 66.44 348 PRO A O 1
ATOM 2803 N N . GLU A 1 349 ? 15.259 1.480 -33.686 1.00 70.00 349 GLU A N 1
ATOM 2804 C CA . GLU A 1 349 ? 16.140 0.322 -33.499 1.00 70.00 349 GLU A CA 1
ATOM 2805 C C . GLU A 1 349 ? 15.468 -0.761 -32.641 1.00 70.00 349 GLU A C 1
ATOM 2807 O O . GLU A 1 349 ? 14.646 -0.495 -31.754 1.00 70.00 349 GLU A O 1
ATOM 2812 N N . ASN A 1 350 ? 15.836 -2.019 -32.885 1.00 58.66 350 ASN A N 1
ATOM 2813 C CA . ASN A 1 350 ? 15.520 -3.115 -31.972 1.00 58.66 350 ASN A CA 1
ATOM 2814 C C . ASN A 1 350 ? 16.435 -3.058 -30.744 1.00 58.66 350 ASN A C 1
ATOM 2816 O O . ASN A 1 350 ? 17.630 -2.806 -30.880 1.00 58.66 350 ASN A O 1
ATOM 2820 N N . TYR A 1 351 ? 15.912 -3.427 -29.570 1.00 57.75 351 TYR A N 1
ATOM 2821 C CA . TYR A 1 351 ? 16.689 -3.485 -28.321 1.00 57.75 351 TYR A CA 1
ATOM 2822 C C . TYR A 1 351 ? 17.975 -4.329 -28.447 1.00 57.75 351 TYR A C 1
ATOM 2824 O O . TYR A 1 351 ? 19.023 -3.953 -27.939 1.00 57.75 351 TYR A O 1
ATOM 2832 N N . ALA A 1 352 ? 17.918 -5.444 -29.186 1.00 59.56 352 ALA A N 1
ATOM 2833 C CA . ALA A 1 352 ? 19.057 -6.340 -29.403 1.00 59.56 352 ALA A CA 1
ATOM 2834 C C . ALA A 1 352 ? 19.999 -5.921 -30.555 1.00 59.56 352 ALA A C 1
ATOM 2836 O O . ALA A 1 352 ? 20.953 -6.647 -30.829 1.00 59.56 352 ALA A O 1
ATOM 2837 N N . ARG A 1 353 ? 19.712 -4.820 -31.275 1.00 66.06 353 ARG A N 1
ATOM 2838 C CA . ARG A 1 353 ? 20.450 -4.337 -32.469 1.00 66.06 353 ARG A CA 1
ATOM 2839 C C . ARG A 1 353 ? 20.756 -5.407 -33.535 1.00 66.06 353 ARG A C 1
ATOM 2841 O O . ARG A 1 353 ? 21.695 -5.280 -34.314 1.00 66.06 353 ARG A O 1
ATOM 2848 N N . ARG A 1 354 ? 19.955 -6.474 -33.580 1.00 69.81 354 ARG A N 1
ATOM 2849 C CA . ARG A 1 354 ? 20.008 -7.545 -34.584 1.00 69.81 354 ARG A CA 1
ATOM 2850 C C . ARG A 1 354 ? 18.692 -7.572 -35.353 1.00 69.81 354 ARG A C 1
ATOM 2852 O O . ARG A 1 354 ? 17.626 -7.381 -34.764 1.00 69.81 354 ARG A O 1
ATOM 2859 N N . PHE A 1 355 ? 18.786 -7.835 -36.650 1.00 77.62 355 PHE A N 1
ATOM 2860 C CA . PHE A 1 355 ? 17.648 -7.960 -37.558 1.00 77.62 355 PHE A CA 1
ATOM 2861 C C . PHE A 1 355 ? 17.368 -9.438 -37.793 1.00 77.62 355 PHE A C 1
ATOM 2863 O O . PHE A 1 355 ? 18.292 -10.191 -38.100 1.00 77.62 355 PHE A O 1
ATOM 2870 N N . ALA A 1 356 ? 16.118 -9.864 -37.629 1.00 80.25 356 ALA A N 1
ATOM 2871 C CA . ALA A 1 356 ? 15.730 -11.239 -37.938 1.00 80.25 356 ALA A CA 1
ATOM 2872 C C . ALA A 1 356 ? 15.222 -11.424 -39.374 1.00 80.25 356 ALA A C 1
ATOM 2874 O O . ALA A 1 356 ? 15.038 -12.561 -39.798 1.00 80.25 356 ALA A O 1
ATOM 2875 N N . GLY A 1 357 ? 15.015 -10.340 -40.131 1.00 88.00 357 GLY A N 1
ATOM 2876 C CA . GLY A 1 357 ? 14.443 -10.432 -41.471 1.00 88.00 357 GLY A CA 1
ATOM 2877 C C . GLY A 1 357 ? 12.975 -10.883 -41.411 1.00 88.00 357 GLY A C 1
ATOM 2878 O O . GLY A 1 357 ? 12.238 -10.381 -40.563 1.00 88.00 357 GLY A O 1
ATOM 2879 N N . PRO A 1 358 ? 12.505 -11.772 -42.302 1.00 93.12 358 PRO A N 1
ATOM 2880 C CA . PRO A 1 358 ? 11.125 -12.245 -42.276 1.00 93.12 358 PRO A CA 1
ATOM 2881 C C . PRO A 1 358 ? 10.872 -13.127 -41.047 1.00 93.12 358 PRO A C 1
ATOM 2883 O O . PRO A 1 358 ? 11.479 -14.184 -40.883 1.00 93.12 358 PRO A O 1
ATOM 2886 N N . VAL A 1 359 ? 9.942 -12.706 -40.194 1.00 94.81 359 VAL A N 1
ATOM 2887 C CA . VAL A 1 359 ? 9.515 -13.447 -39.001 1.00 94.81 359 VAL A CA 1
ATOM 2888 C C . VAL A 1 359 ? 8.003 -13.606 -38.991 1.00 94.81 359 VAL A C 1
ATOM 2890 O O . VAL A 1 359 ? 7.280 -12.820 -39.594 1.00 94.81 359 VAL A O 1
ATOM 2893 N N . THR A 1 360 ? 7.498 -14.615 -38.291 1.00 97.19 360 THR A N 1
ATOM 2894 C CA . THR A 1 360 ? 6.050 -14.761 -38.093 1.00 97.19 360 THR A CA 1
ATOM 2895 C C . THR A 1 360 ? 5.513 -13.694 -37.135 1.00 97.19 360 THR A C 1
ATOM 2897 O O . THR A 1 360 ? 6.226 -13.245 -36.233 1.00 97.19 360 THR A O 1
ATOM 2900 N N . LEU A 1 361 ? 4.235 -13.330 -37.273 1.00 96.50 361 LEU A N 1
ATOM 2901 C CA . LEU A 1 361 ? 3.540 -12.378 -36.403 1.00 96.50 361 LEU A CA 1
ATOM 2902 C C . LEU A 1 361 ? 3.660 -12.789 -34.925 1.00 96.50 361 LEU A C 1
ATOM 2904 O O . LEU A 1 361 ? 3.951 -11.956 -34.067 1.00 96.50 361 LEU A O 1
ATOM 2908 N N . ARG A 1 362 ? 3.535 -14.092 -34.625 1.00 96.69 362 ARG A N 1
ATOM 2909 C CA . ARG A 1 362 ? 3.754 -14.613 -33.265 1.00 96.69 362 ARG A CA 1
ATOM 2910 C C . ARG A 1 362 ? 5.174 -14.362 -32.753 1.00 96.69 362 ARG A C 1
ATOM 2912 O O . ARG A 1 362 ? 5.328 -13.948 -31.611 1.00 96.69 362 ARG A O 1
ATOM 2919 N N . ASN A 1 363 ? 6.194 -14.573 -33.589 1.00 96.19 363 ASN A N 1
ATOM 2920 C CA . ASN A 1 363 ? 7.595 -14.397 -33.204 1.00 96.19 363 ASN A CA 1
ATOM 2921 C C . ASN A 1 363 ? 7.925 -12.917 -32.975 1.00 96.19 363 ASN A C 1
ATOM 2923 O O . ASN A 1 363 ? 8.668 -12.573 -32.056 1.00 96.19 363 ASN A O 1
ATOM 2927 N N . ALA A 1 364 ? 7.343 -12.038 -33.794 1.00 95.50 364 ALA A N 1
ATOM 2928 C CA . ALA A 1 364 ? 7.488 -10.598 -33.649 1.00 95.50 364 ALA A CA 1
ATOM 2929 C C . ALA A 1 364 ? 6.928 -10.093 -32.308 1.00 95.50 364 ALA A C 1
ATOM 2931 O O . ALA A 1 364 ? 7.604 -9.307 -31.638 1.00 95.50 364 ALA A O 1
ATOM 2932 N N . LEU A 1 365 ? 5.761 -10.593 -31.879 1.00 95.75 365 LEU A N 1
ATOM 2933 C CA . LEU A 1 365 ? 5.188 -10.262 -30.571 1.00 95.75 365 LEU A CA 1
ATOM 2934 C C . LEU A 1 365 ? 5.989 -10.878 -29.418 1.00 95.75 365 LEU A C 1
ATOM 2936 O O . LEU A 1 365 ? 6.332 -10.170 -28.474 1.00 95.75 365 LEU A O 1
ATOM 2940 N N . GLU A 1 366 ? 6.319 -12.170 -29.514 1.00 95.19 366 GLU A N 1
ATOM 2941 C CA . GLU A 1 366 ? 7.052 -12.933 -28.493 1.00 95.19 366 GLU A CA 1
ATOM 2942 C C . GLU A 1 366 ? 8.395 -12.286 -28.136 1.00 95.19 366 GLU A C 1
ATOM 2944 O O . GLU A 1 366 ? 8.728 -12.136 -26.962 1.00 95.19 366 GLU A O 1
ATOM 2949 N N . HIS A 1 367 ? 9.147 -11.837 -29.142 1.00 93.12 367 HIS A N 1
ATOM 2950 C CA . HIS A 1 367 ? 10.426 -11.155 -28.932 1.00 93.12 367 HIS A CA 1
ATOM 2951 C C . HIS A 1 367 ? 10.312 -9.633 -28.907 1.00 93.12 367 HIS A C 1
ATOM 2953 O O . HIS A 1 367 ? 11.333 -8.944 -28.898 1.00 93.12 367 HIS A O 1
ATOM 2959 N N . SER A 1 368 ? 9.089 -9.095 -28.903 1.00 93.69 368 SER A N 1
ATOM 2960 C CA . SER A 1 368 ? 8.832 -7.661 -28.840 1.00 93.69 368 SER A CA 1
ATOM 2961 C C . SER A 1 368 ? 9.644 -6.872 -29.882 1.00 93.69 368 SER A C 1
ATOM 2963 O O . SER A 1 368 ? 10.260 -5.848 -29.581 1.00 93.69 368 SER A O 1
ATOM 2965 N N . ARG A 1 369 ? 9.658 -7.322 -31.139 1.00 92.06 369 ARG A N 1
ATOM 2966 C CA . ARG A 1 369 ? 10.460 -6.697 -32.206 1.00 92.06 369 ARG A CA 1
ATOM 2967 C C . ARG A 1 369 ? 9.884 -5.331 -32.584 1.00 92.06 369 ARG A C 1
ATOM 2969 O O . ARG A 1 369 ? 8.716 -5.224 -32.968 1.00 92.06 369 ARG A O 1
ATOM 2976 N N . ASN A 1 370 ? 10.680 -4.270 -32.440 1.00 90.38 370 ASN A N 1
ATOM 2977 C CA . ASN A 1 370 ? 10.230 -2.893 -32.666 1.00 90.38 370 ASN A CA 1
ATOM 2978 C C . ASN A 1 370 ? 9.960 -2.646 -34.148 1.00 90.38 370 ASN A C 1
ATOM 2980 O O . ASN A 1 370 ? 8.885 -2.170 -34.495 1.00 90.38 370 ASN A O 1
ATOM 2984 N N . LEU A 1 371 ? 10.896 -3.035 -35.014 1.00 90.19 371 LEU A N 1
ATOM 2985 C CA . LEU A 1 371 ? 10.796 -2.800 -36.457 1.00 90.19 371 LEU A CA 1
ATOM 2986 C C . LEU A 1 371 ? 9.611 -3.539 -37.080 1.00 90.19 371 LEU A C 1
ATOM 2988 O O . LEU A 1 371 ? 8.855 -2.945 -37.846 1.00 90.19 371 LEU A O 1
ATOM 2992 N N . ALA A 1 372 ? 9.401 -4.799 -36.688 1.00 92.44 372 ALA A N 1
ATOM 2993 C CA . ALA A 1 372 ? 8.225 -5.559 -37.099 1.00 92.44 372 ALA A CA 1
ATOM 2994 C C . ALA A 1 372 ? 6.919 -4.882 -36.647 1.00 92.44 372 ALA A C 1
ATOM 2996 O O . ALA A 1 372 ? 5.980 -4.775 -37.426 1.00 92.44 372 ALA A O 1
ATOM 2997 N N . SER A 1 373 ? 6.871 -4.353 -35.418 1.00 93.38 373 SER A N 1
ATOM 2998 C CA . SER A 1 373 ? 5.681 -3.654 -34.907 1.00 93.38 373 SER A CA 1
ATOM 2999 C C . SER A 1 373 ? 5.413 -2.339 -35.650 1.00 93.38 373 SER A C 1
ATOM 3001 O O . SER A 1 373 ? 4.266 -2.035 -35.952 1.00 93.38 373 SER A O 1
ATOM 3003 N N . VAL A 1 374 ? 6.455 -1.570 -35.983 1.00 91.38 374 VAL A N 1
ATOM 3004 C CA . VAL A 1 374 ? 6.315 -0.329 -36.764 1.00 91.38 374 VAL A CA 1
ATOM 3005 C C . VAL A 1 374 ? 5.803 -0.620 -38.175 1.00 91.38 374 VAL A C 1
ATOM 3007 O O . VAL A 1 374 ? 4.898 0.058 -38.649 1.00 91.38 374 VAL A O 1
ATOM 3010 N N . ARG A 1 375 ? 6.333 -1.657 -38.832 1.00 90.94 375 ARG A N 1
ATOM 3011 C CA . ARG A 1 375 ? 5.867 -2.077 -40.161 1.00 90.94 375 ARG A CA 1
ATOM 3012 C C . ARG A 1 375 ? 4.433 -2.596 -40.125 1.00 90.94 375 ARG A C 1
ATOM 3014 O O . ARG A 1 375 ? 3.634 -2.187 -40.953 1.00 90.94 375 ARG A O 1
ATOM 3021 N N . LEU A 1 376 ? 4.082 -3.388 -39.112 1.00 93.75 376 LEU A N 1
ATOM 3022 C CA . LEU A 1 376 ? 2.705 -3.833 -38.907 1.00 93.75 376 LEU A CA 1
ATOM 3023 C C . LEU A 1 376 ? 1.741 -2.647 -38.752 1.00 93.75 376 LEU A C 1
ATOM 3025 O O . LEU A 1 376 ? 0.672 -2.640 -39.352 1.00 93.75 376 LEU A O 1
ATOM 3029 N N . LEU A 1 377 ? 2.129 -1.618 -37.993 1.00 93.62 377 LEU A N 1
ATOM 3030 C CA . LEU A 1 377 ? 1.342 -0.390 -37.866 1.00 93.62 377 LEU A CA 1
ATOM 3031 C C . LEU A 1 377 ? 1.181 0.344 -39.208 1.00 93.62 377 LEU A C 1
ATOM 3033 O O . LEU A 1 377 ? 0.136 0.938 -39.451 1.00 93.62 377 LEU A O 1
ATOM 3037 N N . MET A 1 378 ? 2.181 0.298 -40.088 1.00 89.75 378 MET A N 1
ATOM 3038 C CA . MET A 1 378 ? 2.107 0.903 -41.427 1.00 89.75 378 MET A CA 1
ATOM 3039 C C . MET A 1 378 ? 1.191 0.135 -42.362 1.00 89.75 378 MET A C 1
ATOM 3041 O O . MET A 1 378 ? 0.408 0.756 -43.075 1.00 89.75 378 MET A O 1
ATOM 3045 N N . ASP A 1 379 ? 1.255 -1.193 -42.312 1.00 91.31 379 ASP A N 1
ATOM 3046 C CA . ASP A 1 379 ? 0.387 -2.060 -43.102 1.00 91.31 379 ASP A CA 1
ATOM 3047 C C . ASP A 1 379 ? -1.085 -1.914 -42.673 1.00 91.31 379 ASP A C 1
ATOM 3049 O O . ASP A 1 379 ? -1.991 -1.958 -43.508 1.00 91.31 379 ASP A O 1
ATOM 3053 N N . LEU A 1 380 ? -1.341 -1.700 -41.376 1.00 93.31 380 LEU A N 1
ATOM 3054 C CA . LEU A 1 380 ? -2.688 -1.466 -40.843 1.00 93.31 380 LEU A CA 1
ATOM 3055 C C . LEU A 1 380 ? -3.177 -0.025 -41.048 1.00 93.31 380 LEU A C 1
ATOM 3057 O O . LEU A 1 380 ? -4.353 0.174 -41.366 1.00 93.31 380 LEU A O 1
ATOM 3061 N N . GLY A 1 381 ? -2.278 0.952 -40.909 1.00 91.38 381 GLY A N 1
ATOM 3062 C CA . GLY A 1 381 ? -2.550 2.389 -40.928 1.00 91.38 381 GLY A CA 1
ATOM 3063 C C . GLY A 1 381 ? -2.859 2.963 -39.537 1.00 91.38 381 GLY A C 1
ATOM 3064 O O . GLY A 1 381 ? -3.633 2.392 -38.784 1.00 91.38 381 GLY A O 1
ATOM 3065 N N . ILE A 1 382 ? -2.298 4.140 -39.220 1.00 89.81 382 ILE A N 1
ATOM 3066 C CA . ILE A 1 382 ? -2.343 4.777 -37.880 1.00 89.81 382 ILE A CA 1
ATOM 3067 C C . ILE A 1 382 ? -3.759 5.173 -37.421 1.00 89.81 382 ILE A C 1
ATOM 3069 O O . ILE A 1 382 ? -4.014 5.263 -36.226 1.00 89.81 382 ILE A O 1
ATOM 3073 N N . GLN A 1 383 ? -4.658 5.484 -38.360 1.00 87.81 383 GLN A N 1
ATOM 3074 C CA . GLN A 1 383 ? -6.017 5.952 -38.048 1.00 87.81 383 GLN A CA 1
ATOM 3075 C C . GLN A 1 383 ? -6.986 4.819 -37.687 1.00 87.81 383 GLN A C 1
ATOM 3077 O O . GLN A 1 383 ? -8.072 5.099 -37.181 1.00 87.81 383 GLN A O 1
ATOM 3082 N N . ARG A 1 384 ? -6.626 3.572 -38.001 1.00 80.06 384 ARG A N 1
ATOM 3083 C CA . ARG A 1 384 ? -7.368 2.389 -37.563 1.00 80.06 384 ARG A CA 1
ATOM 3084 C C . ARG A 1 384 ? -6.911 2.005 -36.166 1.00 80.06 384 ARG A C 1
ATOM 3086 O O . ARG A 1 384 ? -7.789 1.568 -35.394 1.00 80.06 384 ARG A O 1
#